Protein AF-A0A8H3CF10-F1 (afdb_monomer)

Secondary structure (DSSP, 8-state):
-----------------PPPPPPP--------PPPP--SS-TTTTHHHHSS-HHHHHHHGGGS-HHHHHHHHHH-HHHHHHHTSGGGHHHHHHHHHTSTTPPPPPTT--HHHHHHHHH-SS---SS---TTS-SSS----GGG-TT-TT--HHHHHHHHHHHHHHHHHHHHHHT-HHHHHHHHHHHHHHHHHHHHHHHHHHHHHHHHHHHHHHHHHHHHHHHHHHHHHHHHHTT--GGGG--SSS-HHHHHHHHHHHS-SS---HHHHHHHHHHHHHHHHHHHHHHHHHHHHHHHHHHHHHHHHHHHHHHHHT-TTHHHHHHHHS------S-----PPP--PPP-B-HHHHHH-GGGHHHHHS---HHHHHHHHHHTHHHHHHHHHHHHHHHHHHHHHHHHTTPPTT---------BTTBSGGGTTS-HHHHHHTSTT--EEESS----SSHHHHHH----S-SSS---TTB-SS----TTS-S------------EEE-HHHHHHHHHHHHHHHHHHT-------

Solvent-accessible surface area (backbone atoms only — not comparable to full-atom values): 32650 Å² total; per-residue (Å²): 136,85,92,82,82,93,81,80,96,76,88,83,81,90,84,86,83,78,85,81,81,88,82,76,87,76,86,73,84,76,79,80,71,86,76,78,80,71,92,65,73,87,66,72,64,54,60,71,75,69,48,60,66,70,61,51,59,67,51,48,27,79,39,58,43,40,55,55,48,50,40,40,73,74,31,73,66,47,30,59,54,64,71,34,80,88,29,51,66,32,44,51,44,15,50,72,71,40,83,87,59,70,76,77,50,93,96,57,53,59,74,58,48,30,35,63,75,59,40,98,62,85,82,88,68,97,74,77,81,86,65,46,64,96,80,75,75,86,73,73,73,85,77,66,84,85,58,97,87,72,50,74,71,54,56,53,49,51,52,50,51,51,50,52,51,57,55,47,54,27,61,76,69,68,38,62,66,63,42,54,52,50,51,52,52,52,50,54,52,49,55,51,39,46,57,51,14,51,51,49,50,53,46,53,48,52,55,52,48,52,53,51,49,56,42,46,50,34,16,51,56,28,34,52,56,50,52,54,54,42,40,76,72,70,48,64,73,76,50,77,61,59,90,83,59,60,73,63,59,38,52,54,50,45,62,69,41,60,33,75,49,78,77,43,74,72,56,47,68,69,45,46,67,58,52,54,52,53,39,63,70,38,40,66,57,44,55,52,47,52,52,50,50,52,38,47,53,36,47,52,51,50,49,52,50,51,54,51,46,51,67,76,68,42,87,47,50,49,43,46,52,64,68,69,50,82,71,96,69,94,71,97,72,89,65,84,77,71,80,82,80,73,81,71,88,36,74,21,73,40,53,51,50,58,38,70,89,47,49,60,59,41,72,47,95,64,53,74,65,54,38,49,52,55,48,61,77,38,43,66,61,53,51,50,54,52,50,56,50,43,52,52,51,38,52,49,52,52,50,41,36,56,68,70,62,64,94,88,72,87,70,86,64,46,83,45,64,61,98,87,37,46,78,52,45,66,91,50,52,61,54,54,30,35,57,69,32,90,55,53,40,79,40,77,60,86,73,94,82,66,98,44,74,66,36,73,79,67,49,76,88,70,94,56,95,78,59,80,93,36,61,61,44,45,91,72,96,72,84,62,97,81,58,74,82,69,80,57,60,67,62,79,72,66,68,64,59,45,32,56,35,66,68,63,23,52,54,43,51,52,52,51,52,53,53,56,61,59,72,70,59,77,84,80,84,76,133

Foldseek 3Di:
DDDDDDDDDDDDDDDDDDDDDDDDDDPDPDDDDDPDPDPDPPPPCVVVVPDDLVVVLVCLLCDALLVLLVCLVPDPVSVVSCPDPVNLVSLVSNQVPDPLRFDDADPDGSNRVSCVQRHLDDPPDDDDDLQQDPDDHDPPCPPVPDDPCGDSVNVVVVVVVVVVVVLVVCVVVVPPVVSVVVVVVVVVSSVSRHVSSVSNVVVSVVVVVVVVVLLVVQLVVQLVVLLVVVVVVVDDPLLLDDPDDDPVLVVLSCCLRSPSDHDDPVSCVVCVVVVVVSSVVSVVVSVVVVLQVLLVLLVVLVLVVVVVLQVVLPLLVLLLVLQPPDDPDDDDDPPPDDRDDDGAFDFALLVVLVVPLCCCLRVPNDDSVVSVVSCVVCVVVVSVVRVVVSVVVLVVLVCLACVPDDPPPDDLPLDDDRPRHCPSVVSDDSSRSSQQDPLFDKAFPDDPDDPDPCCVLQNDDDPDDRDGPWPGTDPDRDDDPPDRPPPSPNPPDDTGRIYGDPVVSVVSVVVVVVVVVVVPDDPPDDD

Mean predicted aligned error: 17.73 Å

Radius of gyration: 45.04 Å; Cα contacts (8 Å, |Δi|>4): 362; chains: 1; bounding box: 134×93×120 Å

Structure (mmCIF, N/CA/C/O backbone):
data_AF-A0A8H3CF10-F1
#
_entry.id   AF-A0A8H3CF10-F1
#
loop_
_atom_site.group_PDB
_atom_site.id
_atom_site.type_symbol
_atom_site.label_atom_id
_atom_site.label_alt_id
_atom_site.label_comp_id
_atom_site.label_asym_id
_atom_site.label_entity_id
_atom_site.label_seq_id
_atom_site.pdbx_PDB_ins_code
_atom_site.Cartn_x
_atom_site.Cartn_y
_atom_site.Cartn_z
_atom_site.occupancy
_atom_site.B_iso_or_equiv
_atom_site.auth_seq_id
_atom_site.auth_comp_id
_atom_site.auth_asym_id
_atom_site.auth_atom_id
_atom_site.pdbx_PDB_model_num
ATOM 1 N N . MET A 1 1 ? 102.605 -23.536 14.929 1.00 34.84 1 MET A N 1
ATOM 2 C CA . MET A 1 1 ? 101.777 -22.391 15.361 1.00 34.84 1 MET A CA 1
ATOM 3 C C . MET A 1 1 ? 101.026 -21.897 14.144 1.00 34.84 1 MET A C 1
ATOM 5 O O . MET A 1 1 ? 101.673 -21.493 13.191 1.00 34.84 1 MET A O 1
ATOM 9 N N . SER A 1 2 ? 99.699 -21.992 14.211 1.00 36.50 2 SER A N 1
ATOM 10 C CA . SER A 1 2 ? 98.716 -21.379 13.309 1.00 36.50 2 SER A CA 1
ATOM 11 C C . SER A 1 2 ? 98.751 -21.823 11.843 1.00 36.50 2 SER A C 1
ATOM 13 O O . SER A 1 2 ? 99.379 -21.204 10.991 1.00 36.50 2 SER A O 1
ATOM 15 N N . ASP A 1 3 ? 97.993 -22.888 11.585 1.00 27.20 3 ASP A N 1
ATOM 16 C CA . ASP A 1 3 ? 97.588 -23.368 10.268 1.00 27.20 3 ASP A CA 1
ATOM 17 C C . ASP A 1 3 ? 96.621 -22.396 9.571 1.00 27.20 3 ASP A C 1
ATOM 19 O O . ASP A 1 3 ? 95.513 -22.155 10.047 1.00 27.20 3 ASP A O 1
ATOM 23 N N . GLN A 1 4 ? 97.009 -21.921 8.389 1.00 28.64 4 GLN A N 1
ATOM 24 C CA . GLN A 1 4 ? 96.117 -21.817 7.232 1.00 28.64 4 GLN A CA 1
ATOM 25 C C . GLN A 1 4 ? 96.933 -22.062 5.957 1.00 28.64 4 GLN A C 1
ATOM 27 O O . GLN A 1 4 ? 97.753 -21.218 5.589 1.00 28.64 4 GLN A O 1
ATOM 32 N N . PRO A 1 5 ? 96.679 -23.167 5.235 1.00 32.41 5 PRO A N 1
ATOM 33 C CA . PRO A 1 5 ? 97.027 -23.270 3.834 1.00 32.41 5 PRO A CA 1
ATOM 34 C C . PRO A 1 5 ? 95.774 -23.309 2.953 1.00 32.41 5 PRO A C 1
ATOM 36 O O . PRO A 1 5 ? 94.887 -24.151 3.063 1.00 32.41 5 PRO A O 1
ATOM 39 N N . ASN A 1 6 ? 95.777 -22.343 2.049 1.00 27.75 6 ASN A N 1
ATOM 40 C CA . ASN A 1 6 ? 94.999 -22.184 0.834 1.00 27.75 6 ASN A CA 1
ATOM 41 C C . ASN A 1 6 ? 94.977 -23.447 -0.053 1.00 27.75 6 ASN A C 1
ATOM 43 O O . ASN A 1 6 ? 96.035 -23.832 -0.537 1.00 27.75 6 ASN A O 1
ATOM 47 N N . VAL A 1 7 ? 93.800 -24.023 -0.338 1.00 26.61 7 VAL A N 1
ATOM 48 C CA . VAL A 1 7 ? 93.515 -24.849 -1.537 1.00 26.61 7 VAL A CA 1
ATOM 49 C C . VAL A 1 7 ? 91.976 -24.870 -1.788 1.00 26.61 7 VAL A C 1
ATOM 51 O O . VAL A 1 7 ? 91.222 -24.447 -0.915 1.00 26.61 7 VAL A O 1
ATOM 54 N N . PRO A 1 8 ? 91.453 -25.341 -2.937 1.00 30.47 8 PRO A N 1
ATOM 55 C CA . PRO A 1 8 ? 91.087 -24.575 -4.127 1.00 30.47 8 PRO A CA 1
ATOM 56 C C . PRO A 1 8 ? 89.569 -24.610 -4.441 1.00 30.47 8 PRO A C 1
ATOM 58 O O . PRO A 1 8 ? 88.795 -25.362 -3.856 1.00 30.47 8 PRO A O 1
ATOM 61 N N . LYS A 1 9 ? 89.149 -23.819 -5.438 1.00 30.56 9 LYS A N 1
ATOM 62 C CA . LYS A 1 9 ? 87.819 -23.887 -6.072 1.00 30.56 9 LYS A CA 1
ATOM 63 C C . LYS A 1 9 ? 87.557 -25.291 -6.636 1.00 30.56 9 LYS A C 1
ATOM 65 O O . LYS A 1 9 ? 88.273 -25.715 -7.538 1.00 30.56 9 LYS A O 1
ATOM 70 N N . VAL A 1 10 ? 86.503 -25.947 -6.148 1.00 28.58 10 VAL A N 1
ATOM 71 C CA . VAL A 1 10 ? 85.944 -27.183 -6.710 1.00 28.58 10 VAL A CA 1
ATOM 72 C C . VAL A 1 10 ? 84.514 -26.918 -7.178 1.00 28.58 10 VAL A C 1
ATOM 74 O O . VAL A 1 10 ? 83.741 -26.210 -6.534 1.00 28.58 10 VAL A O 1
ATOM 77 N N . GLU A 1 11 ? 84.247 -27.456 -8.360 1.00 23.20 11 GLU A N 1
ATOM 78 C CA . GLU A 1 11 ? 83.028 -27.451 -9.156 1.00 23.20 11 GLU A CA 1
ATOM 79 C C . GLU A 1 11 ? 81.803 -27.969 -8.386 1.00 23.20 11 GLU A C 1
ATOM 81 O O . GLU A 1 11 ? 81.899 -28.927 -7.620 1.00 23.20 11 GLU A O 1
ATOM 86 N N . HIS A 1 12 ? 80.629 -27.387 -8.653 1.00 26.41 12 HIS A N 1
ATOM 87 C CA . HIS A 1 12 ? 79.352 -28.007 -8.308 1.00 26.41 12 HIS A CA 1
ATOM 88 C C . HIS A 1 12 ? 78.643 -28.488 -9.574 1.00 26.41 12 HIS A C 1
ATOM 90 O O . HIS A 1 12 ? 78.426 -27.728 -10.517 1.00 26.41 12 HIS A O 1
ATOM 96 N N . GLN A 1 13 ? 78.343 -29.785 -9.541 1.00 25.78 13 GLN A N 1
ATOM 97 C CA . GLN A 1 13 ? 77.754 -30.633 -10.566 1.00 25.78 13 GLN A CA 1
ATOM 98 C C . GLN A 1 13 ? 76.412 -30.133 -11.107 1.00 25.78 13 GLN A C 1
ATOM 100 O O . GLN A 1 13 ? 75.529 -29.699 -10.368 1.00 25.78 13 GLN A O 1
ATOM 105 N N . GLU A 1 14 ? 76.278 -30.291 -12.423 1.00 23.62 14 GLU A N 1
ATOM 106 C CA . GLU A 1 14 ? 75.032 -30.315 -13.178 1.00 23.62 14 GLU A CA 1
ATOM 107 C C . GLU A 1 14 ? 74.121 -31.441 -12.671 1.00 23.62 14 GLU A C 1
ATOM 109 O O . GLU A 1 14 ? 74.521 -32.605 -12.679 1.00 23.62 14 GLU A O 1
ATOM 114 N N . ASP A 1 15 ? 72.880 -31.108 -12.307 1.00 26.48 15 ASP A N 1
ATOM 115 C CA . ASP A 1 15 ? 71.829 -32.102 -12.100 1.00 26.48 15 ASP A CA 1
ATOM 116 C C . ASP A 1 15 ? 70.786 -31.997 -13.216 1.00 26.48 15 ASP A C 1
ATOM 118 O O . ASP A 1 15 ? 70.107 -30.985 -13.422 1.00 26.48 15 ASP A O 1
ATOM 122 N N . SER A 1 16 ? 70.728 -33.070 -13.998 1.00 25.55 16 SER A N 1
ATOM 123 C CA . SER A 1 16 ? 69.955 -33.210 -15.221 1.00 25.55 16 SER A CA 1
ATOM 124 C C . SER A 1 16 ? 68.650 -33.949 -14.924 1.00 25.55 16 SER A C 1
ATOM 126 O O . SER A 1 16 ? 68.609 -35.174 -14.834 1.00 25.55 16 SER A O 1
ATOM 128 N N . HIS A 1 17 ? 67.534 -33.220 -14.823 1.00 30.28 17 HIS A N 1
ATOM 129 C CA . HIS A 1 17 ? 66.212 -33.849 -14.773 1.00 30.28 17 HIS A CA 1
ATOM 130 C C . HIS A 1 17 ? 65.486 -33.782 -16.119 1.00 30.28 17 HIS A C 1
ATOM 132 O O . HIS A 1 17 ? 65.107 -32.736 -16.649 1.00 30.28 17 HIS A O 1
ATOM 138 N N . GLN A 1 18 ? 65.356 -34.985 -16.674 1.00 30.38 18 GLN A N 1
ATOM 139 C CA . GLN A 1 18 ? 64.853 -35.353 -17.983 1.00 30.38 18 GLN A CA 1
ATOM 140 C C . GLN A 1 18 ? 63.369 -35.012 -18.183 1.00 30.38 18 GLN A C 1
ATOM 142 O O . GLN A 1 18 ? 62.534 -35.103 -17.284 1.00 30.38 18 GLN A O 1
ATOM 147 N N . ARG A 1 19 ? 63.048 -34.664 -19.434 1.00 26.70 19 ARG A N 1
ATOM 148 C CA . ARG A 1 19 ? 61.701 -34.410 -19.957 1.00 26.70 19 ARG A CA 1
ATOM 149 C C . ARG A 1 19 ? 60.826 -35.666 -19.892 1.00 26.70 19 ARG A C 1
ATOM 151 O O . ARG A 1 19 ? 61.142 -36.675 -20.516 1.00 26.70 19 ARG A O 1
ATOM 158 N N . ALA A 1 20 ? 59.669 -35.550 -19.242 1.00 30.38 20 ALA A N 1
ATOM 159 C CA . ALA A 1 20 ? 58.593 -36.538 -19.304 1.00 30.38 20 ALA A CA 1
ATOM 160 C C . ALA A 1 20 ? 57.872 -36.523 -20.680 1.00 30.38 20 ALA A C 1
ATOM 162 O O . ALA A 1 20 ? 57.806 -35.475 -21.334 1.00 30.38 20 ALA A O 1
ATOM 163 N N . PRO A 1 21 ? 57.339 -37.668 -21.153 1.00 35.91 21 PRO A N 1
ATOM 164 C CA . PRO A 1 21 ? 57.035 -37.893 -22.565 1.00 35.91 21 PRO A CA 1
ATOM 165 C C . PRO A 1 21 ? 55.678 -37.335 -23.026 1.00 35.91 21 PRO A C 1
ATOM 167 O O . PRO A 1 21 ? 54.716 -37.205 -22.268 1.00 35.91 21 PRO A O 1
ATOM 170 N N . LYS A 1 22 ? 55.601 -37.058 -24.336 1.00 32.59 22 LYS A N 1
ATOM 171 C CA . LYS A 1 22 ? 54.394 -36.667 -25.080 1.00 32.59 22 LYS A CA 1
ATOM 172 C C . LYS A 1 22 ? 53.293 -37.726 -24.923 1.00 32.59 22 LYS A C 1
ATOM 174 O O . LYS A 1 22 ? 53.446 -38.849 -25.396 1.00 32.59 22 LYS A O 1
ATOM 179 N N . ARG A 1 23 ? 52.154 -37.354 -24.328 1.00 32.53 23 ARG A N 1
ATOM 180 C CA . ARG A 1 23 ? 50.939 -38.186 -24.337 1.00 32.53 23 ARG A CA 1
ATOM 181 C C . ARG A 1 23 ? 50.355 -38.259 -25.752 1.00 32.53 23 ARG A C 1
ATOM 183 O O . ARG A 1 23 ? 50.094 -37.236 -26.384 1.00 32.53 23 ARG A O 1
ATOM 190 N N . ALA A 1 24 ? 50.170 -39.490 -26.220 1.00 30.23 24 ALA A N 1
ATOM 191 C CA . ALA A 1 24 ? 49.584 -39.851 -27.501 1.00 30.23 24 ALA A CA 1
ATOM 192 C C . ALA A 1 24 ? 48.129 -39.366 -27.643 1.00 30.23 24 ALA A C 1
ATOM 194 O O . ALA A 1 24 ? 47.356 -39.371 -26.685 1.00 30.23 24 ALA A O 1
ATOM 195 N N . ARG A 1 25 ? 47.753 -38.984 -28.871 1.00 30.14 25 ARG A N 1
ATOM 196 C CA . ARG A 1 25 ? 46.361 -38.766 -29.282 1.00 30.14 25 ARG A CA 1
ATOM 197 C C . ARG A 1 25 ? 45.633 -40.108 -29.286 1.00 30.14 25 ARG A C 1
ATOM 199 O O . ARG A 1 25 ? 45.883 -40.939 -30.152 1.00 30.14 25 ARG A O 1
ATOM 206 N N . THR A 1 26 ? 44.713 -40.300 -28.351 1.00 29.66 26 THR A N 1
ATOM 207 C CA . THR A 1 26 ? 43.699 -41.348 -28.440 1.00 29.66 26 THR A CA 1
ATOM 208 C C . THR A 1 26 ? 42.546 -40.846 -29.310 1.00 29.66 26 THR A C 1
ATOM 210 O O . THR A 1 26 ? 41.931 -39.816 -29.031 1.00 29.66 26 THR A O 1
ATOM 213 N N . ASN A 1 27 ? 42.267 -41.565 -30.399 1.00 35.84 27 ASN A N 1
ATOM 214 C CA . ASN A 1 27 ? 41.047 -41.402 -31.184 1.00 35.84 27 ASN A CA 1
ATOM 215 C C . ASN A 1 27 ? 39.868 -41.915 -30.351 1.00 35.84 27 ASN A C 1
ATOM 217 O O . ASN A 1 27 ? 39.570 -43.106 -30.353 1.00 35.84 27 ASN A O 1
ATOM 221 N N . ALA A 1 28 ? 39.208 -41.017 -29.624 1.00 30.45 28 ALA A N 1
ATOM 222 C CA . ALA A 1 28 ? 37.897 -41.288 -29.058 1.00 30.45 28 ALA A CA 1
ATOM 223 C C . ALA A 1 28 ? 36.837 -40.954 -30.114 1.00 30.45 28 ALA A C 1
ATOM 225 O O . ALA A 1 28 ? 36.613 -39.790 -30.449 1.00 30.45 28 ALA A O 1
ATOM 226 N N . SER A 1 29 ? 36.203 -41.993 -30.654 1.00 34.78 29 SER A N 1
ATOM 227 C CA . SER A 1 29 ? 34.988 -41.900 -31.457 1.00 34.78 29 SER A CA 1
ATOM 228 C C . SER A 1 29 ? 33.892 -41.198 -30.650 1.00 34.78 29 SER A C 1
ATOM 230 O O . SER A 1 29 ? 33.291 -41.791 -29.752 1.00 34.78 29 SER A O 1
ATOM 232 N N . SER A 1 30 ? 33.627 -39.929 -30.950 1.00 31.98 30 SER A N 1
ATOM 233 C CA . SER A 1 30 ? 32.498 -39.206 -30.379 1.00 31.98 30 SER A CA 1
ATOM 234 C C . SER A 1 30 ? 31.218 -39.615 -31.105 1.00 31.98 30 SER A C 1
ATOM 236 O O . SER A 1 30 ? 30.913 -39.159 -32.206 1.00 31.98 30 SER A O 1
ATOM 238 N N . GLN A 1 31 ? 30.453 -40.501 -30.467 1.00 37.62 31 GLN A N 1
ATOM 239 C CA . GLN A 1 31 ? 29.051 -40.714 -30.802 1.00 37.62 31 GLN A CA 1
ATOM 240 C C . GLN A 1 31 ? 28.318 -39.370 -30.697 1.00 37.62 31 GLN A C 1
ATOM 242 O O . GLN A 1 31 ? 28.319 -38.705 -29.659 1.00 37.62 31 GLN A O 1
ATOM 247 N N . SER A 1 32 ? 27.732 -38.938 -31.809 1.00 36.56 32 SER A N 1
ATOM 248 C CA . SER A 1 32 ? 26.948 -37.714 -31.897 1.00 36.56 32 SER A CA 1
ATOM 249 C C . SER A 1 32 ? 25.677 -37.834 -31.054 1.00 36.56 32 SER A C 1
ATOM 251 O O . SER A 1 32 ? 24.754 -38.556 -31.428 1.00 36.56 32 SER A O 1
ATOM 253 N N . GLY A 1 33 ? 25.602 -37.088 -29.951 1.00 45.53 33 GLY A N 1
ATOM 254 C CA . GLY A 1 33 ? 24.335 -36.830 -29.267 1.00 45.53 33 GLY A CA 1
ATOM 255 C C . GLY A 1 33 ? 23.340 -36.095 -30.184 1.00 45.53 33 GLY A C 1
ATOM 256 O O . GLY A 1 33 ? 23.752 -35.453 -31.160 1.00 45.53 33 GLY A O 1
ATOM 257 N N . PRO A 1 34 ? 22.025 -36.163 -29.905 1.00 36.97 34 PRO A N 1
ATOM 258 C CA . PRO A 1 34 ? 21.009 -35.597 -30.781 1.00 36.97 34 PRO A CA 1
ATOM 259 C C . PRO A 1 34 ? 21.177 -34.075 -30.859 1.00 36.97 34 PRO A C 1
ATOM 261 O O . PRO A 1 34 ? 21.058 -33.356 -29.865 1.00 36.97 34 PRO A O 1
ATOM 264 N N . LYS A 1 35 ? 21.470 -33.569 -32.064 1.00 47.06 35 LYS A N 1
ATOM 265 C CA . LYS A 1 35 ? 21.542 -32.130 -32.340 1.00 47.06 35 LYS A CA 1
ATOM 266 C C . LYS A 1 35 ? 20.196 -31.501 -31.972 1.00 47.06 35 LYS A C 1
ATOM 268 O O . LYS A 1 35 ? 19.178 -31.825 -32.584 1.00 47.06 35 LYS A O 1
ATOM 273 N N . LYS A 1 36 ? 20.185 -30.575 -31.005 1.00 41.75 36 LYS A N 1
ATOM 274 C CA . LYS A 1 36 ? 19.021 -29.712 -30.753 1.00 41.75 36 LYS A CA 1
ATOM 275 C C . LYS A 1 36 ? 18.628 -29.054 -32.078 1.00 41.75 36 LYS A C 1
ATOM 277 O O . LYS A 1 36 ? 19.434 -28.346 -32.681 1.00 41.75 36 LYS A O 1
ATOM 282 N N . ARG A 1 37 ? 17.402 -29.311 -32.542 1.00 43.56 37 ARG A N 1
ATOM 283 C CA . ARG A 1 37 ? 16.824 -28.658 -33.722 1.00 43.56 37 ARG A CA 1
ATOM 284 C C . ARG A 1 37 ? 16.759 -27.155 -33.459 1.00 43.56 37 ARG A C 1
ATOM 286 O O . ARG A 1 37 ? 15.905 -26.689 -32.710 1.00 43.56 37 ARG A O 1
ATOM 293 N N . VAL A 1 38 ? 17.669 -26.399 -34.065 1.00 49.31 38 VAL A N 1
ATOM 294 C CA . VAL A 1 38 ? 17.558 -24.941 -34.144 1.00 49.31 38 VAL A CA 1
ATOM 295 C C . VAL A 1 38 ? 16.318 -24.639 -34.984 1.00 49.31 38 VAL A C 1
ATOM 297 O O . VAL A 1 38 ? 16.200 -25.106 -36.115 1.00 49.31 38 VAL A O 1
ATOM 300 N N . LYS A 1 39 ? 15.359 -23.909 -34.412 1.00 43.41 39 LYS A N 1
ATOM 301 C CA . LYS A 1 39 ? 14.138 -23.496 -35.109 1.00 43.41 39 LYS A CA 1
ATOM 302 C C . LYS A 1 39 ? 14.511 -22.375 -36.089 1.00 43.41 39 LYS A C 1
ATOM 304 O O . LYS A 1 39 ? 14.683 -21.233 -35.685 1.00 43.41 39 LYS A O 1
ATOM 309 N N . GLY A 1 40 ? 14.699 -22.727 -37.359 1.00 54.59 40 GLY A N 1
ATOM 310 C CA . GLY A 1 40 ? 15.004 -21.801 -38.453 1.00 54.59 40 GLY A CA 1
ATOM 311 C C . GLY A 1 40 ? 15.452 -22.552 -39.708 1.00 54.59 40 GLY A C 1
ATOM 312 O O . GLY A 1 40 ? 16.106 -23.589 -39.604 1.00 54.59 40 GLY A O 1
ATOM 313 N N . ARG A 1 41 ? 15.096 -22.060 -40.903 1.00 52.22 41 ARG A N 1
ATOM 314 C CA . ARG A 1 41 ? 15.617 -22.605 -42.169 1.00 52.22 41 ARG A CA 1
ATOM 315 C C . ARG A 1 41 ? 17.136 -22.395 -42.206 1.00 52.22 41 ARG A C 1
ATOM 317 O O . ARG A 1 41 ? 17.598 -21.268 -42.385 1.00 52.22 41 ARG A O 1
ATOM 324 N N . GLN A 1 42 ? 17.921 -23.460 -42.042 1.00 47.25 42 GLN A N 1
ATOM 325 C CA . GLN A 1 42 ? 19.352 -23.406 -42.347 1.00 47.25 42 GLN A CA 1
ATOM 326 C C . GLN A 1 42 ? 19.512 -23.033 -43.828 1.00 47.25 42 GLN A C 1
ATOM 328 O O . GLN A 1 42 ? 18.916 -23.670 -44.689 1.00 47.25 42 GLN A O 1
ATOM 333 N N . GLY A 1 43 ? 20.266 -21.967 -44.111 1.00 58.12 43 GLY A N 1
ATOM 334 C CA . GLY A 1 43 ? 20.502 -21.474 -45.474 1.00 58.12 43 GLY A CA 1
ATOM 335 C C . GLY A 1 43 ? 19.766 -20.185 -45.865 1.00 58.12 43 GLY A C 1
ATOM 336 O O . GLY A 1 43 ? 20.073 -19.640 -46.919 1.00 58.12 43 GLY A O 1
ATOM 337 N N . GLY A 1 44 ? 18.878 -19.635 -45.023 1.00 60.66 44 GLY A N 1
ATOM 338 C CA . GLY A 1 44 ? 18.151 -18.387 -45.329 1.00 60.66 44 GLY A CA 1
ATOM 339 C C . GLY A 1 44 ? 19.043 -17.157 -45.582 1.00 60.66 44 GLY A C 1
ATOM 340 O O . GLY A 1 44 ? 18.680 -16.292 -46.370 1.00 60.66 44 GLY A O 1
ATOM 341 N N . LEU A 1 45 ? 20.243 -17.107 -44.986 1.00 57.25 45 LEU A N 1
ATOM 342 C CA . LEU A 1 45 ? 21.232 -16.038 -45.203 1.00 57.25 45 LEU A CA 1
ATOM 343 C C . LEU A 1 45 ? 22.148 -16.251 -46.424 1.00 57.25 45 LEU A C 1
ATOM 345 O O . LEU A 1 45 ? 23.022 -15.424 -46.671 1.00 57.25 45 LEU A O 1
ATOM 349 N N . GLN A 1 46 ? 21.994 -17.322 -47.213 1.00 63.41 46 GLN A N 1
ATOM 350 C CA . GLN A 1 46 ? 22.838 -17.478 -48.407 1.00 63.41 46 GLN A CA 1
ATOM 351 C C . GLN A 1 46 ? 22.604 -16.363 -49.435 1.00 63.41 46 GLN A C 1
ATOM 353 O O . GLN A 1 46 ? 23.541 -15.994 -50.135 1.00 63.41 46 GLN A O 1
ATOM 358 N N . GLY A 1 47 ? 21.385 -15.815 -49.508 1.00 67.88 47 GLY A N 1
ATOM 359 C CA . GLY A 1 47 ? 21.050 -14.729 -50.432 1.00 67.88 47 GLY A CA 1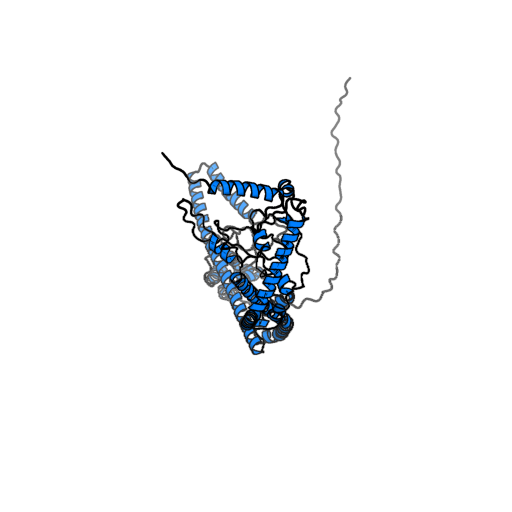
ATOM 360 C C . GLY A 1 47 ? 21.811 -13.439 -50.130 1.00 67.88 47 GLY A C 1
ATOM 361 O O . GLY A 1 47 ? 22.419 -12.872 -51.029 1.00 67.88 47 GLY A O 1
ATOM 362 N N . ILE A 1 48 ? 21.866 -13.023 -48.858 1.00 73.88 48 ILE A N 1
ATOM 363 C CA . ILE A 1 48 ? 22.564 -11.786 -48.465 1.00 73.88 48 ILE A CA 1
ATOM 364 C C . ILE A 1 48 ? 24.090 -11.907 -48.599 1.00 73.88 48 ILE A C 1
ATOM 366 O O . ILE A 1 48 ? 24.761 -10.924 -48.874 1.00 73.88 48 ILE A O 1
ATOM 370 N N . MET A 1 49 ? 24.649 -13.117 -48.459 1.00 72.75 49 MET A N 1
ATOM 371 C CA . MET A 1 49 ? 26.085 -13.363 -48.665 1.00 72.75 49 MET A CA 1
ATOM 372 C C . MET A 1 49 ? 26.490 -13.439 -50.146 1.00 72.75 49 MET A C 1
ATOM 374 O O . MET A 1 49 ? 27.676 -13.351 -50.446 1.00 72.75 49 MET A O 1
ATOM 378 N N . LYS A 1 50 ? 25.531 -13.637 -51.059 1.00 77.00 50 LYS A N 1
ATOM 379 C CA . LYS A 1 50 ? 25.742 -13.679 -52.518 1.00 77.00 50 LYS A CA 1
ATOM 380 C C . LYS A 1 50 ? 25.311 -12.382 -53.218 1.00 77.00 50 LYS A C 1
ATOM 382 O O . LYS A 1 50 ? 25.429 -12.290 -54.436 1.00 77.00 50 LYS A O 1
ATOM 387 N N . MET A 1 51 ? 24.777 -11.418 -52.468 1.00 83.56 51 MET A N 1
ATOM 388 C CA . MET A 1 51 ? 24.347 -10.119 -52.979 1.00 83.56 51 MET A CA 1
ATOM 389 C C . MET A 1 51 ? 25.572 -9.277 -53.378 1.00 83.56 51 MET A C 1
ATOM 391 O O . MET A 1 51 ? 26.554 -9.281 -52.630 1.00 83.56 51 MET A O 1
ATOM 395 N N . PRO A 1 52 ? 25.528 -8.547 -54.511 1.00 87.81 52 PRO A N 1
ATOM 396 C CA . PRO A 1 52 ? 26.559 -7.568 -54.839 1.00 87.81 52 PRO A CA 1
ATOM 397 C C . PRO A 1 52 ? 26.721 -6.551 -53.708 1.00 87.81 52 PRO A C 1
ATOM 399 O O . PRO A 1 52 ? 25.736 -6.111 -53.108 1.00 87.81 52 PRO A O 1
ATOM 402 N N . ILE A 1 53 ? 27.967 -6.189 -53.413 1.00 84.75 53 ILE A N 1
ATOM 403 C CA . ILE A 1 53 ? 28.316 -5.308 -52.292 1.00 84.75 53 ILE A CA 1
ATOM 404 C C . ILE A 1 53 ? 27.602 -3.961 -52.426 1.00 84.75 53 ILE A C 1
ATOM 406 O O . ILE A 1 53 ? 27.088 -3.436 -51.449 1.00 84.75 53 ILE A O 1
ATOM 410 N N . GLU A 1 54 ? 27.496 -3.451 -53.645 1.00 87.19 54 GLU A N 1
ATOM 411 C CA . GLU A 1 54 ? 26.891 -2.173 -54.008 1.00 87.19 54 GLU A CA 1
ATOM 412 C C . GLU A 1 54 ? 25.420 -2.108 -53.582 1.00 87.19 54 GLU A C 1
ATOM 414 O O . GLU A 1 54 ? 24.982 -1.120 -53.000 1.00 87.19 54 GLU A O 1
ATOM 419 N N . ILE A 1 55 ? 24.672 -3.195 -53.792 1.00 88.81 55 ILE A N 1
ATOM 420 C CA . ILE A 1 55 ? 23.260 -3.280 -53.400 1.00 88.81 55 ILE A CA 1
ATOM 421 C C . ILE A 1 55 ? 23.129 -3.306 -51.878 1.00 88.81 55 ILE A C 1
ATOM 423 O O . ILE A 1 55 ? 22.264 -2.641 -51.312 1.00 88.81 55 ILE A O 1
ATOM 427 N N . PHE A 1 56 ? 24.008 -4.040 -51.192 1.00 89.25 56 PHE A N 1
ATOM 428 C CA . PHE A 1 56 ? 24.021 -4.029 -49.734 1.00 89.25 56 PHE A CA 1
ATOM 429 C C . PHE A 1 56 ? 24.382 -2.642 -49.181 1.00 89.25 56 PHE A C 1
ATOM 431 O O . PHE A 1 56 ? 23.771 -2.206 -48.210 1.00 89.25 56 PHE A O 1
ATOM 438 N N . MET A 1 57 ? 25.332 -1.939 -49.800 1.00 89.19 57 MET A N 1
ATOM 439 C CA . MET A 1 57 ? 25.756 -0.595 -49.395 1.00 89.19 57 MET A CA 1
ATOM 440 C C . MET A 1 57 ? 24.680 0.471 -49.632 1.00 89.19 57 MET A C 1
ATOM 442 O O . MET A 1 57 ? 24.698 1.484 -48.941 1.00 89.19 57 MET A O 1
ATOM 446 N N . GLU A 1 58 ? 23.723 0.234 -50.532 1.00 91.88 58 GLU A N 1
ATOM 447 C CA . GLU A 1 58 ? 22.534 1.083 -50.692 1.00 91.88 58 GLU A CA 1
ATOM 448 C C . GLU A 1 58 ? 21.472 0.806 -49.613 1.00 91.88 58 GLU A C 1
ATOM 450 O O . GLU A 1 58 ? 20.786 1.714 -49.153 1.00 91.88 58 GLU A O 1
ATOM 455 N N . ILE A 1 59 ? 21.359 -0.444 -49.155 1.00 91.88 59 ILE A N 1
ATOM 456 C CA . ILE A 1 59 ? 20.405 -0.841 -48.106 1.00 91.88 59 ILE A CA 1
ATOM 457 C C . ILE A 1 59 ? 20.920 -0.461 -46.711 1.00 91.88 59 ILE A C 1
ATOM 459 O O . ILE A 1 59 ? 20.152 -0.009 -45.863 1.00 91.88 59 ILE A O 1
ATOM 463 N N . ALA A 1 60 ? 22.217 -0.645 -46.457 1.00 92.06 60 ALA A N 1
ATOM 464 C CA . ALA A 1 60 ? 22.833 -0.496 -45.142 1.00 92.06 60 ALA A CA 1
ATOM 465 C C . ALA A 1 60 ? 22.602 0.873 -44.454 1.00 92.06 60 ALA A C 1
ATOM 467 O O . ALA A 1 60 ? 22.389 0.861 -43.243 1.00 92.06 60 ALA A O 1
ATOM 468 N N . PRO A 1 61 ? 22.569 2.027 -45.156 1.00 94.69 61 PRO A N 1
ATOM 469 C CA . PRO A 1 61 ? 22.229 3.328 -44.573 1.00 94.69 61 PRO A CA 1
ATOM 470 C C . PRO A 1 61 ? 20.860 3.386 -43.882 1.00 94.69 61 PRO A C 1
ATOM 472 O O . PRO A 1 61 ? 20.667 4.195 -42.982 1.00 94.69 61 PRO A O 1
ATOM 475 N N . TYR A 1 62 ? 19.911 2.542 -44.291 1.00 94.38 62 TYR A N 1
ATOM 476 C CA . TYR A 1 62 ? 18.553 2.494 -43.737 1.00 94.38 62 TYR A CA 1
ATOM 477 C C . TYR A 1 62 ? 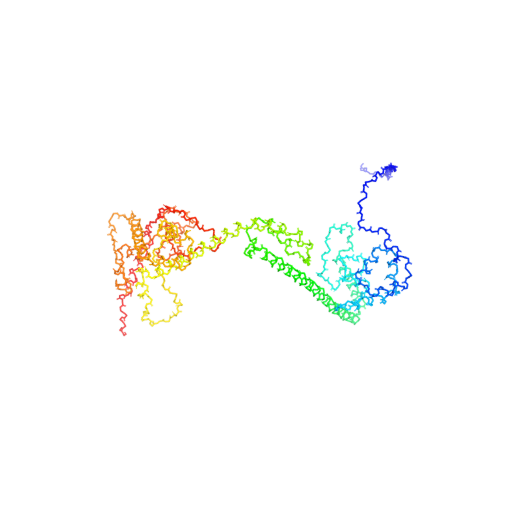18.395 1.449 -42.621 1.00 94.38 62 TYR A C 1
ATOM 479 O O . TYR A 1 62 ? 17.313 1.288 -42.059 1.00 94.38 62 TYR A O 1
ATOM 487 N N . VAL A 1 63 ? 19.456 0.703 -42.307 1.00 93.12 63 VAL A N 1
ATOM 488 C CA . VAL A 1 63 ? 19.451 -0.325 -41.262 1.00 93.12 63 VAL A CA 1
ATOM 489 C C . VAL A 1 63 ? 19.778 0.315 -39.913 1.00 93.12 63 VAL A C 1
ATOM 491 O O . VAL A 1 63 ? 20.613 1.214 -39.831 1.00 93.12 63 VAL A O 1
ATOM 494 N N . ASN A 1 64 ? 19.164 -0.178 -38.831 1.00 93.00 64 ASN A N 1
ATOM 495 C CA . ASN A 1 64 ? 19.481 0.295 -37.485 1.00 93.00 64 ASN A CA 1
ATOM 496 C C . ASN A 1 64 ? 20.988 0.105 -37.184 1.00 93.00 64 ASN A C 1
ATOM 498 O O . ASN A 1 64 ? 21.518 -0.995 -37.396 1.00 93.00 64 ASN A O 1
ATOM 502 N N . PRO A 1 65 ? 21.689 1.114 -36.632 1.00 93.81 65 PRO A N 1
ATOM 503 C CA . PRO A 1 65 ? 23.126 1.012 -36.369 1.00 93.81 65 PRO A CA 1
ATOM 504 C C . PRO A 1 65 ? 23.509 -0.180 -35.474 1.00 93.81 65 PRO A C 1
ATOM 506 O O . PRO A 1 65 ? 24.565 -0.789 -35.657 1.00 93.81 65 PRO A O 1
ATOM 509 N N . GLY A 1 66 ? 22.646 -0.577 -34.530 1.00 91.19 66 GLY A N 1
ATOM 510 C CA . GLY A 1 66 ? 22.858 -1.756 -33.684 1.00 91.19 66 GLY A CA 1
ATOM 511 C C . GLY A 1 66 ? 22.857 -3.080 -34.452 1.00 91.19 66 GLY A C 1
ATOM 512 O O . GLY A 1 66 ? 23.624 -3.997 -34.125 1.00 91.19 66 GLY A O 1
ATOM 513 N N . ASP A 1 67 ? 22.055 -3.177 -35.510 1.00 92.19 67 ASP A N 1
ATOM 514 C CA . ASP A 1 67 ? 22.007 -4.353 -36.379 1.00 92.19 67 ASP A CA 1
ATOM 515 C C . ASP A 1 67 ? 23.250 -4.426 -37.269 1.00 92.19 67 ASP A C 1
ATOM 517 O O . ASP A 1 67 ? 23.848 -5.498 -37.400 1.00 92.19 67 ASP A O 1
ATOM 521 N N . LEU A 1 68 ? 23.732 -3.289 -37.786 1.00 93.25 68 LEU A N 1
ATOM 522 C CA . LEU A 1 68 ? 25.012 -3.217 -38.503 1.00 93.25 68 LEU A CA 1
ATOM 523 C C . LEU A 1 68 ? 26.183 -3.678 -37.620 1.00 93.25 68 LEU A C 1
ATOM 525 O O . LEU A 1 68 ? 27.028 -4.473 -38.050 1.00 93.25 68 LEU A O 1
ATOM 529 N N . VAL A 1 69 ? 26.211 -3.263 -36.347 1.00 90.69 69 VAL A N 1
ATOM 530 C CA . VAL A 1 69 ? 27.207 -3.754 -35.377 1.00 90.69 69 VAL A CA 1
ATOM 531 C C . VAL A 1 69 ? 27.058 -5.263 -35.159 1.00 90.69 69 VAL A C 1
ATOM 533 O O . VAL A 1 69 ? 28.057 -5.986 -35.071 1.00 90.69 69 VAL A O 1
ATOM 536 N N . SER A 1 70 ? 25.831 -5.776 -35.109 1.00 89.38 70 SER A N 1
ATOM 537 C CA . SER A 1 70 ? 25.571 -7.213 -34.983 1.00 89.38 70 SER A CA 1
ATOM 538 C C . SER A 1 70 ? 26.070 -8.000 -36.203 1.00 89.38 70 SER A C 1
ATOM 540 O O . SER A 1 70 ? 26.672 -9.066 -36.038 1.00 89.38 70 SER A O 1
ATOM 542 N N . LEU A 1 71 ? 25.934 -7.458 -37.418 1.00 89.19 71 LEU A N 1
ATOM 543 C CA . LEU A 1 71 ? 26.488 -8.041 -38.647 1.00 89.19 71 LEU A CA 1
ATOM 544 C C . LEU A 1 71 ? 28.021 -8.087 -38.625 1.00 89.19 71 LEU A C 1
ATOM 546 O O . LEU A 1 71 ? 28.605 -9.138 -38.904 1.00 89.19 71 LEU A O 1
ATOM 550 N N . ILE A 1 72 ? 28.681 -7.002 -38.199 1.00 90.94 72 ILE A N 1
ATOM 551 C CA . ILE A 1 72 ? 30.145 -6.972 -38.019 1.00 90.94 72 ILE A CA 1
ATOM 552 C C . ILE A 1 72 ? 30.617 -8.075 -37.060 1.00 90.94 72 ILE A C 1
ATOM 554 O O . ILE A 1 72 ? 31.697 -8.648 -37.228 1.00 90.94 72 ILE A O 1
ATOM 558 N N . ARG A 1 73 ? 29.844 -8.355 -36.007 1.00 84.75 73 ARG A N 1
ATOM 559 C CA . ARG A 1 73 ? 30.221 -9.331 -34.974 1.00 84.75 73 ARG A CA 1
ATOM 560 C C . ARG A 1 73 ? 29.950 -10.775 -35.383 1.00 84.75 73 ARG A C 1
ATOM 562 O O . ARG A 1 73 ? 30.605 -11.673 -34.859 1.00 84.75 73 ARG A O 1
ATOM 569 N N . THR A 1 74 ? 28.999 -11.001 -36.284 1.00 86.12 74 THR A N 1
ATOM 570 C CA . THR A 1 74 ? 28.543 -12.345 -36.670 1.00 86.12 74 THR A CA 1
ATOM 571 C C . THR A 1 74 ? 29.137 -12.838 -37.991 1.00 86.12 74 THR A C 1
ATOM 573 O O . THR A 1 74 ? 29.121 -14.043 -38.237 1.00 86.12 74 THR A O 1
ATOM 576 N N . SER A 1 75 ? 29.720 -11.961 -38.821 1.00 87.38 75 SER A N 1
ATOM 577 C CA . SER A 1 75 ? 30.257 -12.321 -40.140 1.00 87.38 75 SER A CA 1
ATOM 578 C C . SER A 1 75 ? 31.584 -11.633 -40.462 1.00 87.38 75 SER A C 1
ATOM 580 O O . SER A 1 75 ? 31.707 -10.412 -40.391 1.00 87.38 75 SER A O 1
ATOM 582 N N . ARG A 1 76 ? 32.579 -12.418 -40.904 1.00 86.56 76 ARG A N 1
ATOM 583 C CA . ARG A 1 76 ? 33.873 -11.887 -41.375 1.00 86.56 76 ARG A CA 1
ATOM 584 C C . ARG A 1 76 ? 33.736 -11.044 -42.644 1.00 86.56 76 ARG A C 1
ATOM 586 O O . ARG A 1 76 ? 34.463 -10.068 -42.782 1.00 86.56 76 ARG A O 1
ATOM 593 N N . PHE A 1 77 ? 32.806 -11.409 -43.528 1.00 88.62 77 PHE A N 1
ATOM 594 C CA . PHE A 1 77 ? 32.522 -10.668 -44.757 1.00 88.62 77 PHE A CA 1
ATOM 595 C C . PHE A 1 77 ? 31.991 -9.264 -44.437 1.00 88.62 77 PHE A C 1
ATOM 597 O O . PHE A 1 77 ? 32.621 -8.273 -44.797 1.00 88.62 77 PHE A O 1
ATOM 604 N N . PHE A 1 78 ? 30.910 -9.177 -43.649 1.00 89.69 78 PHE A N 1
ATOM 605 C CA . PHE A 1 78 ? 30.343 -7.888 -43.235 1.00 89.69 78 PHE A CA 1
ATOM 606 C C . PHE A 1 78 ? 31.321 -7.074 -42.390 1.00 89.69 78 PHE A C 1
ATOM 608 O O . PHE A 1 78 ? 31.370 -5.860 -42.528 1.00 89.69 78 PHE A O 1
ATOM 615 N N . ARG A 1 79 ? 32.152 -7.721 -41.566 1.00 90.38 79 ARG A N 1
ATOM 616 C CA . ARG A 1 79 ? 33.214 -7.037 -40.821 1.00 90.38 79 ARG A CA 1
ATOM 617 C C . ARG A 1 79 ? 34.223 -6.336 -41.730 1.00 90.38 79 ARG A C 1
ATOM 619 O O . ARG A 1 79 ? 34.589 -5.211 -41.422 1.00 90.38 79 ARG A O 1
ATOM 626 N N . GLY A 1 80 ? 34.701 -7.005 -42.779 1.00 89.75 80 GLY A N 1
ATOM 627 C CA . GLY A 1 80 ? 35.667 -6.419 -43.712 1.00 89.75 80 GLY A CA 1
ATOM 628 C C . GLY A 1 80 ? 35.073 -5.250 -44.496 1.00 89.75 80 GLY A C 1
ATOM 629 O O . GLY A 1 80 ? 35.733 -4.237 -44.662 1.00 89.75 80 GLY A O 1
ATOM 630 N N . MET A 1 81 ? 33.809 -5.376 -44.899 1.00 89.69 81 MET A N 1
ATOM 631 C CA . MET A 1 81 ? 33.094 -4.366 -45.679 1.00 89.69 81 MET A CA 1
ATOM 632 C C . MET A 1 81 ? 32.664 -3.148 -44.844 1.00 89.69 81 MET A C 1
ATOM 634 O O . MET A 1 81 ? 32.946 -2.019 -45.216 1.00 89.69 81 MET A O 1
ATOM 638 N N . LEU A 1 82 ? 32.015 -3.358 -43.694 1.00 92.12 82 LEU A N 1
ATOM 639 C CA . LEU A 1 82 ? 31.439 -2.276 -42.879 1.00 92.12 82 LEU A CA 1
ATOM 640 C C . LEU A 1 82 ? 32.462 -1.530 -42.013 1.00 92.12 82 LEU A C 1
ATOM 642 O O . LEU A 1 82 ? 32.142 -0.466 -41.491 1.00 92.12 82 LEU A O 1
ATOM 646 N N . LEU A 1 83 ? 33.661 -2.084 -41.807 1.00 90.81 83 LEU A N 1
ATOM 647 C CA . LEU A 1 83 ? 34.755 -1.383 -41.122 1.00 90.81 83 LEU A CA 1
ATOM 648 C C . LEU A 1 83 ? 35.762 -0.758 -42.094 1.00 90.81 83 LEU A C 1
ATOM 650 O O . LEU A 1 83 ? 36.724 -0.139 -41.639 1.00 90.81 83 LEU A O 1
ATOM 654 N N . ASP A 1 84 ? 35.570 -0.926 -43.404 1.00 91.25 84 ASP A N 1
ATOM 655 C CA . ASP A 1 84 ? 36.370 -0.223 -44.398 1.00 91.25 84 ASP A CA 1
ATOM 656 C C . ASP A 1 84 ? 35.962 1.255 -44.472 1.00 91.25 84 ASP A C 1
ATOM 658 O O . ASP A 1 84 ? 34.808 1.622 -44.242 1.00 91.25 84 ASP A O 1
ATOM 662 N N . ARG A 1 85 ? 36.914 2.120 -44.836 1.00 87.50 85 ARG A N 1
ATOM 663 C CA . ARG A 1 85 ? 36.684 3.565 -44.999 1.00 87.50 85 ARG A CA 1
ATOM 664 C C . ARG A 1 85 ? 35.566 3.890 -45.997 1.00 87.50 85 ARG A C 1
ATOM 666 O O . ARG A 1 85 ? 34.914 4.919 -45.857 1.00 87.50 85 ARG A O 1
ATOM 673 N N . SER A 1 86 ? 35.333 3.020 -46.983 1.00 87.44 86 SER A N 1
ATOM 674 C CA . SER A 1 86 ? 34.253 3.165 -47.968 1.00 87.44 86 SER A CA 1
ATOM 675 C C . SER A 1 86 ? 32.853 3.127 -47.343 1.00 87.44 86 SER A C 1
ATOM 677 O O . SER A 1 86 ? 31.917 3.667 -47.927 1.00 87.44 86 SER A O 1
ATOM 679 N N . ALA A 1 87 ? 32.706 2.569 -46.137 1.00 92.06 87 ALA A N 1
ATOM 680 C CA . ALA A 1 87 ? 31.444 2.517 -45.407 1.00 92.06 87 ALA A CA 1
ATOM 681 C C . ALA A 1 87 ? 31.185 3.732 -44.499 1.00 92.06 87 ALA A C 1
ATOM 683 O O . ALA A 1 87 ? 30.171 3.749 -43.807 1.00 92.06 87 ALA A O 1
ATOM 684 N N . ALA A 1 88 ? 32.040 4.762 -44.488 1.00 90.88 88 ALA A N 1
ATOM 685 C CA . ALA A 1 88 ? 31.864 5.924 -43.605 1.00 90.88 88 ALA A CA 1
ATOM 686 C C . ALA A 1 88 ? 30.484 6.596 -43.768 1.00 90.88 88 ALA A C 1
ATOM 688 O O . ALA A 1 88 ? 29.774 6.807 -42.787 1.00 90.88 88 ALA A O 1
ATOM 689 N N . LEU A 1 89 ? 30.056 6.831 -45.015 1.00 91.38 89 LEU A N 1
ATOM 690 C CA . LEU A 1 89 ? 28.748 7.428 -45.314 1.00 91.38 89 LEU A CA 1
ATOM 691 C C . LEU A 1 89 ? 27.570 6.529 -44.918 1.00 91.38 89 LEU A C 1
ATOM 693 O O . LEU A 1 89 ? 26.503 7.037 -44.585 1.00 91.38 89 LEU A O 1
ATOM 697 N N . VAL A 1 90 ? 27.759 5.204 -44.931 1.00 94.94 90 VAL A N 1
ATOM 698 C CA . VAL A 1 90 ? 26.741 4.250 -44.469 1.00 94.94 90 VAL A CA 1
ATOM 699 C C . VAL A 1 90 ? 26.474 4.460 -42.984 1.00 94.94 90 VAL A C 1
ATOM 701 O O . VAL A 1 90 ? 25.319 4.557 -42.579 1.00 94.94 90 VAL A O 1
ATOM 704 N N . TRP A 1 91 ? 27.534 4.585 -42.182 1.00 95.38 91 TRP A N 1
ATOM 705 C CA . TRP A 1 91 ? 27.405 4.802 -40.745 1.00 95.38 91 TRP A CA 1
ATOM 706 C C . TRP A 1 91 ? 26.783 6.149 -40.409 1.00 95.38 91 TRP A C 1
ATOM 708 O O . TRP A 1 91 ? 25.854 6.178 -39.605 1.00 95.38 91 TRP A O 1
ATOM 718 N N . GLN A 1 92 ? 27.244 7.225 -41.048 1.00 92.44 92 GLN A N 1
ATOM 719 C CA . GLN A 1 92 ? 26.693 8.567 -40.843 1.00 92.44 92 GLN A CA 1
ATOM 720 C C . GLN A 1 92 ? 25.190 8.587 -41.118 1.00 92.44 92 GLN A C 1
ATOM 722 O O . GLN A 1 92 ? 24.408 8.856 -40.214 1.00 92.44 92 GLN A O 1
ATOM 727 N N . ARG A 1 93 ? 24.773 8.133 -42.307 1.00 94.75 93 ARG A N 1
ATOM 728 C CA . ARG A 1 93 ? 23.349 8.064 -42.664 1.00 94.75 93 ARG A CA 1
ATOM 729 C C . ARG A 1 93 ? 22.544 7.151 -41.737 1.00 94.75 93 ARG A C 1
ATOM 731 O O . ARG A 1 93 ? 21.423 7.491 -41.380 1.00 94.75 93 ARG A O 1
ATOM 738 N N . SER A 1 94 ? 23.104 6.012 -41.317 1.00 95.62 94 SER A N 1
ATOM 739 C CA . SER A 1 94 ? 22.412 5.108 -40.386 1.00 95.62 94 SER A CA 1
ATOM 740 C C . SER A 1 94 ? 22.167 5.737 -39.013 1.00 95.62 94 SER A C 1
ATOM 742 O O . SER A 1 94 ? 21.148 5.452 -38.388 1.00 95.62 94 SER A O 1
ATOM 744 N N . LEU A 1 95 ? 23.089 6.583 -38.543 1.00 94.56 95 LEU A N 1
ATOM 745 C CA . LEU A 1 95 ? 22.979 7.287 -37.267 1.00 94.56 95 LEU A CA 1
ATOM 746 C C . LEU A 1 95 ? 22.039 8.490 -37.377 1.00 94.56 95 LEU A C 1
ATOM 748 O O . LEU A 1 95 ? 21.214 8.666 -36.489 1.00 94.56 95 LEU A O 1
ATOM 752 N N . ASP A 1 96 ? 22.107 9.245 -38.477 1.00 93.25 96 ASP A N 1
ATOM 753 C CA . ASP A 1 96 ? 21.220 10.388 -38.749 1.00 93.25 96 ASP A CA 1
ATOM 754 C C . ASP A 1 96 ? 19.743 9.968 -38.852 1.00 93.25 96 ASP A C 1
ATOM 756 O O . ASP A 1 96 ? 18.840 10.744 -38.549 1.00 93.25 96 ASP A O 1
ATOM 760 N N . ASN A 1 97 ? 19.486 8.714 -39.237 1.00 93.12 97 ASN A N 1
ATOM 761 C CA . ASN A 1 97 ? 18.146 8.128 -39.268 1.00 93.12 97 ASN A CA 1
ATOM 762 C C . ASN A 1 97 ? 17.577 7.802 -37.873 1.00 93.12 97 ASN A C 1
ATOM 764 O O . ASN A 1 97 ? 16.416 7.399 -37.777 1.00 93.12 97 ASN A O 1
ATOM 768 N N . VAL A 1 98 ? 18.360 7.928 -36.794 1.00 92.56 98 VAL A N 1
ATOM 769 C CA . VAL A 1 98 ? 17.883 7.715 -35.421 1.00 92.56 98 VAL A CA 1
ATOM 770 C C . VAL A 1 98 ? 17.412 9.051 -34.835 1.00 92.56 98 VAL A C 1
ATOM 772 O O . VAL A 1 98 ? 18.240 9.938 -34.626 1.00 92.56 98 VAL A O 1
ATOM 775 N N . PRO A 1 99 ? 16.113 9.200 -34.513 1.00 89.56 99 PRO A N 1
ATOM 776 C CA . PRO A 1 99 ? 15.585 10.436 -33.945 1.00 89.56 99 PRO A CA 1
ATOM 777 C C . PRO A 1 99 ? 16.293 10.831 -32.648 1.00 89.56 99 PRO A C 1
ATOM 779 O O . PRO A 1 99 ? 16.590 9.975 -31.807 1.00 89.56 99 PRO A O 1
ATOM 782 N N . ASP A 1 100 ? 16.548 12.133 -32.510 1.00 90.50 100 ASP A N 1
ATOM 783 C CA . ASP A 1 100 ? 17.119 12.792 -31.328 1.00 90.50 100 ASP A CA 1
ATOM 784 C C . ASP A 1 100 ? 18.477 12.246 -30.854 1.00 90.50 100 ASP A C 1
ATOM 786 O O . ASP A 1 100 ? 18.939 12.580 -29.762 1.00 90.50 100 ASP A O 1
ATOM 790 N N . LEU A 1 101 ? 19.145 11.420 -31.669 1.00 92.88 101 LEU A N 1
ATOM 791 C CA . LEU A 1 101 ? 20.447 10.865 -31.334 1.00 92.88 101 LEU A CA 1
ATOM 792 C C . LEU A 1 101 ? 21.497 11.989 -31.299 1.00 92.88 101 LEU A C 1
ATOM 794 O O . LEU A 1 101 ? 21.671 12.694 -32.297 1.00 92.88 101 LEU A O 1
ATOM 798 N N . PRO A 1 102 ? 22.253 12.151 -30.195 1.00 92.12 102 PRO A N 1
ATOM 799 C CA . PRO A 1 102 ? 23.322 13.136 -30.149 1.00 92.12 102 PRO A CA 1
ATOM 800 C C . PRO A 1 102 ? 24.393 12.851 -31.213 1.00 92.12 102 PRO A C 1
ATOM 802 O O . PRO A 1 102 ? 24.618 11.686 -31.564 1.00 92.12 102 PRO A O 1
ATOM 805 N N . PRO A 1 103 ? 25.091 13.885 -31.711 1.00 90.31 103 PRO A N 1
ATOM 806 C CA . PRO A 1 103 ? 26.158 13.700 -32.686 1.00 90.31 103 PRO A CA 1
ATOM 807 C C . PRO A 1 103 ? 27.287 12.827 -32.125 1.00 90.31 103 PRO A C 1
ATOM 809 O O . PRO A 1 103 ? 27.491 12.750 -30.911 1.00 90.31 103 PRO A O 1
ATOM 812 N N . CYS A 1 104 ? 28.042 12.187 -33.024 1.00 89.25 104 CYS A N 1
ATOM 813 C CA . CYS A 1 104 ? 29.191 11.372 -32.639 1.00 89.25 104 CYS A CA 1
ATOM 814 C C . CYS A 1 104 ? 30.202 12.228 -31.846 1.00 89.25 104 CYS A C 1
ATOM 816 O O . CYS A 1 104 ? 30.656 13.250 -32.365 1.00 89.25 104 CYS A O 1
ATOM 818 N N . PRO A 1 105 ? 30.565 11.828 -30.615 1.00 87.69 105 PRO A N 1
ATOM 819 C CA . PRO A 1 105 ? 31.456 12.612 -29.769 1.00 87.69 105 PRO A CA 1
ATOM 820 C C . PRO A 1 105 ? 32.856 12.785 -30.350 1.00 87.69 105 PRO A C 1
ATOM 822 O O . PRO A 1 105 ? 33.358 11.937 -31.101 1.00 87.69 105 PRO A O 1
ATOM 825 N N . THR A 1 106 ? 33.535 13.843 -29.919 1.00 82.50 106 THR A N 1
ATOM 826 C CA . THR A 1 106 ? 34.885 14.158 -30.375 1.00 82.50 106 THR A CA 1
ATOM 827 C C . THR A 1 106 ? 35.860 13.035 -29.998 1.00 82.50 106 THR A C 1
ATOM 829 O O . THR A 1 106 ? 35.979 12.625 -28.841 1.00 82.50 106 THR A O 1
ATOM 832 N N . GLY A 1 107 ? 36.588 12.514 -30.992 1.00 80.06 107 GLY A N 1
ATOM 833 C CA . GLY A 1 107 ? 37.551 11.421 -30.809 1.00 80.06 107 GLY A CA 1
ATOM 834 C C . GLY A 1 107 ? 36.955 10.010 -30.879 1.00 80.06 107 GLY A C 1
ATOM 835 O O . GLY A 1 107 ? 37.680 9.042 -30.633 1.00 80.06 107 GLY A O 1
ATOM 836 N N . MET A 1 108 ? 35.675 9.873 -31.236 1.00 82.81 108 MET A N 1
ATOM 837 C CA . MET A 1 108 ? 35.030 8.593 -31.532 1.00 82.81 108 MET A CA 1
ATOM 838 C C . MET A 1 108 ? 34.679 8.499 -33.021 1.00 82.81 108 MET A C 1
ATOM 840 O O . MET A 1 108 ? 34.329 9.493 -33.645 1.00 82.81 108 MET A O 1
ATOM 844 N N . VAL A 1 109 ? 34.783 7.295 -33.589 1.00 87.00 109 VAL A N 1
ATOM 845 C CA . VAL A 1 109 ? 34.303 7.009 -34.953 1.00 87.00 109 VAL A CA 1
ATOM 846 C C . VAL A 1 109 ? 32.915 6.379 -34.907 1.00 87.00 109 VAL A C 1
ATOM 848 O O . VAL A 1 109 ? 32.580 5.652 -33.969 1.00 87.00 109 VAL A O 1
ATOM 851 N N . GLU A 1 110 ? 32.130 6.584 -35.954 1.00 90.75 110 GLU A N 1
ATOM 852 C CA . GLU A 1 110 ? 30.714 6.230 -36.042 1.00 90.75 110 GLU A CA 1
ATOM 853 C C . GLU A 1 110 ? 30.412 4.745 -35.733 1.00 90.75 110 GLU A C 1
ATOM 855 O O . GLU A 1 110 ? 29.491 4.482 -34.956 1.00 90.75 110 GLU A O 1
ATOM 860 N N . PRO A 1 111 ? 31.201 3.746 -36.192 1.00 89.50 111 PRO A N 1
ATOM 861 C CA . PRO A 1 111 ? 30.978 2.346 -35.810 1.00 89.50 111 PRO A CA 1
ATOM 862 C C . PRO A 1 111 ? 31.182 2.078 -34.310 1.00 89.50 111 PRO A C 1
ATOM 864 O O . PRO A 1 111 ? 30.550 1.188 -33.734 1.00 89.50 111 PRO A O 1
ATOM 867 N N . GLN A 1 112 ? 32.093 2.816 -33.663 1.00 84.69 112 GLN A N 1
ATOM 868 C CA . GLN A 1 112 ? 32.319 2.713 -32.217 1.00 84.69 112 GLN A CA 1
ATOM 869 C C . GLN A 1 112 ? 31.178 3.378 -31.448 1.00 84.69 112 GLN A C 1
ATOM 871 O O . GLN A 1 112 ? 30.712 2.816 -30.456 1.00 84.69 112 GLN A O 1
ATOM 876 N N . TYR A 1 113 ? 30.696 4.517 -31.945 1.00 89.00 113 TYR A N 1
ATOM 877 C CA . TYR A 1 113 ? 29.555 5.222 -31.378 1.00 89.00 113 TYR A CA 1
ATOM 878 C C . TYR A 1 113 ? 28.271 4.390 -31.462 1.00 89.00 113 TYR A C 1
ATOM 880 O O . TYR A 1 113 ? 27.608 4.164 -30.449 1.00 89.00 113 TYR A O 1
ATOM 888 N N . ALA A 1 114 ? 27.990 3.790 -32.620 1.00 90.00 114 ALA A N 1
ATOM 889 C CA . ALA A 1 114 ? 26.880 2.856 -32.786 1.00 90.00 114 ALA A CA 1
ATOM 890 C C . ALA A 1 114 ? 26.971 1.663 -31.814 1.00 90.00 114 ALA A C 1
ATOM 892 O O . ALA A 1 114 ? 25.976 1.254 -31.209 1.00 90.00 114 ALA A O 1
ATOM 893 N N . ALA A 1 115 ? 28.173 1.111 -31.611 1.00 86.06 115 ALA A N 1
ATOM 894 C CA . ALA A 1 115 ? 28.370 0.024 -30.656 1.00 86.06 115 ALA A CA 1
ATOM 895 C C . ALA A 1 115 ? 28.080 0.459 -29.209 1.00 86.06 115 ALA A C 1
ATOM 897 O O . ALA A 1 115 ? 27.458 -0.310 -28.468 1.00 86.06 115 ALA A O 1
ATOM 898 N N . LEU A 1 116 ? 28.490 1.673 -28.821 1.00 83.81 116 LEU A N 1
ATOM 899 C CA . LEU A 1 116 ? 28.224 2.250 -27.501 1.00 83.81 116 LEU A CA 1
ATOM 900 C C . LEU A 1 116 ? 26.716 2.403 -27.256 1.00 83.81 116 LEU A C 1
ATOM 902 O O . LEU A 1 116 ? 26.200 1.908 -26.250 1.00 83.81 116 LEU A O 1
ATOM 906 N N . MET A 1 117 ? 26.004 3.025 -28.194 1.00 85.06 117 MET A N 1
ATOM 907 C CA . MET A 1 117 ? 24.591 3.363 -28.018 1.00 85.06 117 MET A CA 1
ATOM 908 C C . MET A 1 117 ? 23.694 2.120 -28.080 1.00 85.06 117 MET A C 1
ATOM 910 O O . MET A 1 117 ? 22.938 1.837 -27.143 1.00 85.06 117 MET A O 1
ATOM 914 N N . PHE A 1 118 ? 23.850 1.296 -29.118 1.00 86.75 118 PHE A N 1
ATOM 915 C CA . PHE A 1 118 ? 22.858 0.274 -29.466 1.00 86.75 118 PHE A CA 1
ATOM 916 C C . PHE A 1 118 ? 23.197 -1.145 -28.993 1.00 86.75 118 PHE A C 1
ATOM 918 O O . PHE A 1 118 ? 22.345 -2.031 -29.075 1.00 86.75 118 PHE A O 1
ATOM 925 N N . THR A 1 119 ? 24.402 -1.405 -28.463 1.00 78.00 119 THR A N 1
ATOM 926 C CA . THR A 1 119 ? 24.788 -2.769 -28.053 1.00 78.00 119 THR A CA 1
ATOM 927 C C . THR A 1 119 ? 25.155 -2.896 -26.584 1.00 78.00 119 THR A C 1
ATOM 929 O O . THR A 1 119 ? 25.907 -2.109 -26.027 1.00 78.00 119 THR A O 1
ATOM 932 N N . LYS A 1 120 ? 24.708 -3.978 -25.942 1.00 67.31 120 LYS A N 1
ATOM 933 C CA . LYS A 1 120 ? 25.044 -4.287 -24.539 1.00 67.31 120 LYS A CA 1
ATOM 934 C C . LYS A 1 120 ? 26.464 -4.845 -24.358 1.00 67.31 120 LYS A C 1
ATOM 936 O O . LYS A 1 120 ? 26.824 -5.259 -23.259 1.00 67.31 120 LYS A O 1
ATOM 941 N N . ASN A 1 121 ? 27.261 -4.902 -25.423 1.00 58.69 121 ASN A N 1
ATOM 942 C CA . ASN A 1 121 ? 28.516 -5.636 -25.446 1.00 58.69 121 ASN A CA 1
ATOM 943 C C . ASN A 1 121 ? 29.694 -4.664 -25.407 1.00 58.69 121 ASN A C 1
ATOM 945 O O . ASN A 1 121 ? 29.808 -3.788 -26.254 1.00 58.69 121 ASN A O 1
ATOM 949 N N . CYS A 1 122 ? 30.636 -4.889 -24.493 1.00 52.78 122 CYS A N 1
ATOM 950 C CA . CYS A 1 122 ? 31.863 -4.102 -24.437 1.00 52.78 122 CYS A CA 1
ATOM 951 C C . CYS A 1 122 ? 32.757 -4.383 -25.663 1.00 52.78 122 CYS A C 1
ATOM 953 O O . CYS A 1 122 ? 33.102 -5.535 -25.949 1.00 52.78 122 CYS A O 1
ATOM 955 N N . THR A 1 123 ? 33.162 -3.342 -26.389 1.00 51.59 123 THR A N 1
ATOM 956 C CA . THR A 1 123 ? 34.171 -3.391 -27.460 1.00 51.59 123 THR A CA 1
ATOM 957 C C . THR A 1 123 ? 35.569 -3.158 -26.879 1.00 51.59 123 THR A C 1
ATOM 959 O O . THR A 1 123 ? 36.274 -2.227 -27.240 1.00 51.59 123 THR A O 1
ATOM 962 N N . ALA A 1 124 ? 36.011 -4.014 -25.954 1.00 41.59 124 ALA A N 1
ATOM 963 C CA . ALA A 1 124 ? 37.304 -3.852 -25.286 1.00 41.59 124 ALA A CA 1
ATOM 964 C C . ALA A 1 124 ? 38.506 -4.199 -26.194 1.00 41.59 124 ALA A C 1
ATOM 966 O O . ALA A 1 124 ? 39.167 -5.223 -26.001 1.00 41.59 124 ALA A O 1
ATOM 967 N N . ASN A 1 125 ? 38.829 -3.315 -27.139 1.00 34.78 125 ASN A N 1
ATOM 968 C CA . ASN A 1 125 ? 40.120 -3.248 -27.819 1.00 34.78 125 ASN A CA 1
ATOM 969 C C . ASN A 1 125 ? 40.751 -1.869 -27.582 1.00 34.78 125 ASN A C 1
ATOM 971 O O . ASN A 1 125 ? 40.683 -0.988 -28.426 1.00 34.78 125 ASN A O 1
ATOM 975 N N . GLY A 1 126 ? 41.360 -1.700 -26.406 1.00 38.97 126 GLY A N 1
ATOM 976 C CA . GLY A 1 126 ? 42.538 -0.851 -26.172 1.00 38.97 126 GLY A CA 1
ATOM 977 C C . GLY A 1 126 ? 42.440 0.670 -26.326 1.00 38.97 126 GLY A C 1
ATOM 978 O O . GLY A 1 126 ? 43.370 1.337 -25.894 1.00 38.97 126 GLY A O 1
ATOM 979 N N . LYS A 1 127 ? 41.374 1.235 -26.897 1.00 34.25 127 LYS A N 1
ATOM 980 C CA . LYS A 1 127 ? 41.169 2.688 -27.021 1.00 34.25 127 LYS A CA 1
ATOM 981 C C . LYS A 1 127 ? 39.681 3.034 -26.971 1.00 34.25 127 LYS A C 1
ATOM 983 O O . LYS A 1 127 ? 39.120 3.499 -27.953 1.00 34.25 127 LYS A O 1
ATOM 988 N N . ILE A 1 128 ? 39.030 2.762 -25.843 1.00 38.69 128 ILE A N 1
ATOM 989 C CA . ILE A 1 128 ? 37.754 3.415 -25.540 1.00 38.69 128 ILE A CA 1
ATOM 990 C C . ILE A 1 128 ? 38.074 4.502 -24.528 1.00 38.69 128 ILE A C 1
ATOM 992 O O . ILE A 1 128 ? 38.472 4.220 -23.402 1.00 38.69 128 ILE A O 1
ATOM 996 N N . THR A 1 129 ? 37.969 5.736 -24.997 1.00 39.19 129 THR A N 1
ATOM 997 C CA . THR A 1 129 ? 38.031 6.975 -24.234 1.00 39.19 129 THR A CA 1
ATOM 998 C C . THR A 1 129 ? 36.977 6.942 -23.126 1.00 39.19 129 THR A C 1
ATOM 1000 O O . THR A 1 129 ? 35.777 7.040 -23.367 1.00 39.19 129 THR A O 1
ATOM 1003 N N . THR A 1 130 ? 37.444 6.779 -21.890 1.00 39.03 130 THR A N 1
ATOM 1004 C CA . THR A 1 130 ? 36.665 6.672 -20.643 1.00 39.03 130 THR A CA 1
ATOM 1005 C C . THR A 1 130 ? 36.049 7.996 -20.184 1.00 39.03 130 THR A C 1
ATOM 1007 O O . THR A 1 130 ? 35.944 8.247 -18.989 1.00 39.03 130 THR A O 1
ATOM 1010 N N . PHE A 1 131 ? 35.673 8.881 -21.096 1.00 44.44 131 PHE A N 1
ATOM 1011 C CA . PHE A 1 131 ? 35.325 10.245 -20.707 1.00 44.44 131 PHE A CA 1
ATOM 1012 C C . PHE A 1 131 ? 33.862 10.615 -20.912 1.00 44.44 131 PHE A C 1
ATOM 1014 O O . PHE A 1 131 ? 33.446 11.650 -20.409 1.00 44.44 131 PHE A O 1
ATOM 1021 N N . LEU A 1 132 ? 33.070 9.782 -21.590 1.00 40.00 132 LEU A N 1
ATOM 1022 C CA . LEU A 1 132 ? 31.708 10.181 -21.948 1.00 40.00 132 LEU A CA 1
ATOM 1023 C C . LEU A 1 132 ? 30.604 9.556 -21.105 1.00 40.00 132 LEU A C 1
ATOM 1025 O O . LEU A 1 132 ? 29.520 10.112 -21.085 1.00 40.00 132 LEU A O 1
ATOM 1029 N N . LEU A 1 133 ? 30.836 8.466 -20.367 1.00 40.56 133 LEU A N 1
ATOM 1030 C CA . LEU A 1 133 ? 29.798 7.887 -19.502 1.00 40.56 133 LEU A CA 1
ATOM 1031 C C . LEU A 1 133 ? 30.405 7.121 -18.311 1.00 40.56 133 LEU A C 1
ATOM 1033 O O . LEU A 1 133 ? 30.596 5.907 -18.401 1.00 40.56 133 LEU A O 1
ATOM 1037 N N . PRO A 1 134 ? 30.652 7.761 -17.151 1.00 37.28 134 PRO A N 1
ATOM 1038 C CA . PRO A 1 134 ? 31.036 7.043 -15.934 1.00 37.28 134 PRO A CA 1
ATOM 1039 C C . PRO A 1 134 ? 29.912 6.195 -15.315 1.00 37.28 134 PRO A C 1
ATOM 1041 O O . PRO A 1 134 ? 30.139 5.569 -14.281 1.00 37.28 134 PRO A O 1
ATOM 1044 N N . ARG A 1 135 ? 28.694 6.159 -15.886 1.00 37.59 135 ARG A N 1
ATOM 1045 C CA . ARG A 1 135 ? 27.537 5.588 -15.173 1.00 37.59 135 ARG A CA 1
ATOM 1046 C C . ARG A 1 135 ? 26.593 4.645 -15.906 1.00 37.59 135 ARG A C 1
ATOM 1048 O O . ARG A 1 135 ? 25.612 4.237 -15.295 1.00 37.59 135 ARG A O 1
ATOM 1055 N N . ILE A 1 136 ? 26.869 4.204 -17.133 1.00 38.66 136 ILE A N 1
ATOM 1056 C CA . ILE A 1 136 ? 25.927 3.314 -17.831 1.00 38.66 136 ILE A CA 1
ATOM 1057 C C . ILE A 1 136 ? 26.590 2.015 -18.297 1.00 38.66 136 ILE A C 1
ATOM 1059 O O . ILE A 1 136 ? 27.560 2.009 -19.045 1.00 38.66 136 ILE A O 1
ATOM 1063 N N . ARG A 1 137 ? 25.973 0.910 -17.850 1.00 40.44 137 ARG A N 1
ATOM 1064 C CA . ARG A 1 137 ? 26.282 -0.516 -18.064 1.00 40.44 137 ARG A CA 1
ATOM 1065 C C . ARG A 1 137 ? 27.401 -1.072 -17.179 1.00 40.44 137 ARG A C 1
ATOM 1067 O O . ARG A 1 137 ? 28.541 -1.246 -17.599 1.00 40.44 137 ARG A O 1
ATOM 1074 N N . GLN A 1 138 ? 27.005 -1.492 -15.971 1.00 36.53 138 GLN A N 1
ATOM 1075 C CA . GLN A 1 138 ? 27.672 -2.576 -15.244 1.00 36.53 138 GLN A CA 1
ATOM 1076 C C . GLN A 1 138 ? 27.899 -3.756 -16.203 1.00 36.53 138 GLN A C 1
ATOM 1078 O O . GLN A 1 138 ? 26.997 -4.547 -16.483 1.00 36.53 138 GLN A O 1
ATOM 1083 N N . CYS A 1 139 ? 29.116 -3.885 -16.723 1.00 35.25 139 CYS A N 1
ATOM 1084 C CA . CYS A 1 139 ? 29.582 -5.159 -17.236 1.00 35.25 139 CYS A CA 1
ATOM 1085 C C . CYS A 1 139 ? 29.689 -6.085 -16.021 1.00 35.25 139 CYS A C 1
ATOM 1087 O O . CYS A 1 139 ? 30.565 -5.898 -15.179 1.00 35.25 139 CYS A O 1
ATOM 1089 N N . HIS A 1 140 ? 28.764 -7.040 -15.891 1.00 31.03 140 HIS A N 1
ATOM 1090 C CA . HIS A 1 140 ? 28.793 -8.012 -14.801 1.00 31.03 140 HIS A CA 1
ATOM 1091 C C . HIS A 1 140 ? 30.167 -8.726 -14.794 1.00 31.03 140 HIS A C 1
ATOM 1093 O O . HIS A 1 140 ? 30.586 -9.217 -15.848 1.00 31.03 140 HIS A O 1
ATOM 1099 N N . PRO A 1 141 ? 30.873 -8.839 -13.652 1.00 37.44 141 PRO A N 1
ATOM 1100 C CA . PRO A 1 141 ? 32.260 -9.327 -13.589 1.00 37.44 141 PRO A CA 1
ATOM 1101 C C . PRO A 1 141 ? 32.470 -10.816 -13.915 1.00 37.44 141 PRO A C 1
ATOM 1103 O O . PRO A 1 141 ? 33.559 -11.342 -13.708 1.00 37.44 141 PRO A O 1
ATOM 1106 N N . VAL A 1 142 ? 31.452 -11.543 -14.379 1.00 36.75 142 VAL A N 1
ATOM 1107 C CA . VAL A 1 142 ? 31.425 -13.012 -14.246 1.00 36.75 142 VAL A CA 1
ATOM 1108 C C . VAL A 1 142 ? 32.217 -13.741 -15.345 1.00 36.75 142 VAL A C 1
ATOM 1110 O O . VAL A 1 142 ? 32.535 -14.914 -15.198 1.00 36.75 142 VAL A O 1
ATOM 1113 N N . HIS A 1 143 ? 32.653 -13.049 -16.404 1.00 36.12 143 HIS A N 1
ATOM 1114 C CA . HIS A 1 143 ? 33.559 -13.628 -17.412 1.00 36.12 143 HIS A CA 1
ATOM 1115 C C . HIS A 1 143 ? 34.826 -12.806 -17.687 1.00 36.12 143 HIS A C 1
ATOM 1117 O O . HIS A 1 143 ? 35.600 -13.149 -18.577 1.00 36.12 143 HIS A O 1
ATOM 1123 N N . PHE A 1 144 ? 35.101 -11.769 -16.890 1.00 40.53 144 PHE A N 1
ATOM 1124 C CA . PHE A 1 144 ? 36.332 -10.973 -17.001 1.00 40.53 144 PHE A CA 1
ATOM 1125 C C . PHE A 1 144 ? 37.517 -11.569 -16.217 1.00 40.53 144 PHE A C 1
ATOM 1127 O O . PHE A 1 144 ? 38.514 -10.900 -15.952 1.00 40.53 144 PHE A O 1
ATOM 1134 N N . ALA A 1 145 ? 37.448 -12.852 -15.865 1.00 36.25 145 ALA A N 1
ATOM 1135 C CA . ALA A 1 145 ? 38.565 -13.582 -15.288 1.00 36.25 145 ALA A CA 1
ATOM 1136 C C . ALA A 1 145 ? 39.559 -13.974 -16.398 1.00 36.25 145 ALA A C 1
ATOM 1138 O O . ALA A 1 145 ? 39.409 -15.042 -16.987 1.00 36.25 145 ALA A O 1
ATOM 1139 N N . ARG A 1 146 ? 40.536 -13.089 -16.688 1.00 36.94 146 ARG A N 1
ATOM 1140 C CA . ARG A 1 146 ? 41.931 -13.376 -17.149 1.00 36.94 146 ARG A CA 1
ATOM 1141 C C . ARG A 1 146 ? 42.622 -12.272 -17.972 1.00 36.94 146 ARG A C 1
ATOM 1143 O O . ARG A 1 146 ? 43.629 -12.542 -18.619 1.00 36.94 146 ARG A O 1
ATOM 1150 N N . SER A 1 147 ? 42.182 -11.015 -17.934 1.00 41.47 147 SER A N 1
ATOM 1151 C CA . SER A 1 147 ? 43.002 -9.928 -18.497 1.00 41.47 147 SER A CA 1
ATOM 1152 C C . SER A 1 147 ? 43.035 -8.723 -17.566 1.00 41.47 147 SER A C 1
ATOM 1154 O O . SER A 1 147 ? 42.180 -7.844 -17.624 1.00 41.47 147 SER A O 1
ATOM 1156 N N . TYR A 1 148 ? 44.060 -8.685 -16.714 1.00 38.97 148 TYR A N 1
ATOM 1157 C CA . TYR A 1 148 ? 44.356 -7.611 -15.757 1.00 38.97 148 TYR A CA 1
ATOM 1158 C C . TYR A 1 148 ? 44.665 -6.242 -16.408 1.00 38.97 148 TYR A C 1
ATOM 1160 O O . TYR A 1 148 ? 44.976 -5.287 -15.708 1.00 38.97 148 TYR A O 1
ATOM 1168 N N . HIS A 1 149 ? 44.545 -6.108 -17.734 1.00 42.75 149 HIS A N 1
ATOM 1169 C CA . HIS A 1 149 ? 44.866 -4.888 -18.487 1.00 42.75 149 HIS A CA 1
ATOM 1170 C C . HIS A 1 149 ? 43.643 -4.111 -19.002 1.00 42.75 149 HIS A C 1
ATOM 1172 O O . HIS A 1 149 ? 43.800 -3.188 -19.795 1.00 42.75 149 HIS A O 1
ATOM 1178 N N . LYS A 1 150 ? 42.416 -4.486 -18.616 1.00 45.00 150 LYS A N 1
ATOM 1179 C CA . LYS A 1 150 ? 41.182 -3.934 -19.215 1.00 45.00 150 LYS A CA 1
ATOM 1180 C C . LYS A 1 150 ? 40.099 -3.555 -18.195 1.00 45.00 150 LYS A C 1
ATOM 1182 O O . LYS A 1 150 ? 38.917 -3.570 -18.521 1.00 45.00 150 LYS A O 1
ATOM 1187 N N . ASN A 1 151 ? 40.480 -3.247 -16.957 1.00 43.25 151 ASN A N 1
ATOM 1188 C CA . ASN A 1 151 ? 39.563 -2.654 -15.979 1.00 43.25 151 ASN A CA 1
ATOM 1189 C C . ASN A 1 151 ? 39.472 -1.127 -16.242 1.00 43.25 151 ASN A C 1
ATOM 1191 O O . ASN A 1 151 ? 40.522 -0.523 -16.476 1.00 43.25 151 ASN A O 1
ATOM 1195 N N . PRO A 1 152 ? 38.276 -0.497 -16.224 1.00 46.88 152 PRO A N 1
ATOM 1196 C CA . PRO A 1 152 ? 38.099 0.951 -16.424 1.00 46.88 152 PRO A CA 1
ATOM 1197 C C . PRO A 1 152 ? 39.052 1.822 -15.591 1.00 46.88 152 PRO A C 1
ATOM 1199 O O . PRO A 1 152 ? 39.555 2.832 -16.078 1.00 46.88 152 PRO A O 1
ATOM 1202 N N . ALA A 1 153 ? 39.387 1.378 -14.375 1.00 43.09 153 ALA A N 1
ATOM 1203 C CA . ALA A 1 153 ? 40.342 2.051 -13.498 1.00 43.09 153 ALA A CA 1
ATOM 1204 C C . ALA A 1 153 ? 41.773 2.115 -14.076 1.00 43.09 153 ALA A C 1
ATOM 1206 O O . ALA A 1 153 ? 42.515 3.049 -13.789 1.00 43.09 153 ALA A O 1
ATOM 1207 N N . TYR A 1 154 ? 42.175 1.157 -14.920 1.00 42.97 154 TYR A N 1
ATOM 1208 C CA . TYR A 1 154 ? 43.498 1.149 -15.555 1.00 42.97 154 TYR A CA 1
ATOM 1209 C C . TYR A 1 154 ? 43.578 2.068 -16.778 1.00 42.97 154 TYR A C 1
ATOM 1211 O O . TYR A 1 154 ? 44.645 2.614 -17.033 1.00 42.97 154 TYR A O 1
ATOM 1219 N N . LEU A 1 155 ? 42.480 2.273 -17.517 1.00 51.50 155 LEU A N 1
ATOM 1220 C CA . LEU A 1 155 ? 42.461 3.219 -18.642 1.00 51.50 155 LEU A CA 1
ATOM 1221 C C . LEU A 1 155 ? 42.580 4.664 -18.146 1.00 51.50 155 LEU A C 1
ATOM 1223 O O . LEU A 1 155 ? 43.379 5.420 -18.690 1.00 51.50 155 LEU A O 1
ATOM 1227 N N . LEU A 1 156 ? 41.877 5.003 -17.059 1.00 56.62 156 LEU A N 1
ATOM 1228 C CA . LEU A 1 156 ? 42.025 6.296 -16.384 1.00 56.62 156 LEU A CA 1
ATOM 1229 C C . LEU A 1 156 ? 43.453 6.494 -15.859 1.00 56.62 156 LEU A C 1
ATOM 1231 O O . LEU A 1 156 ? 44.038 7.552 -16.063 1.00 56.62 156 LEU A O 1
ATOM 1235 N N . ARG A 1 157 ? 44.062 5.447 -15.288 1.00 60.16 157 ARG A N 1
ATOM 1236 C CA . ARG A 1 157 ? 45.451 5.491 -14.810 1.00 60.16 157 ARG A CA 1
ATOM 1237 C C . ARG A 1 157 ? 46.472 5.698 -15.934 1.00 60.16 157 ARG A C 1
ATOM 1239 O O . ARG A 1 157 ? 47.445 6.414 -15.738 1.00 60.16 157 ARG A O 1
ATOM 1246 N N . VAL A 1 158 ? 46.288 5.077 -17.103 1.00 67.31 158 VAL A N 1
ATOM 1247 C CA . VAL A 1 158 ? 47.189 5.274 -18.258 1.00 67.31 158 VAL A CA 1
ATOM 1248 C C . VAL A 1 158 ? 47.069 6.698 -18.802 1.00 67.31 158 VAL A C 1
ATOM 1250 O O . VAL A 1 158 ? 48.087 7.325 -19.075 1.00 67.31 158 VAL A O 1
ATOM 1253 N N . GLN A 1 159 ? 45.851 7.233 -18.903 1.00 67.38 159 GLN A N 1
ATOM 1254 C CA . GLN A 1 159 ? 45.615 8.608 -19.353 1.00 67.38 159 GLN A CA 1
ATOM 1255 C C . GLN A 1 159 ? 46.178 9.639 -18.367 1.00 67.38 159 GLN A C 1
ATOM 1257 O O . GLN A 1 159 ? 46.834 10.592 -18.779 1.00 67.38 159 GLN A O 1
ATOM 1262 N N . GLU A 1 160 ? 45.999 9.413 -17.065 1.00 71.25 160 GLU A N 1
ATOM 1263 C CA . GLU A 1 160 ? 46.605 10.220 -16.003 1.00 71.25 160 GLU A CA 1
ATOM 1264 C C . GLU A 1 160 ? 48.140 10.187 -16.081 1.00 71.25 160 GLU A C 1
ATOM 1266 O O . GLU A 1 160 ? 48.794 11.227 -16.021 1.00 71.25 160 GLU A O 1
ATOM 1271 N N . GLN A 1 161 ? 48.730 9.008 -16.303 1.00 77.94 161 GLN A N 1
ATOM 1272 C CA . GLN A 1 161 ? 50.176 8.863 -16.488 1.00 77.94 161 GLN A CA 1
ATOM 1273 C C . GLN A 1 161 ? 50.690 9.580 -17.741 1.00 77.94 161 GLN A C 1
ATOM 1275 O O . GLN A 1 161 ? 51.778 10.153 -17.708 1.00 77.94 161 GLN A O 1
ATOM 1280 N N . GLU A 1 162 ? 49.954 9.545 -18.852 1.00 82.69 162 GLU A N 1
ATOM 1281 C CA . GLU A 1 162 ? 50.304 10.276 -20.074 1.00 82.69 162 GLU A CA 1
ATOM 1282 C C . GLU A 1 162 ? 50.216 11.790 -19.873 1.00 82.69 162 GLU A C 1
ATOM 1284 O O . GLU A 1 162 ? 51.127 12.517 -20.282 1.00 82.69 162 GLU A O 1
ATOM 1289 N N . TYR A 1 163 ? 49.170 12.252 -19.188 1.00 83.88 163 TYR A N 1
ATOM 1290 C CA . TYR A 1 163 ? 48.992 13.651 -18.818 1.00 83.88 163 TYR A CA 1
ATOM 1291 C C . TYR A 1 163 ? 50.143 14.144 -17.930 1.00 83.88 163 TYR A C 1
ATOM 1293 O O . TYR A 1 163 ? 50.793 15.143 -18.251 1.00 83.88 163 TYR A O 1
ATOM 1301 N N . GLU A 1 164 ? 50.465 13.415 -16.857 1.00 83.69 164 GLU A N 1
ATOM 1302 C CA . GLU A 1 164 ? 51.572 13.767 -15.963 1.00 83.69 164 GLU A CA 1
ATOM 1303 C C . GLU A 1 164 ? 52.928 13.690 -16.672 1.00 83.69 164 GLU A C 1
ATOM 1305 O O . GLU A 1 164 ? 53.757 14.584 -16.505 1.00 83.69 164 GLU A O 1
ATOM 1310 N N . ARG A 1 165 ? 53.151 12.697 -17.545 1.00 88.88 165 ARG A N 1
ATOM 1311 C CA . ARG A 1 165 ? 54.371 12.623 -18.367 1.00 88.88 165 ARG A CA 1
ATOM 1312 C C . ARG A 1 165 ? 54.536 13.882 -19.216 1.00 88.88 165 ARG A C 1
ATOM 1314 O O . ARG A 1 165 ? 55.608 14.485 -19.216 1.00 88.88 165 ARG A O 1
ATOM 1321 N N . ARG A 1 166 ? 53.479 14.303 -19.916 1.00 87.94 166 ARG A N 1
ATOM 1322 C CA . ARG A 1 166 ? 53.531 15.471 -20.803 1.00 87.94 166 ARG A CA 1
ATOM 1323 C C . ARG A 1 166 ? 53.724 16.772 -20.027 1.00 87.94 166 ARG A C 1
ATOM 1325 O O . ARG A 1 166 ? 54.517 17.619 -20.431 1.00 87.94 166 ARG A O 1
ATOM 1332 N N . LYS A 1 167 ? 53.072 16.900 -18.873 1.00 88.88 167 LYS A N 1
ATOM 1333 C CA . LYS A 1 167 ? 53.260 18.012 -17.933 1.00 88.88 167 LYS A CA 1
ATOM 1334 C C . LYS A 1 167 ? 54.704 18.094 -17.423 1.00 88.88 167 LYS A C 1
ATOM 1336 O O . LYS A 1 167 ? 55.278 19.183 -17.406 1.00 88.88 167 LYS A O 1
ATOM 1341 N N . MET A 1 168 ? 55.313 16.961 -17.069 1.00 89.19 168 MET A N 1
ATOM 1342 C CA . MET A 1 168 ? 56.711 16.895 -16.623 1.00 89.19 168 MET A CA 1
ATOM 1343 C C . MET A 1 168 ? 57.709 17.249 -17.733 1.00 89.19 168 MET A C 1
ATOM 1345 O O . MET A 1 168 ? 58.747 17.846 -17.452 1.00 89.19 168 MET A O 1
ATOM 1349 N N . GLU A 1 169 ? 57.405 16.951 -19.000 1.00 92.25 169 GLU A N 1
ATOM 1350 C CA . GLU A 1 169 ? 58.251 17.364 -20.128 1.00 92.25 169 GLU A CA 1
ATOM 1351 C C . GLU A 1 169 ? 58.355 18.886 -20.267 1.00 92.25 169 GLU A C 1
ATOM 1353 O O . GLU A 1 169 ? 59.451 19.385 -20.525 1.00 92.25 169 GLU A O 1
ATOM 1358 N N . PHE A 1 170 ? 57.256 19.620 -20.064 1.00 91.62 170 PHE A N 1
ATOM 1359 C CA . PHE A 1 170 ? 57.286 21.085 -20.050 1.00 91.62 170 PHE A CA 1
ATOM 1360 C C . PHE A 1 170 ? 58.094 21.625 -18.867 1.00 91.62 170 PHE A C 1
ATOM 1362 O O . PHE A 1 170 ? 58.929 22.509 -19.051 1.00 91.62 170 PHE A O 1
ATOM 1369 N N . ILE A 1 171 ? 57.906 21.042 -17.674 1.00 88.19 171 ILE A N 1
ATOM 1370 C CA . ILE A 1 171 ? 58.655 21.413 -16.461 1.00 88.19 171 ILE A CA 1
ATOM 1371 C C . ILE A 1 171 ? 60.161 21.226 -16.683 1.00 88.19 171 ILE A C 1
ATOM 1373 O O . ILE A 1 171 ? 60.940 22.133 -16.407 1.00 88.19 171 ILE A O 1
ATOM 1377 N N . ARG A 1 172 ? 60.578 20.085 -17.250 1.00 91.44 172 ARG A N 1
ATOM 1378 C CA . ARG A 1 172 ? 61.990 19.788 -17.538 1.00 91.44 172 ARG A CA 1
ATOM 1379 C C . ARG A 1 172 ? 62.613 20.760 -18.544 1.00 91.44 172 ARG A C 1
ATOM 1381 O O . ARG A 1 172 ? 63.809 21.017 -18.469 1.00 91.44 172 ARG A O 1
ATOM 1388 N N . LYS A 1 173 ? 61.827 21.265 -19.499 1.00 92.88 173 LYS A N 1
ATOM 1389 C CA . LYS A 1 173 ? 62.281 22.232 -20.513 1.00 92.88 173 LYS A CA 1
ATOM 1390 C C . LYS A 1 173 ? 62.225 23.691 -20.042 1.00 92.88 173 LYS A C 1
ATOM 1392 O O . LYS A 1 173 ? 62.677 24.555 -20.782 1.00 92.88 173 LYS A O 1
ATOM 1397 N N . GLY A 1 174 ? 61.668 23.974 -18.860 1.00 91.12 174 GLY A N 1
ATOM 1398 C CA . GLY A 1 174 ? 61.444 25.344 -18.378 1.00 91.12 174 GLY A CA 1
ATOM 1399 C C . GLY A 1 174 ? 60.396 26.131 -19.181 1.00 91.12 174 GLY A C 1
ATOM 1400 O O . GLY A 1 174 ? 60.314 27.349 -19.050 1.00 91.12 174 GLY A O 1
ATOM 1401 N N . ASP A 1 175 ? 59.594 25.455 -20.011 1.00 93.75 175 ASP A N 1
ATOM 1402 C CA . ASP A 1 175 ? 58.618 26.073 -20.916 1.00 93.75 175 ASP A CA 1
ATOM 1403 C C . ASP A 1 175 ? 57.278 26.307 -20.201 1.00 93.75 175 ASP A C 1
ATOM 1405 O O . ASP A 1 175 ? 56.319 25.536 -20.319 1.00 93.75 175 ASP A O 1
ATOM 1409 N N . ASN A 1 176 ? 57.231 27.370 -19.397 1.00 89.75 176 ASN A N 1
ATOM 1410 C CA . ASN A 1 176 ? 56.041 27.735 -18.627 1.00 89.75 176 ASN A CA 1
ATOM 1411 C C . ASN A 1 176 ? 54.891 28.242 -19.515 1.00 89.75 176 ASN A C 1
ATOM 1413 O O . ASN A 1 176 ? 53.724 28.004 -19.202 1.00 89.75 176 ASN A O 1
ATOM 1417 N N . GLU A 1 177 ? 55.198 28.916 -20.625 1.00 91.75 177 GLU A N 1
ATOM 1418 C CA . GLU A 1 177 ? 54.188 29.464 -21.534 1.00 91.75 177 GLU A CA 1
ATOM 1419 C C . GLU A 1 177 ? 53.503 28.353 -22.343 1.00 91.75 177 GLU A C 1
ATOM 1421 O O . GLU A 1 177 ? 52.270 28.268 -22.358 1.00 91.75 177 GLU A O 1
ATOM 1426 N N . GLY A 1 178 ? 54.283 27.428 -22.916 1.00 91.19 178 GLY A N 1
ATOM 1427 C CA . GLY A 1 178 ? 53.769 26.246 -23.604 1.00 91.19 178 GLY A CA 1
ATOM 1428 C C . GLY A 1 178 ? 52.972 25.330 -22.676 1.00 91.19 178 GLY A C 1
ATOM 1429 O O . GLY A 1 178 ? 51.910 24.836 -23.064 1.00 91.19 178 GLY A O 1
ATOM 1430 N N . ARG A 1 179 ? 53.404 25.181 -21.414 1.00 89.00 179 ARG A N 1
ATOM 1431 C CA . ARG A 1 179 ? 52.641 24.457 -20.384 1.00 89.00 179 ARG A CA 1
ATOM 1432 C C . ARG A 1 179 ? 51.272 25.083 -20.137 1.00 89.00 179 ARG A C 1
ATOM 1434 O O . ARG A 1 179 ? 50.278 24.361 -20.134 1.00 89.00 179 ARG A O 1
ATOM 1441 N N . ASN A 1 180 ? 51.216 26.397 -19.922 1.00 89.06 180 ASN A N 1
ATOM 1442 C CA . ASN A 1 180 ? 49.963 27.103 -19.651 1.00 89.06 180 ASN A CA 1
ATOM 1443 C C . ASN A 1 180 ? 49.005 27.023 -20.845 1.00 89.06 180 ASN A C 1
ATOM 1445 O O . ASN A 1 180 ? 47.806 26.813 -20.659 1.00 89.06 180 ASN A O 1
ATOM 1449 N N . LYS A 1 181 ? 49.526 27.143 -22.073 1.00 94.00 181 LYS A N 1
ATOM 1450 C CA . LYS A 1 181 ? 48.737 26.964 -23.296 1.00 94.00 181 LYS A CA 1
ATOM 1451 C C . LYS A 1 181 ? 48.172 25.544 -23.397 1.00 94.00 181 LYS A C 1
ATOM 1453 O O . LYS A 1 181 ? 46.965 25.388 -23.549 1.00 94.00 181 LYS A O 1
ATOM 1458 N N . TRP A 1 182 ? 49.012 24.523 -23.224 1.00 92.12 182 TRP A N 1
ATOM 1459 C CA . TRP A 1 182 ? 48.584 23.122 -23.248 1.00 92.12 182 TRP A CA 1
ATOM 1460 C C . TRP A 1 182 ? 47.542 22.817 -22.163 1.00 92.12 182 TRP A C 1
ATOM 1462 O O . TRP A 1 182 ? 46.543 22.166 -22.443 1.00 92.12 182 TRP A O 1
ATOM 1472 N N . GLN A 1 183 ? 47.715 23.328 -20.940 1.00 87.50 183 GLN A N 1
ATOM 1473 C CA . GLN A 1 183 ? 46.729 23.150 -19.868 1.00 87.50 183 GLN A CA 1
ATOM 1474 C C . GLN A 1 183 ? 45.372 23.777 -20.211 1.00 87.50 183 GLN A C 1
ATOM 1476 O O . GLN A 1 183 ? 44.343 23.154 -19.960 1.00 87.50 183 GLN A O 1
ATOM 1481 N N . LYS A 1 184 ? 45.357 24.970 -20.822 1.00 90.56 184 LYS A N 1
ATOM 1482 C CA . LYS A 1 184 ? 44.118 25.596 -21.311 1.00 90.56 184 LYS A CA 1
ATOM 1483 C C . LYS A 1 184 ? 43.451 24.763 -22.408 1.00 90.56 184 LYS A C 1
ATOM 1485 O O . LYS A 1 184 ? 42.239 24.587 -22.375 1.00 90.56 184 LYS A O 1
ATOM 1490 N N . GLU A 1 185 ? 44.228 24.215 -23.342 1.00 90.38 185 GLU A N 1
ATOM 1491 C CA . GLU A 1 185 ? 43.719 23.320 -24.392 1.00 90.38 185 GLU A CA 1
ATOM 1492 C C . GLU A 1 185 ? 43.131 22.025 -23.806 1.00 90.38 185 GLU A C 1
ATOM 1494 O O . GLU A 1 185 ? 42.061 21.595 -24.228 1.00 90.38 185 GLU A O 1
ATOM 1499 N N . GLN A 1 186 ? 43.785 21.422 -22.805 1.00 85.44 186 GLN A N 1
ATOM 1500 C CA . GLN A 1 186 ? 43.264 20.238 -22.112 1.00 85.44 186 GLN A CA 1
ATOM 1501 C C . GLN A 1 186 ? 41.969 20.539 -21.353 1.00 85.44 186 GLN A C 1
ATOM 1503 O O . GLN A 1 186 ? 41.041 19.735 -21.403 1.00 85.44 186 GLN A O 1
ATOM 1508 N N . LEU A 1 187 ? 41.886 21.696 -20.689 1.00 83.81 187 LEU A N 1
ATOM 1509 C CA . LEU A 1 187 ? 40.670 22.118 -20.000 1.00 83.81 187 LEU A CA 1
ATOM 1510 C C . LEU A 1 187 ? 39.512 22.312 -20.988 1.00 83.81 187 LEU A C 1
ATOM 1512 O O . LEU A 1 187 ? 38.439 21.757 -20.777 1.00 83.81 187 LEU A O 1
ATOM 1516 N N . ALA A 1 188 ? 39.743 23.009 -22.103 1.00 87.31 188 ALA A N 1
ATOM 1517 C CA . ALA A 1 188 ? 38.729 23.209 -23.139 1.00 87.31 188 ALA A CA 1
ATOM 1518 C C . ALA A 1 188 ? 38.267 21.884 -23.780 1.00 87.31 188 ALA A C 1
ATOM 1520 O O . ALA A 1 188 ? 37.075 21.688 -24.037 1.00 87.31 188 ALA A O 1
ATOM 1521 N N . ALA A 1 189 ? 39.196 20.949 -24.011 1.00 82.19 189 ALA A N 1
ATOM 1522 C CA . ALA A 1 189 ? 38.873 19.612 -24.502 1.00 82.19 189 ALA A CA 1
ATOM 1523 C C . ALA A 1 189 ? 38.023 18.827 -23.489 1.00 82.19 189 ALA A C 1
ATOM 1525 O O . ALA A 1 189 ? 37.029 18.210 -23.870 1.00 82.19 189 ALA A O 1
ATOM 1526 N N . TRP A 1 190 ? 38.371 18.895 -22.200 1.00 78.94 190 TRP A N 1
ATOM 1527 C CA . TRP A 1 190 ? 37.605 18.260 -21.130 1.00 78.94 190 TRP A CA 1
ATOM 1528 C C . TRP A 1 190 ? 36.195 18.847 -21.005 1.00 78.94 190 TRP A C 1
ATOM 1530 O O . TRP A 1 190 ? 35.230 18.090 -20.956 1.00 78.94 190 TRP A O 1
ATOM 1540 N N . GLU A 1 191 ? 36.047 20.173 -21.035 1.00 80.69 191 GLU A N 1
ATOM 1541 C CA . GLU A 1 191 ? 34.737 20.840 -20.996 1.00 80.69 191 GLU A CA 1
ATOM 1542 C C . GLU A 1 191 ? 33.848 20.448 -22.181 1.00 80.69 191 GLU A C 1
ATOM 1544 O O . GLU A 1 191 ? 32.648 20.219 -22.015 1.00 80.69 191 GLU A O 1
ATOM 1549 N N . THR A 1 192 ? 34.429 20.352 -23.380 1.00 84.06 192 THR A N 1
ATOM 1550 C CA . THR A 1 192 ? 33.715 19.895 -24.582 1.00 84.06 192 THR A CA 1
ATOM 1551 C C . THR A 1 192 ? 33.219 18.467 -24.389 1.00 84.06 192 THR A C 1
ATOM 1553 O O . THR A 1 192 ? 32.046 18.175 -24.610 1.00 84.06 192 THR A O 1
ATOM 1556 N N . GLN A 1 193 ? 34.092 17.594 -23.893 1.00 78.19 193 GLN A N 1
ATOM 1557 C CA . GLN A 1 193 ? 33.777 16.193 -23.678 1.00 78.19 193 GLN A CA 1
ATOM 1558 C C . GLN A 1 193 ? 32.742 15.971 -22.571 1.00 78.19 193 GLN A C 1
ATOM 1560 O O . GLN A 1 193 ? 31.883 15.112 -22.718 1.00 78.19 193 GLN A O 1
ATOM 1565 N N . GLN A 1 194 ? 32.771 16.750 -21.487 1.00 77.12 194 GLN A N 1
ATOM 1566 C CA . GLN A 1 194 ? 31.721 16.698 -20.466 1.00 77.12 194 GLN A CA 1
ATOM 1567 C C . GLN A 1 194 ? 30.356 17.050 -21.065 1.00 77.12 194 GLN A C 1
ATOM 1569 O O . GLN A 1 194 ? 29.419 16.272 -20.930 1.00 77.12 194 GLN A O 1
ATOM 1574 N N . LYS A 1 195 ? 30.264 18.149 -21.829 1.00 83.38 195 LYS A N 1
ATOM 1575 C CA . LYS A 1 195 ? 29.013 18.558 -22.492 1.00 83.38 195 LYS A CA 1
ATOM 1576 C C . LYS A 1 195 ? 28.487 17.502 -23.466 1.00 83.38 195 LYS A C 1
ATOM 1578 O O . LYS A 1 195 ? 27.281 17.290 -23.552 1.00 83.38 195 LYS A O 1
ATOM 1583 N N . GLU A 1 196 ? 29.373 16.859 -24.225 1.00 84.38 196 GLU A N 1
ATOM 1584 C CA . GLU A 1 196 ? 29.009 15.738 -25.099 1.00 84.38 196 GLU A CA 1
ATOM 1585 C C . GLU A 1 196 ? 28.504 14.533 -24.286 1.00 84.38 196 GLU A C 1
ATOM 1587 O O . GLU A 1 196 ? 27.507 13.918 -24.658 1.00 84.38 196 GLU A O 1
ATOM 1592 N N . GLY A 1 197 ? 29.154 14.219 -23.162 1.00 76.88 197 GLY A N 1
ATOM 1593 C CA . GLY A 1 197 ? 28.792 13.107 -22.280 1.00 76.88 197 GLY A CA 1
ATOM 1594 C C . GLY A 1 197 ? 27.443 13.302 -21.599 1.00 76.88 197 GLY A C 1
ATOM 1595 O O . GLY A 1 197 ? 26.628 12.380 -21.589 1.00 76.88 197 GLY A O 1
ATOM 1596 N N . ASP A 1 198 ? 27.177 14.511 -21.110 1.00 77.25 198 ASP A N 1
ATOM 1597 C CA . ASP A 1 198 ? 25.899 14.878 -20.500 1.00 77.25 198 ASP A CA 1
ATOM 1598 C C . ASP A 1 198 ? 24.750 14.718 -21.504 1.00 77.25 198 ASP A C 1
ATOM 1600 O O . ASP A 1 198 ? 23.765 14.045 -21.212 1.00 77.25 198 ASP A O 1
ATOM 1604 N N . ARG A 1 199 ? 24.920 15.196 -22.747 1.00 87.81 199 ARG A N 1
ATOM 1605 C CA . ARG A 1 199 ? 23.920 15.013 -23.818 1.00 87.81 199 ARG A CA 1
ATOM 1606 C C . ARG A 1 199 ? 23.631 13.543 -24.120 1.00 87.81 199 ARG A C 1
ATOM 1608 O O . ARG A 1 199 ? 22.484 13.174 -24.363 1.00 87.81 199 ARG A O 1
ATOM 1615 N N . LEU A 1 200 ? 24.663 12.696 -24.131 1.00 85.44 200 LEU A N 1
ATOM 1616 C CA . LEU A 1 200 ? 24.487 11.254 -24.322 1.00 85.44 200 LEU A CA 1
ATOM 1617 C C . LEU A 1 200 ? 23.738 10.617 -23.162 1.00 85.44 200 LEU A C 1
ATOM 1619 O O . LEU A 1 200 ? 22.892 9.751 -23.378 1.00 85.44 200 LEU A O 1
ATOM 1623 N N . LEU A 1 201 ? 24.073 11.014 -21.937 1.00 80.19 201 LEU A N 1
ATOM 1624 C CA . LEU A 1 201 ? 23.426 10.514 -20.738 1.00 80.19 201 LEU A CA 1
ATOM 1625 C C . LEU A 1 201 ? 21.942 10.891 -20.728 1.00 80.19 201 LEU A C 1
ATOM 1627 O O . LEU A 1 201 ? 21.106 10.013 -20.510 1.00 80.19 201 LEU A O 1
ATOM 1631 N N . ASP A 1 202 ? 21.626 12.146 -21.038 1.00 84.81 202 ASP A N 1
ATOM 1632 C CA . ASP A 1 202 ? 20.258 12.650 -21.149 1.00 84.81 202 ASP A CA 1
ATOM 1633 C C . ASP A 1 202 ? 19.459 11.862 -22.189 1.00 84.81 202 ASP A C 1
ATOM 1635 O O . ASP A 1 202 ? 18.372 11.371 -21.884 1.00 84.81 202 ASP A O 1
ATOM 1639 N N . TYR A 1 203 ? 20.026 11.640 -23.378 1.00 89.12 203 TYR A N 1
ATOM 1640 C CA . TYR A 1 203 ? 19.392 10.820 -24.411 1.00 89.12 203 TYR A CA 1
ATOM 1641 C C . TYR A 1 203 ? 19.171 9.366 -23.966 1.00 89.12 203 TYR A C 1
ATOM 1643 O O . TYR A 1 203 ? 18.104 8.792 -24.175 1.00 89.12 203 TYR A O 1
ATOM 1651 N N . ILE A 1 204 ? 20.162 8.724 -23.338 1.00 84.88 204 ILE A N 1
ATOM 1652 C CA . ILE A 1 204 ? 20.004 7.332 -22.890 1.00 84.88 204 ILE A CA 1
ATOM 1653 C C . ILE A 1 204 ? 18.915 7.232 -21.819 1.00 84.88 204 ILE A C 1
ATOM 1655 O O . ILE A 1 204 ? 18.141 6.269 -21.822 1.00 84.88 204 ILE A O 1
ATOM 1659 N N . ASN A 1 205 ? 18.855 8.208 -20.913 1.00 83.31 205 ASN A N 1
ATOM 1660 C CA . ASN A 1 205 ? 17.833 8.268 -19.880 1.00 83.31 205 ASN A CA 1
ATOM 1661 C C . ASN A 1 205 ? 16.447 8.494 -20.491 1.00 83.31 205 ASN A C 1
ATOM 1663 O O . ASN A 1 205 ? 15.531 7.751 -20.147 1.00 83.31 205 ASN A O 1
ATOM 1667 N N . SER A 1 206 ? 16.304 9.423 -21.441 1.00 89.06 206 SER A N 1
ATOM 1668 C CA . SER A 1 206 ? 15.019 9.702 -22.092 1.00 89.06 206 SER A CA 1
ATOM 1669 C C . SER A 1 206 ? 14.502 8.504 -22.895 1.00 89.06 206 SER A C 1
ATOM 1671 O O . SER A 1 206 ? 13.329 8.151 -22.798 1.00 89.06 206 SER A O 1
ATOM 1673 N N . VAL A 1 207 ? 15.373 7.793 -23.620 1.00 87.69 207 VAL A N 1
ATOM 1674 C CA . VAL A 1 207 ? 15.003 6.558 -24.335 1.00 87.69 207 VAL A CA 1
ATOM 1675 C C . VAL A 1 207 ? 14.606 5.446 -23.359 1.00 87.69 207 VAL A C 1
ATOM 1677 O O . VAL A 1 207 ? 13.674 4.682 -23.624 1.00 87.69 207 VAL A O 1
ATOM 1680 N N . ALA A 1 208 ? 15.304 5.323 -22.226 1.00 86.88 208 ALA A N 1
ATOM 1681 C CA . ALA A 1 208 ? 14.966 4.341 -21.200 1.00 86.88 208 ALA A CA 1
ATOM 1682 C C . ALA A 1 208 ? 13.621 4.653 -20.526 1.00 86.88 208 ALA A C 1
ATOM 1684 O O . ALA A 1 208 ? 12.837 3.730 -20.299 1.00 86.88 208 ALA A O 1
ATOM 1685 N N . GLU A 1 209 ? 13.355 5.927 -20.243 1.00 90.00 209 GLU A N 1
ATOM 1686 C CA . GLU A 1 209 ? 12.094 6.419 -19.693 1.00 90.00 209 GLU A CA 1
ATOM 1687 C C . GLU A 1 209 ? 10.942 6.200 -20.673 1.00 90.00 209 GLU A C 1
ATOM 1689 O O . GLU A 1 209 ? 9.964 5.552 -20.311 1.00 90.00 209 GLU A O 1
ATOM 1694 N N . SER A 1 210 ? 11.100 6.615 -21.934 1.00 90.81 210 SER A N 1
ATOM 1695 C CA . SER A 1 210 ? 10.107 6.400 -22.992 1.00 90.81 210 SER A CA 1
ATOM 1696 C C . SER A 1 210 ? 9.734 4.921 -23.112 1.00 90.81 210 SER A C 1
ATOM 1698 O O . SER A 1 210 ? 8.569 4.551 -22.994 1.00 90.81 210 SER A O 1
ATOM 1700 N N . ARG A 1 211 ? 10.732 4.030 -23.185 1.00 89.81 211 ARG A N 1
ATOM 1701 C CA . ARG A 1 211 ? 10.493 2.581 -23.200 1.00 89.81 211 ARG A CA 1
ATOM 1702 C C . ARG A 1 211 ? 9.802 2.080 -21.929 1.00 89.81 211 ARG A C 1
ATOM 1704 O O . ARG A 1 211 ? 9.005 1.147 -21.992 1.00 89.81 211 ARG A O 1
ATOM 1711 N N . SER A 1 212 ? 10.159 2.610 -20.762 1.00 91.25 212 SER A N 1
ATOM 1712 C CA . SER A 1 212 ? 9.512 2.239 -19.501 1.00 91.25 212 SER A CA 1
ATOM 1713 C C . SER A 1 212 ? 8.036 2.636 -19.504 1.00 91.25 212 SER A C 1
ATOM 1715 O O . SER A 1 212 ? 7.205 1.832 -19.080 1.00 91.25 212 SER A O 1
ATOM 1717 N N . ASN A 1 213 ? 7.721 3.820 -20.033 1.00 93.81 213 ASN A N 1
ATOM 1718 C CA . ASN A 1 213 ? 6.363 4.334 -20.182 1.00 93.81 213 ASN A CA 1
ATOM 1719 C C . ASN A 1 213 ? 5.569 3.494 -21.189 1.00 93.81 213 ASN A C 1
ATOM 1721 O O . ASN A 1 213 ? 4.536 2.957 -20.820 1.00 93.81 213 ASN A O 1
ATOM 1725 N N . GLU A 1 214 ? 6.109 3.212 -22.379 1.00 94.25 214 GLU A N 1
ATOM 1726 C CA . GLU A 1 214 ? 5.466 2.320 -23.362 1.00 94.25 214 GLU A CA 1
ATOM 1727 C C . GLU A 1 214 ? 5.131 0.937 -22.770 1.00 94.25 214 GLU A C 1
ATOM 1729 O O . GLU A 1 214 ? 4.057 0.369 -22.996 1.00 94.25 214 GLU A O 1
ATOM 1734 N N . LEU A 1 215 ? 6.058 0.366 -21.990 1.00 92.88 215 LEU A N 1
ATOM 1735 C CA . LEU A 1 215 ? 5.839 -0.911 -21.310 1.00 92.88 215 LEU A CA 1
ATOM 1736 C C . LEU A 1 215 ? 4.808 -0.795 -20.185 1.00 92.88 215 LEU A C 1
ATOM 1738 O O . LEU A 1 215 ? 4.115 -1.777 -19.919 1.00 92.88 215 LEU A O 1
ATOM 1742 N N . HIS A 1 216 ? 4.743 0.344 -19.496 1.00 93.50 216 HIS A N 1
ATOM 1743 C CA . HIS A 1 216 ? 3.730 0.622 -18.486 1.00 93.50 216 HIS A CA 1
ATOM 1744 C C . HIS A 1 216 ? 2.349 0.729 -19.132 1.00 93.50 216 HIS A C 1
ATOM 1746 O O . HIS A 1 216 ? 1.459 -0.022 -18.742 1.00 93.50 216 HIS A O 1
ATOM 1752 N N . ASP A 1 217 ? 2.209 1.537 -20.179 1.00 95.44 217 ASP A N 1
ATOM 1753 C CA . ASP A 1 217 ? 0.964 1.737 -20.922 1.00 95.44 217 ASP A CA 1
ATOM 1754 C C . ASP A 1 217 ? 0.439 0.407 -21.470 1.00 95.44 217 ASP A C 1
ATOM 1756 O O . ASP A 1 217 ? -0.712 0.042 -21.239 1.00 95.44 217 ASP A O 1
ATOM 1760 N N . THR A 1 218 ? 1.321 -0.405 -22.067 1.00 95.56 218 THR A N 1
ATOM 1761 C CA . THR A 1 218 ? 0.964 -1.751 -22.551 1.00 95.56 218 THR A CA 1
ATOM 1762 C C . THR A 1 218 ? 0.425 -2.648 -21.429 1.00 95.56 218 THR A C 1
ATOM 1764 O O . THR A 1 218 ? -0.461 -3.473 -21.658 1.00 95.56 218 THR A O 1
ATOM 1767 N N . LYS A 1 219 ? 0.977 -2.548 -20.213 1.00 95.81 219 LYS A N 1
ATOM 1768 C CA . LYS A 1 219 ? 0.508 -3.336 -19.063 1.00 95.81 219 LYS A CA 1
ATOM 1769 C C . LYS A 1 219 ? -0.820 -2.821 -18.526 1.00 95.81 219 LYS A C 1
ATOM 1771 O O . LYS A 1 219 ? -1.672 -3.639 -18.195 1.00 95.81 219 LYS A O 1
ATOM 1776 N N . VAL A 1 220 ? -0.987 -1.501 -18.445 1.00 95.50 220 VAL A N 1
ATOM 1777 C CA . VAL A 1 220 ? -2.233 -0.853 -18.017 1.00 95.50 220 VAL A CA 1
ATOM 1778 C C . VAL A 1 220 ? -3.364 -1.256 -18.957 1.00 95.50 220 VAL A C 1
ATOM 1780 O O . VAL A 1 220 ? -4.335 -1.854 -18.501 1.00 95.50 220 VAL A O 1
ATOM 1783 N N . GLU A 1 221 ? -3.180 -1.062 -20.265 1.00 96.62 221 GLU A N 1
ATOM 1784 C CA . GLU A 1 221 ? -4.168 -1.417 -21.286 1.00 96.62 221 GLU A CA 1
ATOM 1785 C C . GLU A 1 221 ? -4.512 -2.913 -21.228 1.00 96.62 221 GLU A C 1
ATOM 1787 O O . GLU A 1 221 ? -5.677 -3.312 -21.233 1.00 96.62 221 GLU A O 1
ATOM 1792 N N . ARG A 1 222 ? -3.493 -3.774 -21.107 1.00 96.62 222 ARG A N 1
ATOM 1793 C CA . ARG A 1 222 ? -3.698 -5.216 -20.946 1.00 96.62 222 ARG A CA 1
ATOM 1794 C C . ARG A 1 222 ? -4.523 -5.541 -19.700 1.00 96.62 222 ARG A C 1
ATOM 1796 O O . ARG A 1 222 ? -5.417 -6.386 -19.785 1.00 96.62 222 ARG A O 1
ATOM 1803 N N . ARG A 1 223 ? -4.195 -4.945 -18.551 1.00 96.69 223 ARG A N 1
ATOM 1804 C CA . ARG A 1 223 ? -4.893 -5.175 -17.280 1.00 96.69 223 ARG A CA 1
ATOM 1805 C C . ARG A 1 223 ? -6.354 -4.769 -17.394 1.00 96.69 223 ARG A C 1
ATOM 1807 O O . ARG A 1 223 ? -7.215 -5.571 -17.051 1.00 96.69 223 ARG A O 1
ATOM 1814 N N . GLU A 1 224 ? -6.621 -3.586 -17.931 1.00 96.38 224 GLU A N 1
ATOM 1815 C CA . GLU A 1 224 ? -7.976 -3.079 -18.151 1.00 96.38 224 GLU A CA 1
ATOM 1816 C C . GLU A 1 224 ? -8.776 -4.008 -19.065 1.00 96.38 224 GLU A C 1
ATOM 1818 O O . GLU A 1 224 ? -9.861 -4.446 -18.692 1.00 96.38 224 GLU A O 1
ATOM 1823 N N . GLN A 1 225 ? -8.213 -4.425 -20.203 1.00 97.44 225 GLN A N 1
ATOM 1824 C CA . GLN A 1 225 ? -8.881 -5.373 -21.102 1.00 97.44 225 GLN A CA 1
ATOM 1825 C C . GLN A 1 225 ? -9.182 -6.718 -20.426 1.00 97.44 225 GLN A C 1
ATOM 1827 O O . GLN A 1 225 ? -10.237 -7.306 -20.667 1.00 97.44 225 GLN A O 1
ATOM 1832 N N . ILE A 1 226 ? -8.270 -7.230 -19.592 1.00 97.50 226 ILE A N 1
ATOM 1833 C CA . ILE A 1 226 ? -8.506 -8.457 -18.822 1.00 97.50 226 ILE A CA 1
ATOM 1834 C C . ILE A 1 226 ? -9.631 -8.236 -17.806 1.00 97.50 226 ILE A C 1
ATOM 1836 O O . ILE A 1 226 ? -10.546 -9.055 -17.750 1.00 97.50 226 ILE A O 1
ATOM 1840 N N . HIS A 1 227 ? -9.587 -7.149 -17.035 1.00 97.00 227 HIS A N 1
ATOM 1841 C CA . HIS A 1 227 ? -10.594 -6.829 -16.022 1.00 97.00 227 HIS A CA 1
ATOM 1842 C C . HIS A 1 227 ? -11.982 -6.653 -16.652 1.00 97.00 227 HIS A C 1
ATOM 1844 O O . HIS A 1 227 ? -12.933 -7.273 -16.187 1.00 97.00 227 HIS A O 1
ATOM 1850 N N . GLU A 1 228 ? -12.107 -5.900 -17.749 1.00 97.56 228 GLU A N 1
ATOM 1851 C CA . GLU A 1 228 ? -13.371 -5.728 -18.479 1.00 97.56 228 GLU A CA 1
ATOM 1852 C C . GLU A 1 228 ? -13.928 -7.056 -18.996 1.00 97.56 228 GLU A C 1
ATOM 1854 O O . GLU A 1 228 ? -15.111 -7.356 -18.826 1.00 97.56 228 GLU A O 1
ATOM 1859 N N . ARG A 1 229 ? -13.075 -7.910 -19.576 1.00 97.56 229 ARG A N 1
ATOM 1860 C CA . ARG A 1 229 ? -13.509 -9.233 -20.042 1.00 97.56 229 ARG A CA 1
ATOM 1861 C C . ARG A 1 229 ? -13.926 -10.146 -18.888 1.00 97.56 229 ARG A C 1
ATOM 1863 O O . ARG A 1 229 ? -14.878 -10.901 -19.042 1.00 97.56 229 ARG A O 1
ATOM 1870 N N . LEU A 1 230 ? -13.250 -10.093 -17.739 1.00 97.81 230 LEU A N 1
ATOM 1871 C CA . LEU A 1 230 ? -13.647 -10.849 -16.546 1.00 97.81 230 LEU A CA 1
ATOM 1872 C C . LEU A 1 230 ? -14.980 -10.342 -15.977 1.00 97.81 230 LEU A C 1
ATOM 1874 O O . LEU A 1 230 ? -15.842 -11.163 -15.663 1.00 97.81 230 LEU A O 1
ATOM 1878 N N . LYS A 1 231 ? -15.192 -9.020 -15.933 1.00 97.50 231 LYS A N 1
ATOM 1879 C CA . LYS A 1 231 ? -16.480 -8.413 -15.561 1.00 97.50 231 LYS A CA 1
ATOM 1880 C C . LYS A 1 231 ? -17.605 -8.849 -16.498 1.00 97.50 231 LYS A C 1
ATOM 1882 O O . LYS A 1 231 ? -18.670 -9.240 -16.032 1.00 97.50 231 LYS A O 1
ATOM 1887 N N . ALA A 1 232 ? -17.353 -8.894 -17.808 1.00 96.81 232 ALA A N 1
ATOM 1888 C CA . ALA A 1 232 ? -18.312 -9.405 -18.790 1.00 96.81 232 ALA A CA 1
ATOM 1889 C C . ALA A 1 232 ? -18.650 -10.900 -18.601 1.00 96.81 232 ALA A C 1
ATOM 1891 O O . ALA A 1 232 ? -19.720 -11.344 -19.010 1.00 96.81 232 ALA A O 1
ATOM 1892 N N . LEU A 1 233 ? -17.764 -11.675 -17.964 1.00 96.31 233 LEU A N 1
ATOM 1893 C CA . LEU A 1 233 ? -18.013 -13.065 -17.561 1.00 96.31 233 LEU A CA 1
ATOM 1894 C C . LEU A 1 233 ? -18.717 -13.189 -16.195 1.00 96.31 233 LEU A C 1
ATOM 1896 O O . LEU A 1 233 ? -18.925 -14.307 -15.727 1.00 96.31 233 LEU A O 1
ATOM 1900 N N . GLY A 1 234 ? -19.082 -12.071 -15.560 1.00 96.38 234 GLY A N 1
ATOM 1901 C CA . GLY A 1 234 ? -19.801 -12.032 -14.285 1.00 96.38 234 GLY A CA 1
ATOM 1902 C C . GLY A 1 234 ? -18.913 -11.976 -13.041 1.00 96.38 234 GLY A C 1
ATOM 1903 O O . GLY A 1 234 ? -19.420 -12.154 -11.936 1.00 96.38 234 GLY A O 1
ATOM 1904 N N . TRP A 1 235 ? -17.605 -11.745 -13.188 1.00 96.44 235 TRP A N 1
ATOM 1905 C CA . TRP A 1 235 ? -16.726 -11.548 -12.035 1.00 96.44 235 TRP A CA 1
ATOM 1906 C C . TRP A 1 235 ? -16.832 -10.129 -11.482 1.00 96.44 235 TRP A C 1
ATOM 1908 O O . TRP A 1 235 ? -16.698 -9.158 -12.223 1.00 96.44 235 TRP A O 1
ATOM 1918 N N . ASP A 1 236 ? -17.015 -10.021 -10.169 1.00 94.44 236 ASP A N 1
ATOM 1919 C CA . ASP A 1 236 ? -16.928 -8.752 -9.447 1.00 94.44 236 ASP A CA 1
ATOM 1920 C C . ASP A 1 236 ? -15.460 -8.298 -9.333 1.00 94.44 236 ASP A C 1
ATOM 1922 O O . ASP A 1 236 ? -14.557 -9.111 -9.104 1.00 94.44 236 ASP A O 1
ATOM 1926 N N . GLU A 1 237 ? -15.230 -6.995 -9.484 1.00 94.44 237 GLU A N 1
ATOM 1927 C CA . GLU A 1 237 ? -13.913 -6.359 -9.445 1.00 94.44 237 GLU A CA 1
ATOM 1928 C C . GLU A 1 237 ? -13.203 -6.553 -8.103 1.00 94.44 237 GLU A C 1
ATOM 1930 O O . GLU A 1 237 ? -11.978 -6.698 -8.076 1.00 94.44 237 GLU A O 1
ATOM 1935 N N . LYS A 1 238 ? -13.955 -6.677 -7.002 1.00 91.75 238 LYS A N 1
ATOM 1936 C CA . LYS A 1 238 ? -13.377 -6.938 -5.675 1.00 91.75 238 LYS A CA 1
ATOM 1937 C C . LYS A 1 238 ? -12.519 -8.208 -5.621 1.00 91.75 238 LYS A C 1
ATOM 1939 O O . LYS A 1 238 ? -11.606 -8.314 -4.808 1.00 91.75 238 LYS A O 1
ATOM 1944 N N . TYR A 1 239 ? -12.769 -9.176 -6.506 1.00 92.56 239 TYR A N 1
ATOM 1945 C CA . TYR A 1 239 ? -12.018 -10.433 -6.546 1.00 92.56 239 TYR A CA 1
ATOM 1946 C C . TYR A 1 239 ? -10.684 -10.344 -7.293 1.00 92.56 239 TYR A C 1
ATOM 1948 O O . TYR A 1 239 ? -9.903 -11.298 -7.254 1.00 92.56 239 TYR A O 1
ATOM 1956 N N . PHE A 1 240 ? -10.391 -9.219 -7.950 1.00 92.31 240 PHE A N 1
ATOM 1957 C CA . PHE A 1 240 ? -9.128 -9.007 -8.668 1.00 92.31 240 PHE A CA 1
ATOM 1958 C C . PHE A 1 240 ? -7.970 -8.649 -7.724 1.00 92.31 240 PHE A C 1
ATOM 1960 O O . PHE A 1 240 ? -6.816 -8.543 -8.148 1.00 92.31 240 PHE A O 1
ATOM 1967 N N . GLU A 1 241 ? -8.265 -8.502 -6.433 1.00 85.50 241 GLU A N 1
ATOM 1968 C CA . GLU A 1 241 ? -7.325 -8.128 -5.392 1.00 85.50 241 GLU A CA 1
ATOM 1969 C C . GLU A 1 241 ? -6.683 -9.346 -4.703 1.00 85.50 241 GLU A C 1
ATOM 1971 O O . GLU A 1 241 ? -7.347 -10.137 -4.038 1.00 85.50 241 GLU A O 1
ATOM 1976 N N . PHE A 1 242 ? -5.355 -9.479 -4.808 1.00 85.81 242 PHE A N 1
ATOM 1977 C CA . PHE A 1 242 ? -4.578 -10.607 -4.259 1.00 85.81 242 PHE A CA 1
ATOM 1978 C C . PHE A 1 242 ? -3.676 -10.193 -3.072 1.00 85.81 242 PHE A C 1
ATOM 1980 O O . PHE A 1 242 ? -2.527 -10.633 -2.968 1.00 85.81 242 PHE A O 1
ATOM 1987 N N . TRP A 1 243 ? -4.159 -9.325 -2.170 1.00 65.38 243 TRP A N 1
ATOM 1988 C CA . TRP A 1 243 ? -3.351 -8.723 -1.089 1.00 65.38 243 TRP A CA 1
ATOM 1989 C C . TRP A 1 243 ? -2.841 -9.712 -0.029 1.00 65.38 243 TRP A C 1
ATOM 1991 O O . TRP A 1 243 ? -1.781 -9.482 0.553 1.00 65.38 243 TRP A O 1
ATOM 2001 N N . ARG A 1 244 ? -3.582 -10.799 0.239 1.00 59.12 244 ARG A N 1
ATOM 2002 C CA . ARG A 1 244 ? -3.349 -11.689 1.398 1.00 59.12 244 ARG A CA 1
ATOM 2003 C C . ARG A 1 244 ? -3.344 -13.190 1.060 1.00 59.12 244 ARG A C 1
ATOM 2005 O O . ARG A 1 244 ? -3.395 -14.022 1.964 1.00 59.12 244 ARG A O 1
ATOM 2012 N N . GLY A 1 245 ? -3.275 -13.536 -0.227 1.00 59.84 245 GLY A N 1
ATOM 2013 C CA . GLY A 1 245 ? -3.179 -14.925 -0.680 1.00 59.84 245 GLY A CA 1
ATOM 2014 C C . GLY A 1 245 ? -1.775 -15.509 -0.569 1.00 59.84 245 GLY A C 1
ATOM 2015 O O . GLY A 1 245 ? -0.821 -14.823 -0.195 1.00 59.84 245 GLY A O 1
ATOM 2016 N N . SER A 1 246 ? -1.626 -16.795 -0.915 1.00 66.25 246 SER A N 1
ATOM 2017 C CA . SER A 1 246 ? -0.289 -17.387 -1.033 1.00 66.25 246 SER A CA 1
ATOM 2018 C C . SER A 1 246 ? 0.545 -16.522 -1.983 1.00 66.25 246 SER A C 1
ATOM 2020 O O . SER A 1 246 ? 0.080 -16.162 -3.067 1.00 66.25 246 SER A O 1
ATOM 2022 N N . ASP A 1 247 ? 1.781 -16.191 -1.602 1.00 78.25 247 ASP A N 1
ATOM 2023 C CA . ASP A 1 247 ? 2.673 -15.354 -2.422 1.00 78.25 247 ASP A CA 1
ATOM 2024 C C . ASP A 1 247 ? 2.810 -15.903 -3.862 1.00 78.25 247 ASP A C 1
ATOM 2026 O O . ASP A 1 247 ? 3.028 -15.165 -4.821 1.00 78.25 247 ASP A O 1
ATOM 2030 N N . ASN A 1 248 ? 2.577 -17.208 -4.026 1.00 87.38 248 ASN A N 1
ATOM 2031 C CA . ASN A 1 248 ? 2.474 -17.899 -5.302 1.00 87.38 248 ASN A CA 1
ATOM 2032 C C . ASN A 1 248 ? 1.269 -17.466 -6.168 1.00 87.38 248 ASN A C 1
ATOM 2034 O O . ASN A 1 248 ? 1.465 -17.164 -7.343 1.00 87.38 248 ASN A O 1
ATOM 2038 N N . ALA A 1 249 ? 0.046 -17.414 -5.627 1.00 87.69 249 ALA A N 1
ATOM 2039 C CA . ALA A 1 249 ? -1.151 -17.025 -6.387 1.00 87.69 249 ALA A CA 1
ATOM 2040 C C . ALA A 1 249 ? -1.043 -15.581 -6.899 1.00 87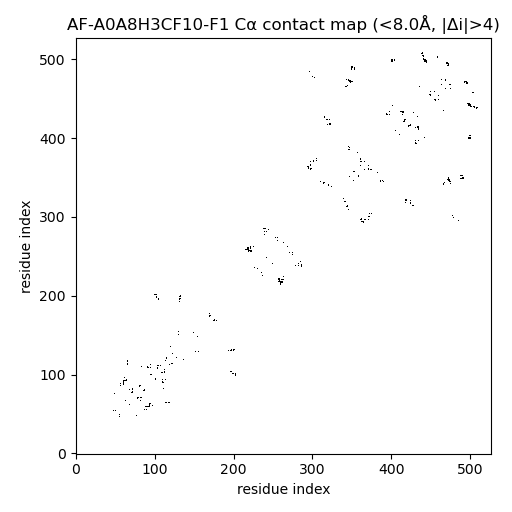.69 249 ALA A C 1
ATOM 2042 O O . ALA A 1 249 ? -1.251 -15.321 -8.084 1.00 87.69 249 ALA A O 1
ATOM 2043 N N . ARG A 1 250 ? -0.580 -14.666 -6.038 1.00 89.31 250 ARG A N 1
ATOM 2044 C CA . ARG A 1 250 ? -0.307 -13.268 -6.398 1.00 89.31 250 ARG A CA 1
ATOM 2045 C C . ARG A 1 250 ? 0.723 -13.155 -7.526 1.00 89.31 250 ARG A C 1
ATOM 2047 O O . ARG A 1 250 ? 0.510 -12.435 -8.499 1.00 89.31 250 ARG A O 1
ATOM 2054 N N . LYS A 1 251 ? 1.837 -13.892 -7.432 1.00 91.44 251 LYS A N 1
ATOM 2055 C CA . LYS A 1 251 ? 2.862 -13.936 -8.491 1.00 91.44 251 LYS A CA 1
ATOM 2056 C C . LYS A 1 251 ? 2.303 -14.472 -9.810 1.00 91.44 251 LYS A C 1
ATOM 2058 O O . LYS A 1 251 ? 2.615 -13.918 -10.864 1.00 91.44 251 LYS A O 1
ATOM 2063 N N . GLN A 1 252 ? 1.474 -15.516 -9.765 1.00 93.25 252 GLN A N 1
ATOM 2064 C CA . GLN A 1 252 ? 0.835 -16.068 -10.961 1.00 93.25 252 GLN A CA 1
ATOM 2065 C C . GLN A 1 252 ? -0.124 -15.060 -11.598 1.00 93.25 252 GLN A C 1
ATOM 2067 O O . GLN A 1 252 ? -0.006 -14.814 -12.797 1.00 93.25 252 GLN A O 1
ATOM 2072 N N . TRP A 1 253 ? -0.990 -14.422 -10.807 1.00 94.69 253 TRP A N 1
ATOM 2073 C CA . TRP A 1 253 ? -1.887 -13.364 -11.271 1.00 94.69 253 TRP A CA 1
ATOM 2074 C C . TRP A 1 253 ? -1.119 -12.239 -11.975 1.00 94.69 253 TRP A C 1
ATOM 2076 O O . TRP A 1 253 ? -1.340 -11.986 -13.161 1.00 94.69 253 TRP A O 1
ATOM 2086 N N . HIS A 1 254 ? -0.115 -11.653 -11.308 1.00 93.00 254 HIS A N 1
ATOM 2087 C CA . HIS A 1 254 ? 0.722 -10.611 -11.913 1.00 93.00 254 HIS A CA 1
ATOM 2088 C C . HIS A 1 254 ? 1.418 -11.081 -13.193 1.00 93.00 254 HIS A C 1
ATOM 2090 O O . HIS A 1 254 ? 1.511 -10.319 -14.148 1.00 93.00 254 HIS A O 1
ATOM 2096 N N . SER A 1 255 ? 1.879 -12.332 -13.270 1.00 94.31 255 SER A N 1
ATOM 2097 C CA . SER A 1 255 ? 2.543 -12.835 -14.481 1.00 94.31 255 SER A CA 1
ATOM 2098 C C . SER A 1 255 ? 1.625 -12.893 -15.713 1.00 94.31 255 SER A C 1
ATOM 2100 O O . SER A 1 255 ? 2.112 -12.805 -16.841 1.00 94.31 255 SER A O 1
ATOM 2102 N N . LEU A 1 256 ? 0.310 -13.029 -15.508 1.00 95.12 256 LEU A N 1
ATOM 2103 C CA . LEU A 1 256 ? -0.694 -13.105 -16.572 1.00 95.12 256 LEU A CA 1
ATOM 2104 C C . LEU A 1 256 ? -1.243 -11.720 -16.936 1.00 95.12 256 LEU A C 1
ATOM 2106 O O . LEU A 1 256 ? -1.415 -11.417 -18.126 1.00 95.12 256 LEU A O 1
ATOM 2110 N N . VAL A 1 257 ? -1.498 -10.899 -15.913 1.00 95.31 257 VAL A N 1
ATOM 2111 C CA . VAL A 1 257 ? -2.139 -9.584 -16.026 1.00 95.31 257 VAL A CA 1
ATOM 2112 C C . VAL A 1 257 ? -1.130 -8.481 -16.354 1.00 95.31 257 VAL A C 1
ATOM 2114 O O . VAL A 1 257 ? -1.347 -7.734 -17.298 1.00 95.31 257 VAL A O 1
ATOM 2117 N N . GLU A 1 258 ? 0.031 -8.450 -15.693 1.00 94.19 258 GLU A N 1
ATOM 2118 C CA . GLU A 1 258 ? 1.074 -7.415 -15.854 1.00 94.19 258 GLU A CA 1
ATOM 2119 C C . GLU A 1 258 ? 2.146 -7.785 -16.898 1.00 94.19 258 GLU A C 1
ATOM 2121 O O . GLU A 1 258 ? 3.291 -7.312 -16.861 1.00 94.19 258 GLU A O 1
ATOM 2126 N N . ALA A 1 259 ? 1.812 -8.673 -17.839 1.00 93.88 259 ALA A N 1
ATOM 2127 C CA . ALA A 1 259 ? 2.726 -9.040 -18.912 1.00 93.88 259 ALA A CA 1
ATOM 2128 C C . ALA A 1 259 ? 2.888 -7.863 -19.899 1.00 93.88 259 ALA A C 1
ATOM 2130 O O . ALA A 1 259 ? 1.885 -7.347 -20.388 1.00 93.88 259 ALA A O 1
ATOM 2131 N N . PRO A 1 260 ? 4.121 -7.469 -20.275 1.00 93.94 260 PRO A N 1
ATOM 2132 C CA . PRO A 1 260 ? 4.367 -6.335 -21.171 1.00 93.94 260 PRO A CA 1
ATOM 2133 C C . PRO A 1 260 ? 4.137 -6.712 -22.645 1.00 93.94 260 PRO A C 1
ATOM 2135 O O . PRO A 1 260 ? 5.060 -6.686 -23.462 1.00 93.94 260 PRO A O 1
ATOM 2138 N N . LYS A 1 261 ? 2.935 -7.195 -22.970 1.00 92.94 261 LYS A N 1
ATOM 2139 C CA . LYS A 1 261 ? 2.528 -7.600 -24.319 1.00 92.94 261 LYS A CA 1
ATOM 2140 C C . LYS A 1 261 ? 1.032 -7.349 -24.518 1.00 92.94 261 LYS A C 1
ATOM 2142 O O . LYS A 1 261 ? 0.261 -7.726 -23.630 1.00 92.94 261 LYS A O 1
ATOM 2147 N N . PRO A 1 262 ? 0.613 -6.874 -25.703 1.00 93.25 262 PRO A N 1
ATOM 2148 C CA . PRO A 1 262 ? -0.799 -6.736 -26.031 1.00 93.25 262 PRO A CA 1
ATOM 2149 C C . PRO A 1 262 ? -1.581 -8.035 -25.810 1.00 93.25 262 PRO A C 1
ATOM 2151 O O . PRO A 1 262 ? -1.073 -9.149 -26.019 1.00 93.25 262 PRO A O 1
ATOM 2154 N N . LEU A 1 263 ? -2.829 -7.904 -25.368 1.00 96.06 263 LEU A N 1
ATOM 2155 C CA . LEU A 1 263 ? -3.732 -9.037 -25.235 1.00 96.06 263 LEU A CA 1
ATOM 2156 C C . LEU A 1 263 ? -4.308 -9.383 -26.613 1.00 96.06 263 LEU A C 1
ATOM 2158 O O . LEU A 1 263 ? -5.031 -8.604 -27.216 1.00 96.06 263 LEU A O 1
ATOM 2162 N N . THR A 1 264 ? -3.975 -10.568 -27.124 1.00 95.38 264 THR A N 1
ATOM 2163 C CA . THR A 1 264 ? -4.592 -11.102 -28.349 1.00 95.38 264 THR A CA 1
ATOM 2164 C C . THR A 1 264 ? -5.665 -12.114 -27.989 1.00 95.38 264 THR A C 1
ATOM 2166 O O . THR A 1 264 ? -5.579 -12.743 -26.932 1.00 95.38 264 THR A O 1
ATOM 2169 N N . GLU A 1 265 ? -6.612 -12.355 -28.895 1.00 95.88 265 GLU A N 1
ATOM 2170 C CA . GLU A 1 265 ? -7.696 -13.315 -28.658 1.00 95.88 265 GLU A CA 1
ATOM 2171 C C . GLU A 1 265 ? -7.171 -14.725 -28.356 1.00 95.88 265 GLU A C 1
ATOM 2173 O O . GLU A 1 265 ? -7.602 -15.393 -27.421 1.00 95.88 265 GLU A O 1
ATOM 2178 N N . ARG A 1 266 ? -6.119 -15.147 -29.067 1.00 93.81 266 ARG A N 1
ATOM 2179 C CA . ARG A 1 266 ? -5.442 -16.417 -28.789 1.00 93.81 266 ARG A CA 1
ATOM 2180 C C . ARG A 1 266 ? -4.827 -16.448 -27.390 1.00 93.81 266 ARG A C 1
ATOM 2182 O O . ARG A 1 266 ? -4.901 -17.470 -26.714 1.00 93.81 266 ARG A O 1
ATOM 2189 N N . THR A 1 267 ? -4.167 -15.368 -26.970 1.00 94.50 267 THR A N 1
ATOM 2190 C CA . THR A 1 267 ? -3.568 -15.292 -25.630 1.00 94.50 267 THR A CA 1
ATOM 2191 C C . THR A 1 267 ? -4.648 -15.303 -24.556 1.00 94.50 267 THR A C 1
ATOM 2193 O O . THR A 1 267 ? -4.484 -16.022 -23.576 1.00 94.50 267 THR A O 1
ATOM 2196 N N . TRP A 1 268 ? -5.738 -14.558 -24.753 1.00 96.56 268 TRP A N 1
ATOM 2197 C CA . TRP A 1 268 ? -6.892 -14.531 -23.859 1.00 96.56 268 TRP A CA 1
ATOM 2198 C C . TRP A 1 268 ? -7.446 -15.938 -23.613 1.00 96.56 268 TRP A C 1
ATOM 2200 O O . TRP A 1 268 ? -7.490 -16.382 -22.467 1.00 96.56 268 TRP A O 1
ATOM 2210 N N . MET A 1 269 ? -7.727 -16.690 -24.682 1.00 94.50 269 MET A N 1
ATOM 2211 C CA . MET A 1 269 ? -8.219 -18.070 -24.580 1.00 94.50 269 MET A CA 1
ATOM 2212 C C . MET A 1 269 ? -7.271 -18.992 -23.800 1.00 94.50 269 MET A C 1
ATOM 2214 O O . MET A 1 269 ? -7.724 -19.877 -23.079 1.00 94.50 269 MET A O 1
ATOM 2218 N N . ASN A 1 270 ? -5.956 -18.773 -23.901 1.00 94.50 270 ASN A N 1
ATOM 2219 C CA . ASN A 1 270 ? -4.967 -19.582 -23.183 1.00 94.50 270 ASN A CA 1
ATOM 2220 C C . ASN A 1 270 ? -4.871 -19.243 -21.689 1.00 94.50 270 ASN A C 1
ATOM 2222 O O . ASN A 1 270 ? -4.529 -20.118 -20.896 1.00 94.50 270 ASN A O 1
ATOM 2226 N N . ILE A 1 271 ? -5.097 -17.983 -21.304 1.00 96.25 271 ILE A N 1
ATOM 2227 C CA . ILE A 1 271 ? -4.956 -17.544 -19.907 1.00 96.25 271 ILE A CA 1
ATOM 2228 C C . ILE A 1 271 ? -6.271 -17.620 -19.132 1.00 96.25 271 ILE A C 1
ATOM 2230 O O . ILE A 1 271 ? -6.222 -17.731 -17.911 1.00 96.25 271 ILE A O 1
ATOM 2234 N N . LEU A 1 272 ? -7.421 -17.605 -19.818 1.00 96.12 272 LEU A N 1
ATOM 2235 C CA . LEU A 1 272 ? -8.748 -17.548 -19.202 1.00 96.12 272 LEU A CA 1
ATOM 2236 C C . LEU A 1 272 ? -8.953 -18.647 -18.155 1.00 96.12 272 LEU A C 1
ATOM 2238 O O . LEU A 1 272 ? -9.239 -18.335 -17.006 1.00 96.12 272 LEU A O 1
ATOM 2242 N N . ALA A 1 273 ? -8.706 -19.912 -18.511 1.00 95.50 273 ALA A N 1
ATOM 2243 C CA . ALA A 1 273 ? -8.868 -21.033 -17.581 1.00 95.50 273 ALA A CA 1
ATOM 2244 C C . ALA A 1 273 ? -8.029 -20.861 -16.303 1.00 95.50 273 ALA A C 1
ATOM 2246 O O . ALA A 1 273 ? -8.475 -21.191 -15.205 1.00 95.50 273 ALA A O 1
ATOM 2247 N N . LYS A 1 274 ? -6.819 -20.302 -16.435 1.00 96.12 274 LYS A N 1
ATOM 2248 C CA . LYS A 1 274 ? -5.934 -20.072 -15.295 1.00 96.12 274 LYS A CA 1
ATOM 2249 C C . LYS A 1 274 ? -6.372 -18.876 -14.450 1.00 96.12 274 LYS A C 1
ATOM 2251 O O . LYS A 1 274 ? -6.277 -18.952 -13.230 1.00 96.12 274 LYS A O 1
ATOM 2256 N N . LEU A 1 275 ? -6.857 -17.803 -15.076 1.00 96.19 275 LEU A N 1
ATOM 2257 C CA . LEU A 1 275 ? -7.419 -16.648 -14.372 1.00 96.19 275 LEU A CA 1
ATOM 2258 C C . LEU A 1 275 ? -8.654 -17.057 -13.564 1.00 96.19 275 LEU A C 1
ATOM 2260 O O . LEU A 1 275 ? -8.709 -16.771 -12.376 1.00 96.19 275 LEU A O 1
ATOM 2264 N N . THR A 1 276 ? -9.589 -17.796 -14.166 1.00 95.50 276 THR A N 1
ATOM 2265 C CA . THR A 1 276 ? -10.794 -18.288 -13.482 1.00 95.50 276 THR A CA 1
ATOM 2266 C C . THR A 1 276 ? -10.445 -19.171 -12.284 1.00 95.50 276 THR A C 1
ATOM 2268 O O . THR A 1 276 ? -11.009 -18.981 -11.213 1.00 95.50 276 THR A O 1
ATOM 2271 N N . GLN A 1 277 ? -9.470 -20.078 -12.424 1.00 95.06 277 GLN A N 1
ATOM 2272 C CA . GLN A 1 277 ? -8.980 -20.879 -11.298 1.00 95.06 277 GLN A CA 1
ATOM 2273 C C . GLN A 1 277 ? -8.455 -19.993 -10.155 1.00 95.06 277 GLN A C 1
ATOM 2275 O O . GLN A 1 277 ? -8.826 -20.198 -9.004 1.00 95.06 277 GLN A O 1
ATOM 2280 N N . LEU A 1 278 ? -7.595 -19.015 -10.466 1.00 94.75 278 LEU A N 1
ATOM 2281 C CA . LEU A 1 278 ? -7.018 -18.122 -9.456 1.00 94.75 278 LEU A CA 1
ATOM 2282 C C . LEU A 1 278 ? -8.089 -17.283 -8.751 1.00 94.75 278 LEU A C 1
ATOM 2284 O O . LEU A 1 278 ? -7.975 -17.053 -7.553 1.00 94.75 278 LEU A O 1
ATOM 2288 N N . LEU A 1 279 ? -9.118 -16.841 -9.475 1.00 94.44 279 LEU A N 1
ATOM 2289 C CA . LEU A 1 279 ? -10.221 -16.071 -8.903 1.00 94.44 279 LEU A CA 1
ATOM 2290 C C . LEU A 1 279 ? -11.103 -16.921 -7.982 1.00 94.44 279 LEU A C 1
ATOM 2292 O O . LEU A 1 279 ? -11.464 -16.454 -6.907 1.00 94.44 279 LEU A O 1
ATOM 2296 N N . GLU A 1 280 ? -11.401 -18.171 -8.349 1.00 93.88 280 GLU A N 1
ATOM 2297 C CA . GLU A 1 280 ? -12.124 -19.103 -7.469 1.00 93.88 280 GLU A CA 1
ATOM 2298 C C . GLU A 1 280 ? -11.326 -19.421 -6.192 1.00 93.88 280 GLU A C 1
ATOM 2300 O O . GLU A 1 280 ? -11.885 -19.447 -5.099 1.00 93.88 280 GLU A O 1
ATOM 2305 N N . GLU A 1 281 ? -10.003 -19.590 -6.301 1.00 91.06 281 GLU A N 1
ATOM 2306 C CA . GLU A 1 281 ? -9.120 -19.773 -5.139 1.00 91.06 281 GLU A CA 1
ATOM 2307 C C . GLU A 1 281 ? -9.045 -18.513 -4.251 1.00 91.06 281 GLU A C 1
ATOM 2309 O O . GLU A 1 281 ? -8.886 -18.622 -3.032 1.00 91.06 281 GLU A O 1
ATOM 2314 N N . ASN A 1 282 ? -9.164 -17.321 -4.847 1.00 91.75 282 ASN A N 1
ATOM 2315 C CA . ASN A 1 282 ? -9.091 -16.037 -4.145 1.00 91.75 282 ASN A CA 1
ATOM 2316 C C . ASN A 1 282 ? -10.423 -15.629 -3.496 1.00 91.75 282 ASN A C 1
ATOM 2318 O O . ASN A 1 282 ? -10.415 -14.997 -2.440 1.00 91.75 282 ASN A O 1
ATOM 2322 N N . ARG A 1 283 ? -11.564 -16.020 -4.082 1.00 91.19 283 ARG A N 1
ATOM 2323 C CA . ARG A 1 283 ? -12.918 -15.665 -3.623 1.00 91.19 283 ARG A CA 1
ATOM 2324 C C . ARG A 1 283 ? -13.117 -15.801 -2.102 1.00 91.19 283 ARG A C 1
ATOM 2326 O O . ARG A 1 283 ? -13.423 -14.786 -1.479 1.00 91.19 283 ARG A O 1
ATOM 2333 N N . PRO A 1 284 ? -12.862 -16.961 -1.457 1.00 90.44 284 PRO A N 1
ATOM 2334 C CA . PRO A 1 284 ? -13.073 -17.095 -0.013 1.00 90.44 284 PRO A CA 1
ATOM 2335 C C . PRO A 1 284 ? -12.140 -16.207 0.824 1.00 90.44 284 PRO A C 1
ATOM 2337 O O . PRO A 1 284 ? -12.483 -15.848 1.947 1.00 90.44 284 PRO A O 1
ATOM 2340 N N . GLN A 1 285 ? -10.961 -15.849 0.305 1.00 86.81 285 GLN A N 1
ATOM 2341 C CA . GLN A 1 285 ? -10.020 -14.973 1.009 1.00 86.81 285 GLN A CA 1
ATOM 2342 C C . GLN A 1 285 ? -10.497 -13.523 0.995 1.00 86.81 285 GLN A C 1
ATOM 2344 O O . GLN A 1 285 ? -10.416 -12.849 2.020 1.00 86.81 285 GLN A O 1
ATOM 2349 N N . VAL A 1 286 ? -11.009 -13.071 -0.151 1.00 89.31 286 VAL A N 1
ATOM 2350 C CA . VAL A 1 286 ? -11.607 -11.741 -0.308 1.00 89.31 286 VAL A CA 1
ATOM 2351 C C . VAL A 1 286 ? -12.871 -11.631 0.537 1.00 89.31 286 VAL A C 1
ATOM 2353 O O . VAL A 1 286 ? -12.971 -10.709 1.339 1.00 89.31 286 VAL A O 1
ATOM 2356 N N . ASP A 1 287 ? -13.783 -12.604 0.456 1.00 89.88 287 ASP A N 1
ATOM 2357 C CA . ASP A 1 287 ? -15.035 -12.578 1.226 1.00 89.88 287 ASP A CA 1
ATOM 2358 C C . ASP A 1 287 ? -14.771 -12.553 2.746 1.00 89.88 287 ASP A C 1
ATOM 2360 O O . ASP A 1 287 ? -15.405 -11.800 3.489 1.00 89.88 287 ASP A O 1
ATOM 2364 N N . GLU A 1 288 ? -13.792 -13.328 3.226 1.00 87.31 288 GLU A N 1
ATOM 2365 C CA . GLU A 1 288 ? -13.371 -13.322 4.631 1.00 87.31 288 GLU A CA 1
ATOM 2366 C C . GLU A 1 288 ? -12.714 -11.997 5.041 1.00 87.31 288 GLU A C 1
ATOM 2368 O O . GLU A 1 288 ? -12.893 -11.531 6.171 1.00 87.31 288 GLU A O 1
ATOM 2373 N N . GLN A 1 289 ? -11.948 -11.380 4.141 1.00 84.38 289 GLN A N 1
ATOM 2374 C CA . GLN A 1 289 ? -11.336 -10.077 4.378 1.00 84.38 289 GLN A CA 1
ATOM 2375 C C . GLN A 1 289 ? -12.404 -8.983 4.465 1.00 84.38 289 GLN A C 1
ATOM 2377 O O . GLN A 1 289 ? -12.403 -8.232 5.439 1.00 84.38 289 GLN A O 1
ATOM 2382 N N . GLU A 1 290 ? -13.363 -8.945 3.539 1.00 87.88 290 GLU A N 1
ATOM 2383 C CA . GLU A 1 290 ? -14.485 -8.008 3.607 1.00 87.88 290 GLU A CA 1
ATOM 2384 C C . GLU A 1 290 ? -15.322 -8.237 4.870 1.00 87.88 290 GLU A C 1
ATOM 2386 O O . GLU A 1 290 ? -15.723 -7.282 5.534 1.00 87.88 290 GLU A O 1
ATOM 2391 N N . ARG A 1 291 ? -15.562 -9.497 5.261 1.00 87.06 291 ARG A N 1
ATOM 2392 C CA . ARG A 1 291 ? -16.264 -9.823 6.512 1.00 87.06 291 ARG A CA 1
ATOM 2393 C C . ARG A 1 291 ? -15.523 -9.262 7.726 1.00 87.06 291 ARG A C 1
ATOM 2395 O O . ARG A 1 291 ? -16.147 -8.659 8.603 1.00 87.06 291 ARG A O 1
ATOM 2402 N N . LYS A 1 292 ? -14.197 -9.427 7.774 1.00 84.25 292 LYS A N 1
ATOM 2403 C CA . LYS A 1 292 ? -13.339 -8.852 8.821 1.00 84.25 292 LYS A CA 1
ATOM 2404 C C . LYS A 1 292 ? -13.367 -7.332 8.807 1.00 84.25 292 LYS A C 1
ATOM 2406 O O . LYS A 1 292 ? -13.441 -6.734 9.873 1.00 84.25 292 LYS A O 1
ATOM 2411 N N . GLU A 1 293 ? -13.335 -6.707 7.638 1.00 84.94 293 GLU A N 1
ATOM 2412 C CA . GLU A 1 293 ? -13.410 -5.253 7.498 1.00 84.94 293 GLU A CA 1
ATOM 2413 C C . GLU A 1 293 ? -14.765 -4.712 7.948 1.00 84.94 293 GLU A C 1
ATOM 2415 O O . GLU A 1 293 ? -14.798 -3.764 8.728 1.00 84.94 293 GLU A O 1
ATOM 2420 N N . ARG A 1 294 ? -15.877 -5.360 7.580 1.00 88.38 294 ARG A N 1
ATOM 2421 C CA . ARG A 1 294 ? -17.219 -5.012 8.074 1.00 88.38 294 ARG A CA 1
ATOM 2422 C C . ARG A 1 294 ? -17.303 -5.120 9.597 1.00 88.38 294 ARG A C 1
ATOM 2424 O O . ARG A 1 294 ? -17.782 -4.191 10.246 1.00 88.38 294 ARG A O 1
ATOM 2431 N N . LEU A 1 295 ? -16.793 -6.209 10.177 1.00 85.56 295 LEU A N 1
ATOM 2432 C CA . LEU A 1 295 ? -16.694 -6.371 11.632 1.00 85.56 295 LEU A CA 1
ATOM 2433 C C . LEU A 1 295 ? -15.855 -5.253 12.265 1.00 85.56 295 LEU A C 1
ATOM 2435 O O . LEU A 1 295 ? -16.261 -4.663 13.265 1.00 85.56 295 LEU A O 1
ATOM 2439 N N . ARG A 1 296 ? -14.706 -4.927 11.669 1.00 83.31 296 ARG A N 1
ATOM 2440 C CA . ARG A 1 296 ? -13.805 -3.885 12.170 1.00 83.31 296 ARG A CA 1
ATOM 2441 C C . ARG A 1 296 ? -14.460 -2.508 12.125 1.00 83.31 296 ARG A C 1
ATOM 2443 O O . ARG A 1 296 ? -14.380 -1.778 13.105 1.00 83.31 296 ARG A O 1
ATOM 2450 N N . SER A 1 297 ? -15.160 -2.186 11.042 1.00 87.44 297 SER A N 1
ATOM 2451 C CA . SER A 1 297 ? -15.932 -0.950 10.899 1.00 87.44 297 SER A CA 1
ATOM 2452 C C . SER A 1 297 ? -17.021 -0.831 11.967 1.00 87.44 297 SER A C 1
ATOM 2454 O O . SER A 1 297 ? -17.152 0.229 12.580 1.00 87.44 297 SER A O 1
ATOM 2456 N N . ARG A 1 298 ? -17.751 -1.919 12.266 1.00 88.31 298 ARG A N 1
ATOM 2457 C CA . ARG A 1 298 ? -18.723 -1.946 13.376 1.00 88.31 298 ARG A CA 1
ATOM 2458 C C . ARG A 1 298 ? -18.056 -1.734 14.736 1.00 88.31 298 ARG A C 1
ATOM 2460 O O . ARG A 1 298 ? -18.546 -0.932 15.526 1.00 88.31 298 ARG A O 1
ATOM 2467 N N . LEU A 1 299 ? -16.922 -2.390 14.999 1.00 83.44 299 LEU A N 1
ATOM 2468 C CA . LEU A 1 299 ? -16.169 -2.222 16.250 1.00 83.44 299 LEU A CA 1
ATOM 2469 C C . LEU A 1 299 ? -15.651 -0.790 16.427 1.00 83.44 299 LEU A C 1
ATOM 2471 O O . LEU A 1 299 ? -15.809 -0.216 17.501 1.00 83.44 299 LEU A O 1
ATOM 2475 N N . VAL A 1 300 ? -15.091 -0.187 15.375 1.00 83.69 300 VAL A N 1
ATOM 2476 C CA . VAL A 1 300 ? -14.641 1.215 15.392 1.00 83.69 300 VAL A CA 1
ATOM 2477 C C . VAL A 1 300 ? -15.821 2.151 15.652 1.00 83.69 300 VAL A C 1
ATOM 2479 O O . VAL A 1 300 ? -15.723 3.050 16.486 1.00 83.69 300 VAL A O 1
ATOM 2482 N N . ARG A 1 301 ? -16.969 1.910 15.003 1.00 88.50 301 ARG A N 1
ATOM 2483 C CA . ARG A 1 301 ? -18.181 2.701 15.240 1.00 88.50 301 ARG A CA 1
ATOM 2484 C C . ARG A 1 301 ? -18.647 2.597 16.691 1.00 88.50 301 ARG A C 1
ATOM 2486 O O . ARG A 1 301 ? -18.919 3.626 17.307 1.00 88.50 301 ARG A O 1
ATOM 2493 N N . LEU A 1 302 ? -18.691 1.389 17.249 1.00 85.88 302 LEU A N 1
ATOM 2494 C CA . LEU A 1 302 ? -19.043 1.157 18.650 1.00 85.88 302 LEU A CA 1
ATOM 2495 C C . LEU A 1 302 ? -18.068 1.860 19.606 1.00 85.88 302 LEU A C 1
ATOM 2497 O O . LEU A 1 302 ? -18.502 2.501 20.561 1.00 85.88 302 LEU A O 1
ATOM 2501 N N . GLN A 1 303 ? -16.762 1.809 19.338 1.00 81.56 303 GLN A N 1
ATOM 2502 C CA . GLN A 1 303 ? -15.766 2.534 20.132 1.00 81.56 303 GLN A CA 1
ATOM 2503 C C . GLN A 1 303 ? -15.975 4.045 20.094 1.00 81.56 303 GLN A C 1
ATOM 2505 O O . GLN A 1 303 ? -15.850 4.712 21.121 1.00 81.56 303 GLN A O 1
ATOM 2510 N N . ASP A 1 304 ? -16.291 4.604 18.928 1.00 85.56 304 ASP A N 1
ATOM 2511 C CA . ASP A 1 304 ? -16.572 6.030 18.803 1.00 85.56 304 ASP A CA 1
ATOM 2512 C C . ASP A 1 304 ? -17.815 6.427 19.606 1.00 85.56 304 ASP A C 1
ATOM 2514 O O . ASP A 1 304 ? -17.805 7.465 20.275 1.00 85.56 304 ASP A O 1
ATOM 2518 N N . LEU A 1 305 ? -18.859 5.592 19.589 1.00 88.25 305 LEU A N 1
ATOM 2519 C CA . LEU A 1 305 ? -20.058 5.777 20.406 1.00 88.25 305 LEU A CA 1
ATOM 2520 C C . LEU A 1 305 ? -19.734 5.693 21.900 1.00 88.25 305 LEU A C 1
ATOM 2522 O O . LEU A 1 305 ? -20.089 6.606 22.642 1.00 88.25 305 LEU A O 1
ATOM 2526 N N . LEU A 1 306 ? -18.967 4.691 22.336 1.00 84.88 306 LEU A N 1
ATOM 2527 C CA . LEU A 1 306 ? -18.502 4.566 23.721 1.00 84.88 306 LEU A CA 1
ATOM 2528 C C . LEU A 1 306 ? -17.628 5.747 24.153 1.00 84.88 306 LEU A C 1
ATOM 2530 O O . LEU A 1 306 ? -17.749 6.224 25.279 1.00 84.88 306 LEU A O 1
ATOM 2534 N N . ARG A 1 307 ? -16.776 6.275 23.268 1.00 83.50 307 ARG A N 1
ATOM 2535 C CA . ARG A 1 307 ? -15.944 7.454 23.550 1.00 83.50 307 ARG A CA 1
ATOM 2536 C C . ARG A 1 307 ? -16.798 8.709 23.718 1.00 83.50 307 ARG A C 1
ATOM 2538 O O . ARG A 1 307 ? -16.516 9.522 24.599 1.00 83.50 307 ARG A O 1
ATOM 2545 N N . LYS A 1 308 ? -17.830 8.886 22.886 1.00 85.81 308 LYS A N 1
ATOM 2546 C CA . LYS A 1 308 ? -18.812 9.973 23.041 1.00 85.81 308 LYS A CA 1
ATOM 2547 C C . LYS A 1 308 ? -19.605 9.803 24.334 1.00 85.81 308 LYS A C 1
ATOM 2549 O O . LYS A 1 308 ? -19.721 10.759 25.093 1.00 85.81 308 LYS A O 1
ATOM 2554 N N . PHE A 1 309 ? -20.063 8.587 24.615 1.00 86.25 309 PHE A N 1
ATOM 2555 C CA . PHE A 1 309 ? -20.770 8.243 25.840 1.00 86.25 309 PHE A CA 1
ATOM 2556 C C . PHE A 1 309 ? -19.925 8.565 27.078 1.00 86.25 309 PHE A C 1
ATOM 2558 O O . PHE A 1 309 ? -20.372 9.344 27.910 1.00 86.25 309 PHE A O 1
ATOM 2565 N N . LYS A 1 310 ? -18.659 8.116 27.127 1.00 83.38 310 LYS A N 1
ATOM 2566 C CA . LYS A 1 310 ? -17.693 8.436 28.197 1.00 83.38 310 LYS A CA 1
ATOM 2567 C C . LYS A 1 310 ? -17.623 9.935 28.481 1.00 83.38 310 LYS A C 1
ATOM 2569 O O . LYS A 1 310 ? -17.636 10.329 29.639 1.00 83.38 310 LYS A O 1
ATOM 2574 N N . ARG A 1 311 ? -17.530 10.758 27.430 1.00 81.12 311 ARG A N 1
ATOM 2575 C CA . ARG A 1 311 ? -17.451 12.223 27.554 1.00 81.12 311 ARG A CA 1
ATOM 2576 C C . ARG A 1 311 ? -18.746 12.837 28.081 1.00 81.12 311 ARG A C 1
ATOM 2578 O O . ARG A 1 311 ? -18.680 13.812 28.817 1.00 81.12 311 ARG A O 1
ATOM 2585 N N . ASN A 1 312 ? -19.894 12.293 27.690 1.00 83.25 312 ASN A N 1
ATOM 2586 C CA . ASN A 1 312 ? -21.205 12.807 28.085 1.00 83.25 312 ASN A CA 1
ATOM 2587 C C . ASN A 1 312 ? -21.613 12.358 29.497 1.00 83.25 312 ASN A C 1
ATOM 2589 O O . ASN A 1 312 ? -22.383 13.048 30.153 1.00 83.25 312 ASN A O 1
ATOM 2593 N N . THR A 1 313 ? -21.110 11.212 29.960 1.00 82.00 313 THR A N 1
ATOM 2594 C CA . THR A 1 313 ? -21.398 10.638 31.285 1.00 82.00 313 THR A CA 1
ATOM 2595 C C . THR A 1 313 ? -20.206 10.750 32.238 1.00 82.00 313 THR A C 1
ATOM 2597 O O . THR A 1 313 ? -20.010 9.887 33.102 1.00 82.00 313 THR A O 1
ATOM 2600 N N . ASP A 1 314 ? -19.350 11.751 32.036 1.00 83.94 314 ASP A N 1
ATOM 2601 C CA . ASP A 1 314 ? -18.170 11.970 32.865 1.00 83.94 314 ASP A CA 1
ATOM 2602 C C . ASP A 1 314 ? -18.592 12.517 34.245 1.00 83.94 314 ASP A C 1
ATOM 2604 O O . ASP A 1 314 ? -19.025 13.669 34.340 1.00 83.94 314 ASP A O 1
ATOM 2608 N N . PRO A 1 315 ? -18.464 11.733 35.336 1.00 83.56 315 PRO A N 1
ATOM 2609 C CA . PRO A 1 315 ? -18.837 12.186 36.672 1.00 83.56 315 PRO A CA 1
ATOM 2610 C C . 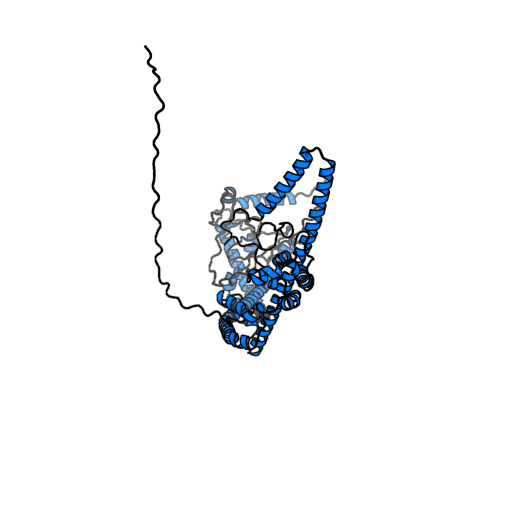PRO A 1 315 ? -17.952 13.343 37.158 1.00 83.56 315 PRO A C 1
ATOM 2612 O O . PRO A 1 315 ? -18.337 14.069 38.069 1.00 83.56 315 PRO A O 1
ATOM 2615 N N . TYR A 1 316 ? -16.765 13.532 36.575 1.00 86.50 316 TYR A N 1
ATOM 2616 C CA . TYR A 1 316 ? -15.796 14.540 36.997 1.00 86.50 316 TYR A CA 1
ATOM 2617 C C . TYR A 1 316 ? -15.905 15.840 36.194 1.00 86.50 316 TYR A C 1
ATOM 2619 O O . TYR A 1 316 ? -15.151 16.785 36.437 1.00 86.50 316 TYR A O 1
ATOM 2627 N N . GLN A 1 317 ? -16.885 15.947 35.293 1.00 84.94 317 GLN A N 1
ATOM 2628 C CA . GLN A 1 317 ? -17.091 17.129 34.457 1.00 84.94 317 GLN A CA 1
ATOM 2629 C C . GLN A 1 317 ? -17.284 18.419 35.276 1.00 84.94 317 GLN A C 1
ATOM 2631 O O . GLN A 1 317 ? -16.776 19.471 34.884 1.00 84.94 317 GLN A O 1
ATOM 2636 N N . ALA A 1 318 ? -17.956 18.352 36.433 1.00 85.62 318 ALA A N 1
ATOM 2637 C CA . ALA A 1 318 ? -18.126 19.498 37.332 1.00 85.62 318 ALA A CA 1
ATOM 2638 C C . ALA A 1 318 ? -16.787 19.984 37.921 1.00 85.62 318 ALA A C 1
ATOM 2640 O O . ALA A 1 318 ? -16.531 21.190 37.963 1.00 85.62 318 ALA A O 1
ATOM 2641 N N . ILE A 1 319 ? -15.901 19.054 38.303 1.00 85.00 319 ILE A N 1
ATOM 2642 C CA . ILE A 1 319 ? -14.541 19.349 38.782 1.00 85.00 319 ILE A CA 1
ATOM 2643 C C . ILE A 1 319 ? -13.730 20.016 37.672 1.00 85.00 319 ILE A C 1
ATOM 2645 O O . ILE A 1 319 ? -13.135 21.074 37.877 1.00 85.00 319 ILE A O 1
ATOM 2649 N N . VAL A 1 320 ? -13.734 19.419 36.477 1.00 83.25 320 VAL A N 1
ATOM 2650 C CA . VAL A 1 320 ? -13.018 19.943 35.308 1.00 83.25 320 VAL A CA 1
ATOM 2651 C C . VAL A 1 320 ? -13.506 21.350 34.963 1.00 83.25 320 VAL A C 1
ATOM 2653 O O . VAL A 1 320 ? -12.688 22.249 34.760 1.00 83.25 320 VAL A O 1
ATOM 2656 N N . GLY A 1 321 ? -14.825 21.563 34.964 1.00 83.69 321 GLY A N 1
ATOM 2657 C CA . GLY A 1 321 ? -15.440 22.871 34.755 1.00 83.69 321 GLY A CA 1
ATOM 2658 C C . GLY A 1 321 ? -14.965 23.901 35.779 1.00 83.69 321 GLY A C 1
ATOM 2659 O O . GLY A 1 321 ? -14.516 24.976 35.389 1.00 83.69 321 GLY A O 1
ATOM 2660 N N . ALA A 1 322 ? -14.979 23.564 37.073 1.00 84.25 322 ALA A N 1
ATOM 2661 C CA . ALA A 1 322 ? -14.513 24.453 38.138 1.00 84.25 322 ALA A CA 1
ATOM 2662 C C . ALA A 1 322 ? -13.027 24.829 37.988 1.00 84.25 322 ALA A C 1
ATOM 2664 O O . ALA A 1 322 ? -12.655 25.992 38.180 1.00 84.25 322 ALA A O 1
ATOM 2665 N N . LEU A 1 323 ? -12.173 23.874 37.607 1.00 79.19 323 LEU A N 1
ATOM 2666 C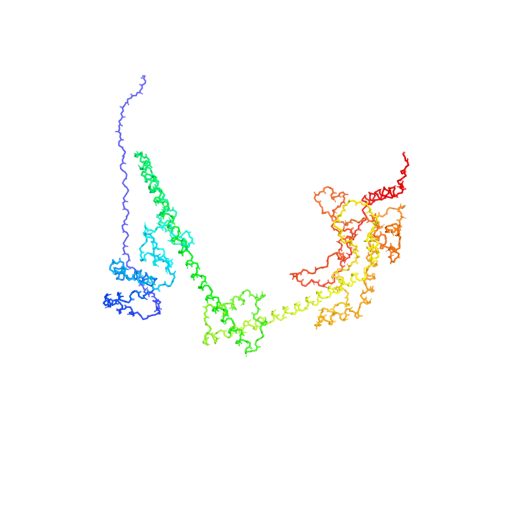 CA . LEU A 1 323 ? -10.737 24.095 37.412 1.00 79.19 323 LEU A CA 1
ATOM 2667 C C . LEU A 1 323 ? -10.427 24.943 36.171 1.00 79.19 323 LEU A C 1
ATOM 2669 O O . LEU A 1 323 ? -9.542 25.793 36.236 1.00 79.19 323 LEU A O 1
ATOM 2673 N N . GLN A 1 324 ? -11.178 24.763 35.081 1.00 78.62 324 GLN A N 1
ATOM 2674 C CA . GLN A 1 324 ? -10.997 25.497 33.822 1.00 78.62 324 GLN A CA 1
ATOM 2675 C C . GLN A 1 324 ? -11.524 26.940 33.857 1.00 78.62 324 GLN A C 1
ATOM 2677 O O . GLN A 1 324 ? -11.148 27.729 32.991 1.00 78.62 324 GLN A O 1
ATOM 2682 N N . GLN A 1 325 ? -12.349 27.315 34.845 1.00 70.81 325 GLN A N 1
ATOM 2683 C CA . GLN A 1 325 ? -12.738 28.719 35.022 1.00 70.81 325 GLN A CA 1
ATOM 2684 C C . GLN A 1 325 ? -11.485 29.592 35.218 1.00 70.81 325 GLN A C 1
ATOM 2686 O O . GLN A 1 325 ? -10.653 29.251 36.069 1.00 70.81 325 GLN A O 1
ATOM 2691 N N . PRO A 1 326 ? -11.333 30.716 34.493 1.00 58.38 326 PRO A N 1
ATOM 2692 C CA . PRO A 1 326 ? -10.208 31.616 34.687 1.00 58.38 326 PRO A CA 1
ATOM 2693 C C . PRO A 1 326 ? -10.262 32.173 36.110 1.00 58.38 326 PRO A C 1
ATOM 2695 O O . PRO A 1 326 ? -11.158 32.934 36.468 1.00 58.38 326 PRO A O 1
ATOM 2698 N N . SER A 1 327 ? -9.310 31.768 36.946 1.00 51.00 327 SER A N 1
ATOM 2699 C CA . SER A 1 327 ? -9.070 32.453 38.209 1.00 51.00 327 SER A CA 1
ATOM 2700 C C . SER A 1 327 ? -8.568 33.851 37.861 1.00 51.00 327 SER A C 1
ATOM 2702 O O . SER A 1 327 ? -7.625 33.973 37.079 1.00 51.00 327 SER A O 1
ATOM 2704 N N . SER A 1 328 ? -9.183 34.896 38.410 1.00 47.62 328 SER A N 1
ATOM 2705 C CA . SER A 1 328 ? -8.715 36.279 38.300 1.00 47.62 328 SER A CA 1
ATOM 2706 C C . SER A 1 328 ? -7.291 36.397 38.864 1.00 47.62 328 SER A C 1
ATOM 2708 O O . SER A 1 328 ? -7.104 36.675 40.042 1.00 47.62 328 SER A O 1
ATOM 2710 N N . SER A 1 329 ? -6.279 36.124 38.042 1.00 44.81 329 SER A N 1
ATOM 2711 C CA . SER A 1 329 ? -4.866 36.237 38.389 1.00 44.81 329 SER A CA 1
ATOM 2712 C C . SER A 1 329 ? -4.192 37.167 37.390 1.00 44.81 329 SER A C 1
ATOM 2714 O O . SER A 1 329 ? -3.948 36.841 36.230 1.00 44.81 329 SER A O 1
ATOM 2716 N N . THR A 1 330 ? -3.930 38.372 37.875 1.00 45.34 330 THR A N 1
ATOM 2717 C CA . THR A 1 330 ? -2.988 39.341 37.333 1.00 45.34 330 THR A CA 1
ATOM 2718 C C . THR A 1 330 ? -1.577 38.779 37.535 1.00 45.34 330 THR A C 1
ATOM 2720 O O . THR A 1 330 ? -1.073 38.773 38.654 1.00 45.34 330 THR A O 1
ATOM 2723 N N . GLY A 1 331 ? -0.925 38.281 36.482 1.00 40.34 331 GLY A N 1
ATOM 2724 C CA . GLY A 1 331 ? 0.463 37.820 36.594 1.00 40.34 331 GLY A CA 1
ATOM 2725 C C . GLY A 1 331 ? 1.002 37.155 35.332 1.00 40.34 331 GLY A C 1
ATOM 2726 O O . GLY A 1 331 ? 0.396 36.239 34.791 1.00 40.34 331 GLY A O 1
ATOM 2727 N N . LEU A 1 332 ? 2.143 37.649 34.852 1.00 41.66 332 LEU A N 1
ATOM 2728 C CA . LEU A 1 332 ? 2.857 37.220 33.649 1.00 41.66 332 LEU A CA 1
ATOM 2729 C C . LEU A 1 332 ? 3.152 35.709 33.614 1.00 41.66 332 LEU A C 1
ATOM 2731 O O . LEU A 1 332 ? 3.869 35.213 34.475 1.00 41.66 332 LEU A O 1
ATOM 2735 N N . MET A 1 333 ? 2.649 35.042 32.566 1.00 35.12 333 MET A N 1
ATOM 2736 C CA . MET A 1 333 ? 3.222 33.930 31.773 1.00 35.12 333 MET A CA 1
ATOM 2737 C C . MET A 1 333 ? 2.053 33.098 31.219 1.00 35.12 333 MET A C 1
ATOM 2739 O O . MET A 1 333 ? 1.477 32.263 31.913 1.00 35.12 333 MET A O 1
ATOM 2743 N N . LYS A 1 334 ? 1.680 33.320 29.949 1.00 39.75 334 LYS A N 1
ATOM 2744 C CA . LYS A 1 334 ? 0.751 32.436 29.223 1.00 39.75 334 LYS A CA 1
ATOM 2745 C C . LYS A 1 334 ? 1.464 31.114 28.935 1.00 39.75 334 LYS A C 1
ATOM 2747 O O . LYS A 1 334 ? 1.998 30.913 27.849 1.00 39.75 334 LYS A O 1
ATOM 2752 N N . ILE A 1 335 ? 1.484 30.217 29.913 1.00 41.09 335 ILE A N 1
ATOM 2753 C CA . ILE A 1 335 ? 1.760 28.807 29.654 1.00 41.09 335 ILE A CA 1
ATOM 2754 C C . ILE A 1 335 ? 0.576 28.311 28.825 1.00 41.09 335 ILE A C 1
ATOM 2756 O O . ILE A 1 335 ? -0.571 28.450 29.256 1.00 41.09 335 ILE A O 1
ATOM 2760 N N . ASN A 1 336 ? 0.848 27.807 27.616 1.00 40.09 336 ASN A N 1
ATOM 2761 C CA . ASN A 1 336 ? -0.142 27.197 26.727 1.00 40.09 336 ASN A CA 1
ATOM 2762 C C . ASN A 1 336 ? -1.041 26.268 27.549 1.00 40.09 336 ASN A C 1
ATOM 2764 O O . ASN A 1 336 ? -0.612 25.187 27.955 1.00 40.09 336 ASN A O 1
ATOM 2768 N N . SER A 1 337 ? -2.255 26.730 27.859 1.00 47.4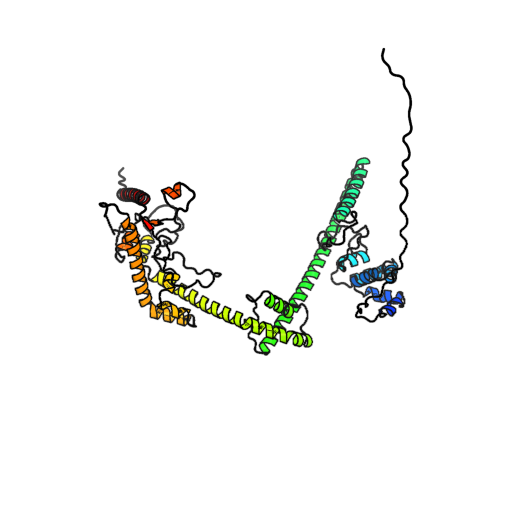1 337 SER A N 1
ATOM 2769 C CA . SER A 1 337 ? -3.167 26.040 28.765 1.00 47.41 337 SER A CA 1
ATOM 2770 C C . SER A 1 337 ? -3.690 24.808 28.048 1.00 47.41 337 SER A C 1
ATOM 2772 O O . SER A 1 337 ? -4.654 24.869 27.287 1.00 47.41 337 SER A O 1
ATOM 2774 N N . HIS A 1 338 ? -2.998 23.689 28.243 1.00 54.84 338 HIS A N 1
ATOM 2775 C CA . HIS A 1 338 ? -3.503 22.389 27.847 1.00 54.84 338 HIS A CA 1
ATOM 2776 C C . HIS A 1 338 ? -4.817 22.186 28.606 1.00 54.84 338 HIS A C 1
ATOM 2778 O O . HIS A 1 338 ? -4.903 22.474 29.802 1.00 54.84 338 HIS A O 1
ATOM 2784 N N . ARG A 1 339 ? -5.866 21.766 27.894 1.00 60.72 339 ARG A N 1
ATOM 2785 C CA . ARG A 1 339 ? -7.180 21.488 28.481 1.00 60.72 339 ARG A CA 1
ATOM 2786 C C . ARG A 1 339 ? -6.980 20.518 29.648 1.00 60.72 339 ARG A C 1
ATOM 2788 O O . ARG A 1 339 ? -6.492 19.416 29.427 1.00 60.72 339 ARG A O 1
ATOM 2795 N N . ILE A 1 340 ? -7.327 20.930 30.869 1.00 66.69 340 ILE A N 1
ATOM 2796 C CA . ILE A 1 340 ? -7.264 20.050 32.045 1.00 66.69 340 ILE A CA 1
ATOM 2797 C C . ILE A 1 340 ? -8.171 18.849 31.759 1.00 66.69 340 ILE A C 1
ATOM 2799 O O . ILE A 1 340 ? -9.361 19.046 31.501 1.00 66.69 340 ILE A O 1
ATOM 2803 N N . MET A 1 341 ? -7.610 17.640 31.757 1.00 65.31 341 MET A N 1
ATOM 2804 C CA . MET A 1 341 ? -8.342 16.387 31.568 1.00 65.31 341 MET A CA 1
ATOM 2805 C C . MET A 1 341 ? -8.271 15.576 32.859 1.00 65.31 341 MET A C 1
ATOM 2807 O O . MET A 1 341 ? -7.181 15.276 33.334 1.00 65.31 341 MET A O 1
ATOM 2811 N N . LEU A 1 342 ? -9.434 15.244 33.418 1.00 74.31 342 LEU A N 1
ATOM 2812 C CA . LEU A 1 342 ? -9.575 14.354 34.565 1.00 74.31 342 LEU A CA 1
ATOM 2813 C C . LEU A 1 342 ? -10.461 13.186 34.132 1.00 74.31 342 LEU A C 1
ATOM 2815 O O . LEU A 1 342 ? -11.681 13.288 34.162 1.00 74.31 342 LEU A O 1
ATOM 2819 N N . ASP A 1 343 ? -9.841 12.106 33.662 1.00 73.06 343 ASP A N 1
ATOM 2820 C CA . ASP A 1 343 ? -10.567 10.959 33.120 1.00 73.06 343 ASP A CA 1
ATOM 2821 C C . ASP A 1 343 ? -11.067 10.025 34.242 1.00 73.06 343 ASP A C 1
ATOM 2823 O O . ASP A 1 343 ? -10.262 9.576 35.065 1.00 73.06 343 ASP A O 1
ATOM 2827 N N . PRO A 1 344 ? -12.366 9.675 34.274 1.00 76.75 344 PRO A N 1
ATOM 2828 C CA . PRO A 1 344 ? -12.891 8.675 35.195 1.00 76.75 344 PRO A CA 1
ATOM 2829 C C . PRO A 1 344 ? -12.430 7.262 34.823 1.00 76.75 344 PRO A C 1
ATOM 2831 O O . PRO A 1 344 ? -12.159 7.003 33.641 1.00 76.75 344 PRO A O 1
ATOM 2834 N N . PRO A 1 345 ? -12.435 6.312 35.785 1.00 79.31 345 PRO A N 1
ATOM 2835 C CA . PRO A 1 345 ? -12.256 4.902 35.479 1.00 79.31 345 PRO A CA 1
ATOM 2836 C C . PRO A 1 345 ? -13.259 4.488 34.405 1.00 79.31 345 PRO A C 1
ATOM 2838 O O . PRO A 1 345 ? -14.469 4.726 34.537 1.00 79.31 345 PRO A O 1
ATOM 2841 N N . PHE A 1 346 ? -12.746 3.881 33.340 1.00 83.12 346 PHE A N 1
ATOM 2842 C CA . PHE A 1 346 ? -13.542 3.407 32.219 1.00 83.12 346 PHE A CA 1
ATOM 2843 C C . PHE A 1 346 ? -13.147 1.967 31.875 1.00 83.12 346 PHE A C 1
ATOM 2845 O O . PHE A 1 346 ? -11.947 1.667 31.910 1.00 83.12 346 PHE A O 1
ATOM 2852 N N . PRO A 1 347 ? -14.114 1.077 31.584 1.00 81.69 347 PRO A N 1
ATOM 2853 C CA . PRO A 1 347 ? -13.815 -0.318 31.293 1.00 81.69 347 PRO A CA 1
ATOM 2854 C C . PRO A 1 347 ? -12.907 -0.463 30.072 1.00 81.69 347 PRO A C 1
ATOM 2856 O O . PRO A 1 347 ? -13.031 0.291 29.108 1.00 81.69 347 PRO A O 1
ATOM 2859 N N . SER A 1 348 ? -12.012 -1.448 30.104 1.00 75.69 348 SER A N 1
ATOM 2860 C CA . SER A 1 348 ? -11.287 -1.896 28.918 1.00 75.69 348 SER A CA 1
ATOM 2861 C C . SER A 1 348 ? -12.191 -2.625 27.929 1.00 75.69 348 SER A C 1
ATOM 2863 O O . SER A 1 348 ? -13.264 -3.131 28.268 1.00 75.69 348 SER A O 1
ATOM 2865 N N . GLU A 1 349 ? -11.715 -2.747 26.693 1.00 70.56 349 GLU A N 1
ATOM 2866 C CA . GLU A 1 349 ? -12.384 -3.495 25.620 1.00 70.56 349 GLU A CA 1
ATOM 2867 C C . GLU A 1 349 ? -12.706 -4.942 26.020 1.00 70.56 349 GLU A C 1
ATOM 2869 O O . GLU A 1 349 ? -13.777 -5.448 25.692 1.00 70.56 349 GLU A O 1
ATOM 2874 N N . SER A 1 350 ? -11.839 -5.584 26.806 1.00 69.75 350 SER A N 1
ATOM 2875 C CA . SER A 1 350 ? -12.072 -6.930 27.342 1.00 69.75 350 SER A CA 1
ATOM 2876 C C . SER A 1 350 ? -13.233 -7.005 28.343 1.00 69.75 350 SER A C 1
ATOM 2878 O O . SER A 1 350 ? -13.942 -8.011 28.388 1.00 69.75 350 SER A O 1
ATOM 2880 N N . VAL A 1 351 ? -13.477 -5.948 29.126 1.00 76.81 351 VAL A N 1
ATOM 2881 C CA . VAL A 1 351 ? -14.636 -5.883 30.031 1.00 76.81 351 VAL A CA 1
ATOM 2882 C C . VAL A 1 351 ? -15.916 -5.684 29.236 1.00 76.81 351 VAL A C 1
ATOM 2884 O O . VAL A 1 351 ? -16.897 -6.379 29.500 1.00 76.81 351 VAL A O 1
ATOM 2887 N N . PHE A 1 352 ? -15.895 -4.795 28.238 1.00 76.69 352 PHE A N 1
ATOM 2888 C CA . PHE A 1 352 ? -17.034 -4.596 27.342 1.00 76.69 352 PHE A CA 1
ATOM 2889 C C . PHE A 1 352 ? -17.388 -5.866 26.569 1.00 76.69 352 PHE A C 1
ATOM 2891 O O . PHE A 1 352 ? -18.566 -6.178 26.429 1.00 76.69 352 PHE A O 1
ATOM 2898 N N . ALA A 1 353 ? -16.393 -6.649 26.144 1.00 70.94 353 ALA A N 1
ATOM 2899 C CA . ALA A 1 353 ? -16.611 -7.961 25.535 1.00 70.94 353 ALA A CA 1
ATOM 2900 C C . ALA A 1 353 ? -17.355 -8.932 26.470 1.00 70.94 353 ALA A C 1
ATOM 2902 O O . ALA A 1 353 ? -18.145 -9.762 26.021 1.00 70.94 353 ALA A O 1
ATOM 2903 N N . GLY A 1 354 ? -17.127 -8.814 27.782 1.00 74.50 354 GLY A N 1
ATOM 2904 C CA . GLY A 1 354 ? -17.832 -9.583 28.803 1.00 74.50 354 GLY A CA 1
ATOM 2905 C C . GLY A 1 354 ? -19.278 -9.138 29.040 1.00 74.50 354 GLY A C 1
ATOM 2906 O O . GLY A 1 354 ? -20.053 -9.905 29.618 1.00 74.50 354 GLY A O 1
ATOM 2907 N N . TRP A 1 355 ? -19.658 -7.933 28.607 1.00 82.31 355 TRP A N 1
ATOM 2908 C CA . TRP A 1 355 ? -21.024 -7.430 28.715 1.00 82.31 355 TRP A CA 1
ATOM 2909 C C . TRP A 1 355 ? -21.818 -7.881 27.487 1.00 82.31 355 TRP A C 1
ATOM 2911 O O . TRP A 1 355 ? -21.678 -7.337 26.393 1.00 82.31 355 TRP A O 1
ATOM 2921 N N . GLY A 1 356 ? -22.695 -8.870 27.674 1.00 79.81 356 GLY A N 1
ATOM 2922 C CA . GLY A 1 356 ? -23.481 -9.461 26.582 1.00 79.81 356 GLY A CA 1
ATOM 2923 C C . GLY A 1 356 ? -24.353 -8.466 25.803 1.00 79.81 356 GLY A C 1
ATOM 2924 O O . GLY A 1 356 ? -24.734 -8.755 24.676 1.00 79.81 356 GLY A O 1
ATOM 2925 N N . ILE A 1 357 ? -24.616 -7.278 26.362 1.00 82.75 357 ILE A N 1
ATOM 2926 C CA . ILE A 1 357 ? -25.373 -6.194 25.713 1.00 82.75 357 ILE A CA 1
ATOM 2927 C C . ILE A 1 357 ? -24.674 -5.593 24.485 1.00 82.75 357 ILE A C 1
ATOM 2929 O O . ILE A 1 357 ? -25.315 -4.863 23.731 1.00 82.75 357 ILE A O 1
ATOM 2933 N N . PHE A 1 358 ? -23.374 -5.856 24.311 1.00 80.62 358 PHE A N 1
ATOM 2934 C CA . PHE A 1 358 ? -22.607 -5.398 23.155 1.00 80.62 358 PHE A CA 1
ATOM 2935 C C . PHE A 1 358 ? -22.357 -6.489 22.121 1.00 80.62 358 PHE A C 1
ATOM 2937 O O . PHE A 1 358 ? -21.953 -6.163 21.011 1.00 80.62 358 PHE A O 1
ATOM 2944 N N . THR A 1 359 ? -22.548 -7.766 22.459 1.00 78.38 359 THR A N 1
ATOM 2945 C CA . THR A 1 359 ? -22.105 -8.874 21.605 1.00 78.38 359 THR A CA 1
ATOM 2946 C C . THR A 1 359 ? -22.808 -8.868 20.252 1.00 78.38 359 THR A C 1
ATOM 2948 O O . THR A 1 359 ? -22.153 -8.918 19.214 1.00 78.38 359 THR A O 1
ATOM 2951 N N . ASP A 1 360 ? -24.127 -8.752 20.237 1.00 79.75 360 ASP A N 1
ATOM 2952 C CA . ASP A 1 360 ? -24.948 -8.673 19.024 1.00 79.75 360 ASP A CA 1
ATOM 2953 C C . ASP A 1 360 ? -24.661 -7.418 18.178 1.00 79.75 360 ASP A C 1
ATOM 2955 O O . ASP A 1 360 ? -24.605 -7.518 16.955 1.00 79.75 360 ASP A O 1
ATOM 2959 N N . LEU A 1 361 ? -24.335 -6.277 18.803 1.00 80.50 361 LEU A N 1
ATOM 2960 C CA . LEU A 1 361 ? -24.005 -5.023 18.103 1.00 80.50 361 LEU A CA 1
ATOM 2961 C C . LEU A 1 361 ? -22.866 -5.165 17.081 1.00 80.50 361 LEU A C 1
ATOM 2963 O O . LEU A 1 361 ? -22.856 -4.455 16.076 1.00 80.50 361 LEU A O 1
ATOM 2967 N N . TYR A 1 362 ? -21.893 -6.048 17.323 1.00 74.19 362 TYR A N 1
ATOM 2968 C CA . TYR A 1 362 ? -20.777 -6.264 16.394 1.00 74.19 362 TYR A CA 1
ATOM 2969 C C . TYR A 1 362 ? -20.754 -7.654 15.745 1.00 74.19 362 TYR A C 1
ATOM 2971 O O . TYR A 1 362 ? -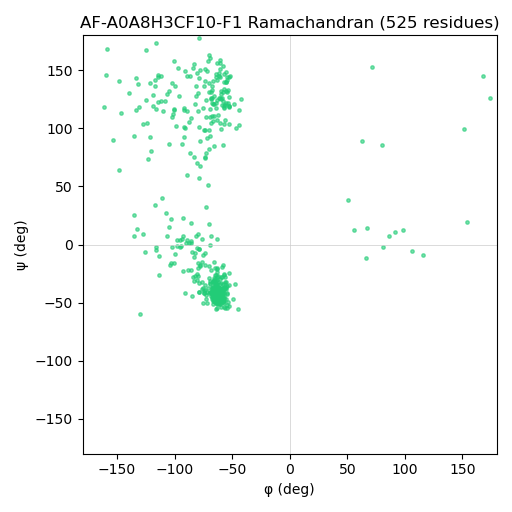20.208 -7.778 14.641 1.00 74.19 362 TYR A O 1
ATOM 2979 N N . THR A 1 363 ? -21.325 -8.684 16.383 1.00 75.00 363 THR A N 1
ATOM 2980 C CA . THR A 1 363 ? -21.337 -10.055 15.837 1.00 75.00 363 THR A CA 1
ATOM 2981 C C . THR A 1 363 ? -22.332 -10.230 14.696 1.00 75.00 363 THR A C 1
ATOM 2983 O O . THR A 1 363 ? -21.999 -10.904 13.720 1.00 75.00 363 THR A O 1
ATOM 2986 N N . GLU A 1 364 ? -23.500 -9.593 14.766 1.00 83.62 364 GLU A N 1
ATOM 2987 C CA . GLU A 1 364 ? -24.488 -9.625 13.690 1.00 83.62 364 GLU A CA 1
ATOM 2988 C C . GLU A 1 364 ? -24.090 -8.676 12.544 1.00 83.62 364 GLU A C 1
ATOM 2990 O O . GLU A 1 364 ? -23.404 -7.664 12.737 1.00 83.62 364 GLU A O 1
ATOM 2995 N N . GLU A 1 365 ? -24.489 -8.999 11.308 1.00 83.38 365 GLU A N 1
ATOM 2996 C CA . GLU A 1 365 ? -24.227 -8.154 10.133 1.00 83.38 365 GLU A CA 1
ATOM 2997 C C . GLU A 1 365 ? -25.198 -6.963 10.068 1.00 83.38 365 GLU A C 1
ATOM 2999 O O . GLU A 1 365 ? -26.039 -6.847 9.181 1.00 83.38 365 GLU A O 1
ATOM 3004 N N . HIS A 1 366 ? -25.068 -6.049 11.027 1.00 84.38 366 HIS A N 1
ATOM 3005 C CA . HIS A 1 366 ? -25.797 -4.783 11.045 1.00 84.38 366 HIS A CA 1
ATOM 3006 C C . HIS A 1 366 ? -25.114 -3.701 10.193 1.00 84.38 366 HIS A C 1
ATOM 3008 O O . HIS A 1 366 ? -23.885 -3.688 10.042 1.00 84.38 366 HIS A O 1
ATOM 3014 N N . SER A 1 367 ? -25.907 -2.757 9.670 1.00 91.19 367 SER A N 1
ATOM 3015 C CA . SER A 1 367 ? -25.381 -1.502 9.115 1.00 91.19 367 SER A CA 1
ATOM 3016 C C . SER A 1 367 ? -24.829 -0.611 10.235 1.00 91.19 367 SER A C 1
ATOM 3018 O O . SER A 1 367 ? -25.163 -0.793 11.408 1.00 91.19 367 SER A O 1
ATOM 3020 N N . LEU A 1 368 ? -23.979 0.363 9.898 1.00 91.06 368 LEU A N 1
ATOM 3021 C CA . LEU A 1 368 ? -23.379 1.249 10.904 1.00 91.06 368 LEU A CA 1
ATOM 3022 C C . LEU A 1 368 ? -24.424 2.135 11.598 1.00 91.06 368 LEU A C 1
ATOM 3024 O O . LEU A 1 368 ? -24.271 2.444 12.779 1.00 91.06 368 LEU A O 1
ATOM 3028 N N . GLU A 1 369 ? -25.484 2.506 10.882 1.00 92.12 369 GLU A N 1
ATOM 3029 C CA . GLU A 1 369 ? -26.635 3.244 11.406 1.00 92.12 369 GLU A CA 1
ATOM 3030 C C . GLU A 1 369 ? -27.405 2.379 12.402 1.00 92.12 369 GLU A C 1
ATOM 3032 O O . GLU A 1 369 ? -27.688 2.819 13.514 1.00 92.12 369 GLU A O 1
ATOM 3037 N N . ARG A 1 370 ? -27.655 1.108 12.056 1.00 91.31 370 ARG A N 1
ATOM 3038 C CA . ARG A 1 370 ? -28.367 0.187 12.946 1.00 91.31 370 ARG A CA 1
ATOM 3039 C C . ARG A 1 370 ? -27.601 -0.075 14.244 1.00 91.31 370 ARG A C 1
ATOM 3041 O O . ARG A 1 370 ? -28.216 -0.184 15.301 1.00 91.31 370 ARG A O 1
ATOM 3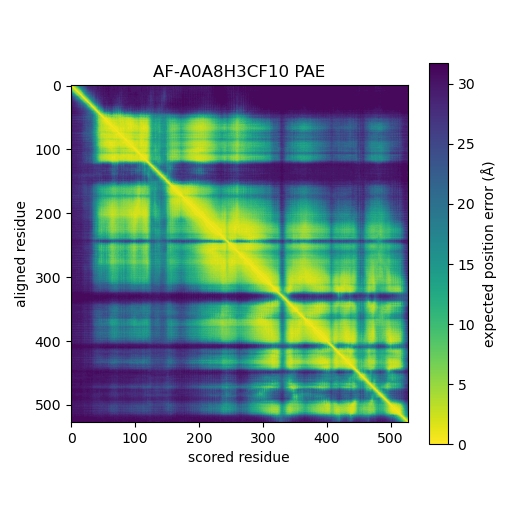048 N N . VAL A 1 371 ? -26.268 -0.137 14.185 1.00 90.19 371 VAL A N 1
ATOM 3049 C CA . VAL A 1 371 ? -25.415 -0.230 15.386 1.00 90.19 371 VAL A CA 1
ATOM 3050 C C . VAL A 1 371 ? -25.601 0.987 16.296 1.00 90.19 371 VAL A C 1
ATOM 3052 O O . VAL A 1 371 ? -25.668 0.836 17.513 1.00 90.19 371 VAL A O 1
ATOM 3055 N N . GLU A 1 372 ? -25.700 2.192 15.734 1.00 93.25 372 GLU A N 1
ATOM 3056 C CA . GLU A 1 372 ? -25.921 3.418 16.509 1.00 93.25 372 GLU A CA 1
ATOM 3057 C C . GLU A 1 372 ? -27.325 3.488 17.112 1.00 93.25 372 GLU A C 1
ATOM 3059 O O . GLU A 1 372 ? -27.459 3.839 18.282 1.00 93.25 372 GLU A O 1
ATOM 3064 N N . GLU A 1 373 ? -28.356 3.104 16.361 1.00 92.19 373 GLU A N 1
ATOM 3065 C CA . GLU A 1 373 ? -29.727 2.997 16.873 1.00 92.19 373 GLU A CA 1
ATOM 3066 C C . GLU A 1 373 ? -29.801 2.052 18.072 1.00 92.19 373 GLU A C 1
ATOM 3068 O O . GLU A 1 373 ? -30.228 2.458 19.149 1.00 92.19 373 GLU A O 1
ATOM 3073 N N . LEU A 1 374 ? -29.308 0.820 17.915 1.00 90.81 374 LEU A N 1
ATOM 3074 C CA . LEU A 1 374 ? -29.300 -0.183 18.979 1.00 90.81 374 LEU A CA 1
ATOM 3075 C C . LEU A 1 374 ? -28.471 0.266 20.192 1.00 90.81 374 LEU A C 1
ATOM 3077 O O . LEU A 1 374 ? -28.844 -0.006 21.333 1.00 90.81 374 LEU A O 1
ATOM 3081 N N . PHE A 1 375 ? -27.350 0.962 19.973 1.00 92.31 375 PHE A N 1
ATOM 3082 C CA . PHE A 1 375 ? -26.563 1.540 21.062 1.00 92.31 375 PHE A CA 1
ATOM 3083 C C . PHE A 1 375 ? -27.367 2.593 21.834 1.00 92.31 375 PHE A C 1
ATOM 3085 O O . PHE A 1 375 ? -27.378 2.572 23.064 1.00 92.31 375 PHE A O 1
ATOM 3092 N N . ASN A 1 376 ? -28.067 3.482 21.126 1.00 91.94 376 ASN A N 1
ATOM 3093 C CA . ASN A 1 376 ? -28.892 4.527 21.730 1.00 91.94 376 ASN A CA 1
ATOM 3094 C C . ASN A 1 376 ? -30.104 3.940 22.472 1.00 91.94 376 ASN A C 1
ATOM 3096 O O . ASN A 1 376 ? -30.392 4.364 23.589 1.00 91.94 376 ASN A O 1
ATOM 3100 N N . GLU A 1 377 ? -30.765 2.925 21.903 1.00 92.88 377 GLU A N 1
ATOM 3101 C CA . GLU A 1 377 ? -31.849 2.167 22.552 1.00 92.88 377 GLU A CA 1
ATOM 3102 C C . GLU A 1 377 ? -31.390 1.553 23.888 1.00 92.88 377 GLU A C 1
ATOM 3104 O O . GLU A 1 377 ? -32.157 1.471 24.845 1.00 92.88 377 GLU A O 1
ATOM 3109 N N . ARG A 1 378 ? -30.117 1.148 23.977 1.00 92.81 378 ARG A N 1
ATOM 3110 C CA . ARG A 1 378 ? -29.522 0.503 25.159 1.00 92.81 378 ARG A CA 1
ATOM 3111 C C . ARG A 1 378 ? -28.745 1.459 26.054 1.00 92.81 378 ARG A C 1
ATOM 3113 O O . ARG A 1 378 ? -28.156 1.014 27.039 1.00 92.81 378 ARG A O 1
ATOM 3120 N N . GLN A 1 379 ? -28.732 2.753 25.745 1.00 90.50 379 GLN A N 1
ATOM 3121 C CA . GLN A 1 379 ? -27.871 3.730 26.407 1.00 90.50 379 GLN A CA 1
ATOM 3122 C C . GLN A 1 379 ? -28.094 3.769 27.928 1.00 90.50 379 GLN A C 1
ATOM 3124 O O . GLN A 1 379 ? -27.137 3.890 28.693 1.00 90.50 379 GLN A O 1
ATOM 3129 N N . GLU A 1 380 ? -29.342 3.625 28.374 1.00 90.50 380 GLU A N 1
ATOM 3130 C CA . GLU A 1 380 ? -29.700 3.632 29.795 1.00 90.50 380 GLU A CA 1
ATOM 3131 C C . GLU A 1 380 ? -29.158 2.389 30.526 1.00 90.50 380 GLU A C 1
ATOM 3133 O O . GLU A 1 380 ? -28.515 2.507 31.570 1.00 90.50 380 GLU A O 1
ATOM 3138 N N . ILE A 1 381 ? -29.301 1.206 29.915 1.00 91.12 381 ILE A N 1
ATOM 3139 C CA . ILE A 1 381 ? -28.766 -0.068 30.427 1.00 91.12 381 ILE A CA 1
ATOM 3140 C C . ILE A 1 381 ? -27.233 -0.025 30.484 1.00 91.12 381 ILE A C 1
ATOM 3142 O O . ILE A 1 381 ? -26.629 -0.445 31.473 1.00 91.12 381 ILE A O 1
ATOM 3146 N N . ILE A 1 382 ? -26.595 0.519 29.442 1.00 89.94 382 ILE A N 1
ATOM 3147 C CA . ILE A 1 382 ? -25.140 0.718 29.388 1.00 89.94 382 ILE A CA 1
ATOM 3148 C C . ILE A 1 382 ? -24.692 1.639 30.530 1.00 89.94 382 ILE A C 1
ATOM 3150 O O . ILE A 1 382 ? -23.708 1.344 31.211 1.00 89.94 382 ILE A O 1
ATOM 3154 N N . GLY A 1 383 ? -25.421 2.733 30.769 1.00 89.06 383 GLY A N 1
ATOM 3155 C CA . GLY A 1 383 ? -25.151 3.670 31.859 1.00 89.06 383 GLY A CA 1
ATOM 3156 C C . GLY A 1 383 ? -25.266 3.038 33.244 1.00 89.06 383 GLY A C 1
ATOM 3157 O O . GLY A 1 383 ? -24.401 3.269 34.095 1.00 89.06 383 GLY A O 1
ATOM 3158 N N . GLN A 1 384 ? -26.278 2.194 33.456 1.00 90.12 384 GLN A N 1
ATOM 3159 C CA . GLN A 1 384 ? -26.434 1.442 34.697 1.00 90.12 384 GLN A CA 1
ATOM 3160 C C . GLN A 1 384 ? -25.258 0.478 34.919 1.00 90.12 384 GLN A C 1
ATOM 3162 O O . GLN A 1 384 ? -24.606 0.547 35.962 1.00 90.12 384 GLN A O 1
ATOM 3167 N N . GLN A 1 385 ? -24.918 -0.355 33.928 1.00 89.12 385 GLN A N 1
ATOM 3168 C CA . GLN A 1 385 ? -23.801 -1.304 34.047 1.00 89.12 385 GLN A CA 1
ATOM 3169 C C . GLN A 1 385 ? -22.455 -0.604 34.255 1.00 89.12 385 GLN A C 1
ATOM 3171 O O . GLN A 1 385 ? -21.641 -1.050 35.065 1.00 89.12 385 GLN A O 1
ATOM 3176 N N . LEU A 1 386 ? -22.225 0.521 33.572 1.00 89.19 386 LEU A N 1
ATOM 3177 C CA . LEU A 1 386 ? -21.028 1.335 33.765 1.00 89.19 386 LEU A CA 1
ATOM 3178 C C . LEU A 1 386 ? -20.940 1.890 35.186 1.00 89.19 386 LEU A C 1
ATOM 3180 O O . LEU A 1 386 ? -19.857 1.882 35.774 1.00 89.19 386 LEU A O 1
ATOM 3184 N N . SER A 1 387 ? -22.059 2.349 35.743 1.00 87.75 387 SER A N 1
ATOM 3185 C CA . SER A 1 387 ? -22.103 2.884 37.105 1.00 87.75 387 SER A CA 1
ATOM 3186 C C . SER A 1 387 ? -21.829 1.789 38.136 1.00 87.75 387 SER A C 1
ATOM 3188 O O . SER A 1 387 ? -20.959 1.959 38.988 1.00 87.75 387 SER A O 1
ATOM 3190 N N . GLU A 1 388 ? -22.480 0.631 38.004 1.00 89.38 388 GLU A N 1
ATOM 3191 C CA . GLU A 1 388 ? -22.255 -0.537 38.865 1.00 89.38 388 GLU A CA 1
ATOM 3192 C C . GLU A 1 388 ? -20.801 -1.028 38.796 1.00 89.38 388 GLU A C 1
ATOM 3194 O O . GLU A 1 388 ? -20.162 -1.280 39.825 1.00 89.38 388 GLU A O 1
ATOM 3199 N N . TRP A 1 389 ? -20.246 -1.120 37.583 1.00 89.56 389 TRP A N 1
ATOM 3200 C CA . TRP A 1 389 ? -18.849 -1.486 37.373 1.00 89.56 389 TRP A CA 1
ATOM 3201 C C . TRP A 1 389 ? -17.901 -0.475 38.022 1.00 89.56 389 TRP A C 1
ATOM 3203 O O . TRP A 1 389 ? -16.983 -0.877 38.741 1.00 89.56 389 TRP A O 1
ATOM 3213 N N . ARG A 1 390 ? -18.142 0.830 37.837 1.00 86.88 390 ARG A N 1
ATOM 3214 C CA . ARG A 1 390 ? -17.318 1.893 38.426 1.00 86.88 390 ARG A CA 1
ATOM 3215 C C . ARG A 1 390 ? -17.335 1.812 39.948 1.00 86.88 390 ARG A C 1
ATOM 3217 O O . ARG A 1 390 ? -16.270 1.784 40.556 1.00 86.88 390 ARG A O 1
ATOM 3224 N N . THR A 1 391 ? -18.510 1.682 40.564 1.00 88.00 391 THR A N 1
ATOM 3225 C CA . THR A 1 391 ? -18.634 1.513 42.019 1.00 88.00 391 THR A CA 1
ATOM 3226 C C . THR A 1 391 ? -17.873 0.282 42.509 1.00 88.00 391 THR A C 1
ATOM 3228 O O . THR A 1 391 ? -17.181 0.343 43.525 1.00 88.00 391 THR A O 1
ATOM 3231 N N . LYS A 1 392 ? -17.937 -0.840 41.782 1.00 88.00 392 LYS A N 1
ATOM 3232 C CA . LYS A 1 392 ? -17.180 -2.052 42.126 1.00 88.00 392 LYS A CA 1
ATOM 3233 C C . LYS A 1 392 ? -15.666 -1.817 42.092 1.00 88.00 392 LYS A C 1
ATOM 3235 O O . LYS A 1 392 ? -14.973 -2.258 43.010 1.00 88.00 392 LYS A O 1
ATOM 3240 N N . VAL A 1 393 ? -15.165 -1.124 41.068 1.00 86.06 393 VAL A N 1
ATOM 3241 C CA . VAL A 1 393 ? -13.743 -0.767 40.935 1.00 86.06 393 VAL A CA 1
ATOM 3242 C C . VAL A 1 393 ? -13.307 0.175 42.056 1.00 86.06 393 VAL A C 1
ATOM 3244 O O . VAL A 1 393 ? -12.317 -0.103 42.728 1.00 86.06 393 VAL A O 1
ATOM 3247 N N . GLU A 1 394 ? -14.071 1.237 42.319 1.00 87.56 394 GLU A N 1
ATOM 3248 C CA . GLU A 1 394 ? -13.800 2.188 43.404 1.00 87.56 394 GLU A CA 1
ATOM 3249 C C . GLU A 1 394 ? -13.742 1.481 44.766 1.00 87.56 394 GLU A C 1
ATOM 3251 O O . GLU A 1 394 ? -12.781 1.648 45.518 1.00 87.56 394 GLU A O 1
ATOM 3256 N N . ASN A 1 395 ? -14.720 0.617 45.060 1.00 87.31 395 ASN A N 1
ATOM 3257 C CA . ASN A 1 395 ? -14.755 -0.183 46.286 1.00 87.31 395 ASN A CA 1
ATOM 3258 C C . ASN A 1 395 ? -13.515 -1.074 46.422 1.00 87.31 395 ASN A C 1
ATOM 3260 O O . ASN A 1 395 ? -12.953 -1.203 47.512 1.00 87.31 395 ASN A O 1
ATOM 3264 N N . GLN A 1 396 ? -13.092 -1.707 45.326 1.00 85.75 396 GLN A N 1
ATOM 3265 C CA . GLN A 1 396 ? -11.929 -2.583 45.325 1.00 85.75 396 GLN A CA 1
ATOM 3266 C C . GLN A 1 396 ? -10.633 -1.801 45.561 1.00 85.75 396 GLN A C 1
ATOM 3268 O O . GLN A 1 396 ? -9.838 -2.219 46.401 1.00 85.75 396 GLN A O 1
ATOM 3273 N N . LEU A 1 397 ? -10.450 -0.660 44.892 1.00 84.31 397 LEU A N 1
ATOM 3274 C CA . LEU A 1 397 ? -9.282 0.205 45.068 1.00 84.31 397 LEU A CA 1
ATOM 3275 C C . LEU A 1 397 ? -9.193 0.750 46.496 1.00 84.31 397 LEU A C 1
ATOM 3277 O O . LEU A 1 397 ? -8.138 0.663 47.120 1.00 84.31 397 LEU A O 1
ATOM 3281 N N . VAL A 1 398 ? -10.302 1.235 47.062 1.00 86.94 398 VAL A N 1
ATOM 3282 C CA . VAL A 1 398 ? -10.336 1.707 48.457 1.00 86.94 398 VAL A CA 1
ATOM 3283 C C . VAL A 1 398 ? -10.054 0.564 49.431 1.00 86.94 398 VAL A C 1
ATOM 3285 O O . VAL A 1 398 ? -9.300 0.736 50.391 1.00 86.94 398 VAL A O 1
ATOM 3288 N N . LYS A 1 399 ? -10.607 -0.632 49.195 1.00 86.31 399 LYS A N 1
ATOM 3289 C CA . LYS A 1 399 ? -10.325 -1.809 50.027 1.00 86.31 399 LYS A CA 1
ATOM 3290 C C . LYS A 1 399 ? -8.842 -2.178 49.988 1.00 86.31 399 LYS A C 1
ATOM 3292 O O . LYS A 1 399 ? -8.258 -2.400 51.043 1.00 86.31 399 LYS A O 1
ATOM 3297 N N . GLN A 1 400 ? -8.239 -2.222 48.802 1.00 82.81 400 GLN A N 1
ATOM 3298 C CA . GLN A 1 400 ? -6.814 -2.504 48.648 1.00 82.81 400 GLN A CA 1
ATOM 3299 C C . GLN A 1 400 ? -5.956 -1.427 49.333 1.00 82.81 400 GLN A C 1
ATOM 3301 O O . GLN A 1 400 ? -5.098 -1.764 50.145 1.00 82.81 400 GLN A O 1
ATOM 3306 N N . TYR A 1 401 ? -6.263 -0.143 49.120 1.00 82.88 401 TYR A N 1
ATOM 3307 C CA . TYR A 1 401 ? -5.556 0.978 49.746 1.00 82.88 401 TYR A CA 1
ATOM 3308 C C . TYR A 1 401 ? -5.624 0.935 51.278 1.00 82.88 401 TYR A C 1
ATOM 3310 O O . TYR A 1 401 ? -4.619 1.098 51.969 1.00 82.88 401 TYR A O 1
ATOM 3318 N N . THR A 1 402 ? -6.821 0.697 51.821 1.00 83.31 402 THR A N 1
ATOM 3319 C CA . THR A 1 402 ? -7.061 0.708 53.272 1.00 83.31 402 THR A CA 1
ATOM 3320 C C . THR A 1 402 ? -6.582 -0.553 53.986 1.00 83.31 402 THR A C 1
ATOM 3322 O O . THR A 1 402 ? -6.365 -0.510 55.194 1.00 83.31 402 THR A O 1
ATOM 3325 N N . SER A 1 403 ? -6.365 -1.657 53.262 1.00 80.81 403 SER A N 1
ATOM 3326 C CA . SER A 1 403 ? -5.848 -2.908 53.837 1.00 80.81 403 SER A CA 1
ATOM 3327 C C . SER A 1 403 ? -4.435 -2.781 54.418 1.00 80.81 403 SER A C 1
ATOM 3329 O O . SER A 1 403 ? -4.047 -3.584 55.258 1.00 80.81 403 SER A O 1
ATOM 3331 N N . SER A 1 404 ? -3.684 -1.754 54.006 1.00 70.06 404 SER A N 1
ATOM 3332 C CA . SER A 1 404 ? -2.321 -1.471 54.467 1.00 70.06 404 SER A CA 1
ATOM 3333 C C . SER A 1 404 ? -2.254 -0.482 55.643 1.00 70.06 404 SER A C 1
ATOM 3335 O O . SER A 1 404 ? -1.158 -0.057 56.014 1.00 70.06 404 SER A O 1
ATOM 3337 N N . PHE A 1 405 ? -3.390 -0.045 56.203 1.00 74.94 405 PHE A N 1
ATOM 3338 C CA . PHE A 1 405 ? -3.384 0.836 57.374 1.00 74.94 405 PHE A CA 1
ATOM 3339 C C . PHE A 1 405 ? -3.011 0.071 58.647 1.00 74.94 405 PHE A C 1
ATOM 3341 O O . PHE A 1 405 ? -3.516 -1.018 58.904 1.00 74.94 405 PHE A O 1
ATOM 3348 N N . THR A 1 406 ? -2.149 0.671 59.470 1.00 62.09 406 THR A N 1
ATOM 3349 C CA . THR A 1 406 ? -1.885 0.202 60.833 1.00 62.09 406 THR A CA 1
ATOM 3350 C C . THR A 1 406 ? -3.010 0.660 61.764 1.00 62.09 406 THR A C 1
ATOM 3352 O O . THR A 1 406 ? -3.554 1.761 61.605 1.00 62.09 406 THR A O 1
ATOM 3355 N N . GLU A 1 407 ? -3.377 -0.183 62.733 1.00 50.75 407 GLU A N 1
ATOM 3356 C CA . GLU A 1 407 ? -4.439 0.108 63.703 1.00 50.75 407 GLU A CA 1
ATOM 3357 C C . GLU A 1 407 ? -4.198 1.470 64.384 1.00 50.75 407 GLU A C 1
ATOM 3359 O O . GLU A 1 407 ? -3.164 1.695 65.008 1.00 50.75 407 GLU A O 1
ATOM 3364 N N . GLY A 1 408 ? -5.144 2.407 64.219 1.00 54.94 408 GLY A N 1
ATOM 3365 C CA . GLY A 1 408 ? -5.127 3.725 64.874 1.00 54.94 408 GLY A CA 1
ATOM 3366 C C . GLY A 1 408 ? -5.003 4.957 63.964 1.00 54.94 408 GLY A C 1
ATOM 3367 O O . GLY A 1 408 ? -5.217 6.066 64.441 1.00 54.94 408 GLY A O 1
ATOM 3368 N N . THR A 1 409 ? -4.738 4.814 62.657 1.00 53.75 409 THR A N 1
ATOM 3369 C CA . THR A 1 409 ? -4.611 5.958 61.711 1.00 53.75 409 THR A CA 1
ATOM 3370 C C . THR A 1 409 ? -5.830 6.176 60.797 1.00 53.75 409 THR A C 1
ATOM 3372 O O . THR A 1 409 ? -5.739 6.814 59.746 1.00 53.75 409 THR A O 1
ATOM 3375 N N . ASN A 1 410 ? -7.003 5.681 61.204 1.00 55.22 410 ASN A N 1
ATOM 3376 C CA . ASN A 1 410 ? -8.234 5.677 60.407 1.00 55.22 410 ASN A CA 1
ATOM 3377 C C . ASN A 1 410 ? -8.887 7.063 60.277 1.00 55.22 410 ASN A C 1
ATOM 3379 O O . ASN A 1 410 ? -9.935 7.325 60.859 1.00 55.22 410 ASN A O 1
ATOM 3383 N N . SER A 1 411 ? -8.329 7.936 59.443 1.00 56.06 411 SER A N 1
ATOM 3384 C CA . SER A 1 411 ? -9.105 9.037 58.872 1.00 56.06 411 SER A CA 1
ATOM 3385 C C . SER A 1 411 ? -9.423 8.723 57.414 1.00 56.06 411 SER A C 1
ATOM 3387 O O . SER A 1 411 ? -8.714 9.137 56.494 1.00 56.06 411 SER A O 1
ATOM 3389 N N . ARG A 1 412 ? -10.529 7.997 57.192 1.00 66.75 412 ARG A N 1
ATOM 3390 C CA . ARG A 1 412 ? -11.209 7.910 55.885 1.00 66.75 412 ARG A CA 1
ATOM 3391 C C . ARG A 1 412 ? -11.900 9.241 55.567 1.00 66.75 412 ARG A C 1
ATOM 3393 O O . ARG A 1 412 ? -13.094 9.281 55.300 1.00 66.75 412 ARG A O 1
ATOM 3400 N N . SER A 1 413 ? -11.171 10.351 55.663 1.00 73.19 413 SER A N 1
ATOM 3401 C CA . SER A 1 413 ? -11.709 11.641 55.250 1.00 73.19 413 SER A CA 1
ATOM 3402 C C . SER A 1 413 ? -12.064 11.564 53.764 1.00 73.19 413 SER A C 1
ATOM 3404 O O . SER A 1 413 ? -11.247 11.166 52.932 1.00 73.19 413 SER A O 1
ATOM 3406 N N . THR A 1 414 ? -13.302 11.903 53.433 1.00 78.81 414 THR A N 1
ATOM 3407 C CA . THR A 1 414 ? -13.809 11.976 52.055 1.00 78.81 414 THR A CA 1
ATOM 3408 C C . THR A 1 414 ? -13.951 13.431 51.611 1.00 78.81 414 THR A C 1
ATOM 3410 O O . THR A 1 414 ? -14.626 13.729 50.623 1.00 78.81 414 THR A O 1
ATOM 3413 N N . THR A 1 415 ? -13.340 14.357 52.357 1.00 79.88 415 THR A N 1
ATOM 3414 C CA . THR A 1 415 ? -13.335 15.780 52.035 1.00 79.88 415 THR A CA 1
ATOM 3415 C C . THR A 1 415 ? -12.485 16.010 50.794 1.00 79.88 415 THR A C 1
ATOM 3417 O O . THR A 1 415 ? -11.279 15.771 50.802 1.00 79.88 415 THR A O 1
ATOM 3420 N N . LEU A 1 416 ? -13.128 16.488 49.732 1.00 82.62 416 LEU A N 1
ATOM 3421 C CA . LEU A 1 416 ? -12.496 16.877 48.480 1.00 82.62 416 LEU A CA 1
ATOM 3422 C C . LEU A 1 416 ? -13.058 18.238 48.078 1.00 82.62 416 LEU A C 1
ATOM 3424 O O . LEU A 1 416 ? -14.255 18.355 47.808 1.00 82.62 416 LEU A O 1
ATOM 3428 N N . THR A 1 417 ? -12.202 19.255 48.051 1.00 82.12 417 THR A N 1
ATOM 3429 C CA . THR A 1 417 ? -12.567 20.610 47.637 1.00 82.12 417 THR A CA 1
ATOM 3430 C C . THR A 1 417 ? -11.840 20.980 46.350 1.00 82.12 417 THR A C 1
ATOM 3432 O O . THR A 1 417 ? -10.693 20.610 46.115 1.00 82.12 417 THR A O 1
ATOM 3435 N N . THR A 1 418 ? -12.520 21.730 45.493 1.00 79.56 418 THR A N 1
ATOM 3436 C CA . THR A 1 418 ? -11.983 22.288 44.251 1.00 79.56 418 THR A CA 1
ATOM 3437 C C . THR A 1 418 ? -12.064 23.802 44.355 1.00 79.56 418 THR A C 1
ATOM 3439 O O . THR A 1 418 ? -13.158 24.338 44.534 1.00 79.56 418 THR A O 1
ATOM 3442 N N . LYS A 1 419 ? -10.923 24.504 44.290 1.00 78.19 419 LYS A N 1
ATOM 3443 C CA . LYS A 1 419 ? -10.852 25.963 44.531 1.00 78.19 419 LYS A CA 1
ATOM 3444 C C . LYS A 1 419 ? -11.548 26.393 45.842 1.00 78.19 419 LYS A C 1
ATOM 3446 O O . LYS A 1 419 ? -12.222 27.414 45.886 1.00 78.19 419 LYS A O 1
ATOM 3451 N N . GLY A 1 420 ? -11.413 25.589 46.901 1.00 76.25 420 GLY A N 1
ATOM 3452 C CA . GLY A 1 420 ? -11.973 25.885 48.226 1.00 76.25 420 GLY A CA 1
ATOM 3453 C C . GLY A 1 420 ? -13.461 25.560 48.425 1.00 76.25 420 GLY A C 1
ATOM 3454 O O . GLY A 1 420 ? -13.944 25.715 49.541 1.00 76.25 420 GLY A O 1
ATOM 3455 N N . SER A 1 421 ? -14.180 25.068 47.407 1.00 80.75 421 SER A N 1
ATOM 3456 C CA . SER A 1 421 ? -15.584 24.628 47.526 1.00 80.75 421 SER A CA 1
ATOM 3457 C C . SER A 1 421 ? -15.734 23.118 47.291 1.00 80.75 421 SER A C 1
ATOM 3459 O O . SER A 1 421 ? -15.016 22.539 46.477 1.00 80.75 421 SER A O 1
ATOM 3461 N N . SER A 1 422 ? -16.677 22.473 47.984 1.00 84.50 422 SER A N 1
ATOM 3462 C CA . SER A 1 422 ? -17.093 21.080 47.745 1.00 84.50 422 SER A CA 1
ATOM 3463 C C . SER A 1 422 ? -18.246 20.945 46.739 1.00 84.50 422 SER A C 1
ATOM 3465 O O . SER A 1 422 ? -18.709 19.839 46.474 1.00 84.50 422 SER A O 1
ATOM 3467 N N . ASP A 1 423 ? -18.740 22.047 46.170 1.00 83.19 423 ASP A N 1
ATOM 3468 C CA . ASP A 1 423 ? -19.919 22.025 45.293 1.00 83.19 423 ASP A CA 1
ATOM 3469 C C . ASP A 1 423 ? -19.703 21.179 44.034 1.00 83.19 423 ASP A C 1
ATOM 3471 O O . ASP A 1 423 ? -20.613 20.482 43.592 1.00 83.19 423 ASP A O 1
ATOM 3475 N N . ALA A 1 424 ? -18.490 21.197 43.472 1.00 83.94 424 ALA A N 1
ATOM 3476 C CA . ALA A 1 424 ? -18.153 20.431 42.273 1.00 83.94 424 ALA A CA 1
ATOM 3477 C C . ALA A 1 424 ? -17.958 18.926 42.537 1.00 83.94 424 ALA A C 1
ATOM 3479 O O . ALA A 1 424 ? -17.805 18.157 41.591 1.00 83.94 424 ALA A O 1
ATOM 3480 N N . THR A 1 425 ? -17.930 18.504 43.806 1.00 86.12 425 THR A N 1
ATOM 3481 C CA . THR A 1 425 ? -17.661 17.119 44.228 1.00 86.12 425 THR A CA 1
ATOM 3482 C C . THR A 1 425 ? -18.856 16.472 44.932 1.00 86.12 425 THR A C 1
ATOM 3484 O O . THR A 1 425 ? -18.789 15.294 45.280 1.00 86.12 425 THR A O 1
ATOM 3487 N N . LYS A 1 426 ? -19.961 17.210 45.120 1.00 85.12 426 LYS A N 1
ATOM 3488 C CA . LYS A 1 426 ? -21.146 16.784 45.886 1.00 85.12 426 LYS A CA 1
ATOM 3489 C C . LYS A 1 426 ? -21.838 15.536 45.327 1.00 85.12 426 LYS A C 1
ATOM 3491 O O . LYS A 1 426 ? -22.332 14.722 46.098 1.00 85.12 426 LYS A O 1
ATOM 3496 N N . ASP A 1 427 ? -21.831 15.380 44.003 1.00 85.50 427 ASP A N 1
ATOM 3497 C CA . ASP A 1 427 ? -22.518 14.291 43.300 1.00 85.50 427 ASP A CA 1
ATOM 3498 C C . ASP A 1 427 ? -21.633 13.031 43.180 1.00 85.50 427 ASP A C 1
ATOM 3500 O O . ASP A 1 427 ? -22.034 12.025 42.596 1.00 85.50 427 ASP A O 1
ATOM 3504 N N . LEU A 1 428 ? -20.413 13.067 43.736 1.00 86.38 428 LEU A N 1
ATOM 3505 C CA . LEU A 1 428 ? -19.478 11.946 43.724 1.00 86.38 428 LEU A CA 1
ATOM 3506 C C . LEU A 1 428 ? -19.656 11.022 44.930 1.00 86.38 428 LEU A C 1
ATOM 3508 O O . LEU A 1 428 ? -19.872 11.460 46.065 1.00 86.38 428 LEU A O 1
ATOM 3512 N N . SER A 1 429 ? -19.448 9.725 44.686 1.00 88.56 429 SER A N 1
ATOM 3513 C CA . SER A 1 429 ? -19.403 8.710 45.739 1.00 88.56 429 SER A CA 1
ATOM 3514 C C . SER A 1 429 ? -18.315 9.040 46.773 1.00 88.56 429 SER A C 1
ATOM 3516 O O . SER A 1 429 ? -17.306 9.686 46.474 1.00 88.56 429 SER A O 1
ATOM 3518 N N . GLU A 1 430 ? -18.491 8.576 48.009 1.00 88.06 430 GLU A N 1
ATOM 3519 C CA . GLU A 1 430 ? -17.472 8.716 49.059 1.00 88.06 430 GLU A CA 1
ATOM 3520 C C . GLU A 1 430 ? -16.121 8.124 48.645 1.00 88.06 430 GLU A C 1
ATOM 3522 O O . GLU A 1 430 ? -15.073 8.717 48.908 1.00 88.06 430 GLU A O 1
ATOM 3527 N N . ASN A 1 431 ? -16.150 6.992 47.938 1.00 88.81 431 ASN A N 1
ATOM 3528 C CA . ASN A 1 431 ? -14.951 6.324 47.449 1.00 88.81 431 ASN A CA 1
ATOM 3529 C C . ASN A 1 431 ? -14.300 7.097 46.299 1.00 88.81 431 ASN A C 1
ATOM 3531 O O . ASN A 1 431 ? -13.085 7.260 46.310 1.00 88.81 431 ASN A O 1
ATOM 3535 N N . ALA A 1 432 ? -15.075 7.652 45.364 1.00 87.50 432 ALA A N 1
ATOM 3536 C CA . ALA A 1 432 ? -14.554 8.533 44.322 1.00 87.50 432 ALA A CA 1
ATOM 3537 C C . ALA A 1 432 ? -13.886 9.773 44.928 1.00 87.50 432 ALA A C 1
ATOM 3539 O O . ALA A 1 432 ? -12.760 10.110 44.562 1.00 87.50 432 ALA A O 1
ATOM 3540 N N . ARG A 1 433 ? -14.536 10.418 45.910 1.00 88.06 433 ARG A N 1
ATOM 3541 C CA . ARG A 1 433 ? -13.956 11.566 46.623 1.00 88.06 433 ARG A CA 1
ATOM 3542 C C . ARG A 1 433 ? -12.662 11.199 47.336 1.00 88.06 433 ARG A C 1
ATOM 3544 O O . ARG A 1 433 ? -11.709 11.961 47.259 1.00 88.06 433 ARG A O 1
ATOM 3551 N N . PHE A 1 434 ? -12.608 10.039 47.991 1.00 87.31 434 PHE A N 1
ATOM 3552 C CA . PHE A 1 434 ? -11.392 9.540 48.633 1.00 87.31 434 PHE A CA 1
ATOM 3553 C C . PHE A 1 434 ? -10.259 9.282 47.625 1.00 87.31 434 PHE A C 1
ATOM 3555 O O . PHE A 1 434 ? -9.123 9.692 47.862 1.00 87.31 434 PHE A O 1
ATOM 3562 N N . LEU A 1 435 ? -10.563 8.635 46.496 1.00 85.81 435 LEU A N 1
ATOM 3563 C CA . LEU A 1 435 ? -9.575 8.258 45.479 1.00 85.81 435 LEU A CA 1
ATOM 3564 C C . LEU A 1 435 ? -8.991 9.465 44.735 1.00 85.81 435 LEU A C 1
ATOM 3566 O O . LEU A 1 435 ? -7.829 9.429 44.352 1.00 85.81 435 LEU A O 1
ATOM 3570 N N . LEU A 1 436 ? -9.770 10.535 44.567 1.00 85.38 436 LEU A N 1
ATOM 3571 C CA . LEU A 1 436 ? -9.337 11.772 43.909 1.00 85.38 436 LEU A CA 1
ATOM 3572 C C . LEU A 1 436 ? -8.521 12.711 44.811 1.00 85.38 436 LEU A C 1
ATOM 3574 O O . LEU A 1 436 ? -8.083 13.770 44.354 1.00 85.38 436 LEU A O 1
ATOM 3578 N N . ARG A 1 437 ? -8.330 12.377 46.092 1.00 84.12 437 ARG A N 1
ATOM 3579 C CA . ARG A 1 437 ? -7.518 13.204 46.989 1.00 84.12 437 ARG A CA 1
ATOM 3580 C C . ARG A 1 437 ? -6.059 13.195 46.553 1.00 84.12 437 ARG A C 1
ATOM 3582 O O . ARG A 1 437 ? -5.501 12.151 46.234 1.00 84.12 437 ARG A O 1
ATOM 3589 N N . ALA A 1 438 ? -5.418 14.356 46.656 1.00 78.44 438 ALA A N 1
ATOM 3590 C CA . ALA A 1 438 ? -4.004 14.502 46.326 1.00 78.44 438 ALA A CA 1
ATOM 3591 C C . ALA A 1 438 ? -3.092 13.605 47.185 1.00 78.44 438 ALA A C 1
ATOM 3593 O O . ALA A 1 438 ? -2.031 13.199 46.724 1.00 78.44 438 ALA A O 1
ATOM 3594 N N . ASP A 1 439 ? -3.499 13.270 48.413 1.00 79.25 439 ASP A N 1
ATOM 3595 C CA . ASP A 1 439 ? -2.740 12.407 49.319 1.00 79.25 439 ASP A CA 1
ATOM 3596 C C . ASP A 1 439 ? -3.099 10.912 49.236 1.00 79.25 439 ASP A C 1
ATOM 3598 O O . ASP A 1 439 ? -2.582 10.122 50.025 1.00 79.25 439 ASP A O 1
ATOM 3602 N N . THR A 1 440 ? -3.927 10.499 48.273 1.00 82.81 440 THR A N 1
ATOM 3603 C CA . THR A 1 440 ? -4.167 9.081 47.972 1.00 82.81 440 THR A CA 1
ATOM 3604 C C . THR A 1 440 ? -3.173 8.614 46.904 1.00 82.81 440 THR A C 1
ATOM 3606 O O . THR A 1 440 ? -3.358 8.869 45.717 1.00 82.81 440 THR A O 1
ATOM 3609 N N . VAL A 1 441 ? -2.100 7.921 47.313 1.00 80.19 441 VAL A N 1
ATOM 3610 C CA . VAL A 1 441 ? -0.994 7.514 46.419 1.00 80.19 441 VAL A CA 1
ATOM 3611 C C . VAL A 1 441 ? -0.883 5.994 46.306 1.00 80.19 441 VAL A C 1
ATOM 3613 O O . VAL A 1 441 ? -0.571 5.310 47.285 1.00 80.19 441 VAL A O 1
ATOM 3616 N N . PHE A 1 442 ? -1.093 5.467 45.099 1.00 77.31 442 PHE A N 1
ATOM 3617 C CA . PHE A 1 442 ? -0.981 4.039 44.789 1.00 77.31 442 PHE A CA 1
ATOM 3618 C C . PHE A 1 442 ? 0.428 3.639 44.325 1.00 77.31 442 PHE A C 1
ATOM 3620 O O . PHE A 1 442 ? 1.120 4.413 43.667 1.00 77.31 442 PHE A O 1
ATOM 3627 N N . ILE A 1 443 ? 0.815 2.396 44.616 1.00 73.06 443 ILE A N 1
ATOM 3628 C CA . ILE A 1 443 ? 1.959 1.690 44.022 1.00 73.06 443 ILE A CA 1
ATOM 3629 C C . ILE A 1 443 ? 1.532 0.271 43.620 1.00 73.06 443 ILE A C 1
ATOM 3631 O O . ILE A 1 443 ? 0.704 -0.343 44.295 1.00 73.06 443 ILE A O 1
ATOM 3635 N N . GLU A 1 444 ? 2.056 -0.235 42.506 1.00 68.56 444 GLU A N 1
ATOM 3636 C CA . GLU A 1 444 ? 1.774 -1.587 42.014 1.00 68.56 444 GLU A CA 1
ATOM 3637 C C . GLU A 1 444 ? 2.373 -2.646 42.951 1.00 68.56 444 GLU A C 1
ATOM 3639 O O . GLU A 1 444 ? 3.526 -2.542 43.375 1.00 68.56 444 GLU A O 1
ATOM 3644 N N . ALA A 1 445 ? 1.593 -3.665 43.312 1.00 60.75 445 ALA A N 1
ATOM 3645 C CA . ALA A 1 445 ? 2.028 -4.706 44.230 1.00 60.75 445 ALA A CA 1
ATOM 3646 C C . ALA A 1 445 ? 2.699 -5.855 43.466 1.00 60.75 445 ALA A C 1
ATOM 3648 O O . ALA A 1 445 ? 2.050 -6.601 42.736 1.00 60.75 445 ALA A O 1
ATOM 3649 N N . GLY A 1 446 ? 3.994 -6.053 43.715 1.00 59.06 446 GLY A N 1
ATOM 3650 C CA . GLY A 1 446 ? 4.681 -7.301 43.376 1.00 59.06 446 GLY A CA 1
ATOM 3651 C C . GLY A 1 446 ? 5.491 -7.328 42.080 1.00 59.06 446 GLY A C 1
ATOM 3652 O O . GLY A 1 446 ? 5.926 -8.416 41.710 1.00 59.06 446 GLY A O 1
ATOM 3653 N N . ILE A 1 447 ? 5.768 -6.196 41.421 1.00 52.72 447 ILE A N 1
ATOM 3654 C CA . ILE A 1 447 ? 6.750 -6.170 40.325 1.00 52.72 447 ILE A CA 1
ATOM 3655 C C . ILE A 1 447 ? 8.101 -5.606 40.808 1.00 52.72 447 ILE A C 1
ATOM 3657 O O . ILE A 1 447 ? 8.185 -4.423 41.139 1.00 52.72 447 ILE A O 1
ATOM 3661 N N . PRO A 1 448 ? 9.194 -6.394 40.798 1.00 48.84 448 PRO A N 1
ATOM 3662 C CA . PRO A 1 448 ? 10.548 -5.867 40.874 1.00 48.84 448 PRO A CA 1
ATOM 3663 C C . PRO A 1 448 ? 10.994 -5.451 39.463 1.00 48.84 448 PRO A C 1
ATOM 3665 O O . PRO A 1 448 ? 11.754 -6.160 38.810 1.00 48.84 448 PRO A O 1
ATOM 3668 N N . THR A 1 449 ? 10.502 -4.327 38.943 1.00 47.00 449 THR A N 1
ATOM 3669 C CA . THR A 1 449 ? 10.971 -3.798 37.648 1.00 47.00 449 THR A CA 1
ATOM 3670 C C . THR A 1 449 ? 11.492 -2.384 37.797 1.00 47.00 449 THR A C 1
ATOM 3672 O O . THR A 1 449 ? 10.865 -1.434 37.342 1.00 47.00 449 THR A O 1
ATOM 3675 N N . CYS A 1 450 ? 12.678 -2.258 38.391 1.00 41.66 450 CYS A N 1
ATOM 3676 C CA . CYS A 1 450 ? 13.669 -1.307 37.901 1.00 41.66 450 CYS A CA 1
ATOM 3677 C C . CYS A 1 450 ? 15.086 -1.663 38.386 1.00 41.66 450 CYS A C 1
ATOM 3679 O O . CYS A 1 450 ? 15.278 -2.155 39.498 1.00 41.66 450 CYS A O 1
ATOM 3681 N N . TYR A 1 451 ? 16.075 -1.387 37.533 1.00 50.44 451 TYR A N 1
ATOM 3682 C CA . TYR A 1 451 ? 17.515 -1.538 37.764 1.00 50.44 451 TYR A CA 1
ATOM 3683 C C . TYR A 1 451 ? 18.150 -0.370 38.554 1.00 50.44 451 TYR A C 1
ATOM 3685 O O . TYR A 1 451 ? 19.372 -0.312 38.659 1.00 50.44 451 TYR A O 1
ATOM 3693 N N . ILE A 1 452 ? 17.356 0.570 39.086 1.00 53.50 452 ILE A N 1
ATOM 3694 C CA . ILE A 1 452 ? 17.837 1.780 39.772 1.00 53.50 452 ILE A CA 1
ATOM 3695 C C . ILE A 1 452 ? 17.341 1.775 41.226 1.00 53.50 452 ILE A C 1
ATOM 3697 O O . ILE A 1 452 ? 16.144 1.638 41.468 1.00 53.50 452 ILE A O 1
ATOM 3701 N N . GLU A 1 453 ? 18.252 1.962 42.187 1.00 52.72 453 GLU A N 1
ATOM 3702 C CA . GLU A 1 453 ? 17.965 2.001 43.638 1.00 52.72 453 GLU A CA 1
ATOM 3703 C C . GLU A 1 453 ? 16.853 3.008 43.997 1.00 52.72 453 GLU A C 1
ATOM 3705 O O . GLU A 1 453 ? 16.001 2.730 44.837 1.00 52.72 453 GLU A O 1
ATOM 3710 N N . VAL A 1 454 ? 16.788 4.136 43.280 1.00 51.09 454 VAL A N 1
ATOM 3711 C CA . VAL A 1 454 ? 15.765 5.186 43.451 1.00 51.09 454 VAL A CA 1
ATOM 3712 C C . VAL A 1 454 ? 14.345 4.668 43.176 1.00 51.09 454 VAL A C 1
ATOM 3714 O O . VAL A 1 454 ? 13.412 5.002 43.903 1.00 51.09 454 VAL A O 1
ATOM 3717 N N . ASP A 1 455 ? 14.167 3.818 42.164 1.00 49.19 455 ASP A N 1
ATOM 3718 C CA . ASP A 1 455 ? 12.857 3.252 41.817 1.00 49.19 455 ASP A CA 1
ATOM 3719 C C . ASP A 1 455 ? 12.476 2.078 42.734 1.00 49.19 455 ASP A C 1
ATOM 3721 O O . ASP A 1 455 ? 11.293 1.773 42.881 1.00 49.19 455 ASP A O 1
ATOM 3725 N N . GLN A 1 456 ? 13.449 1.447 43.400 1.00 51.41 456 GLN A N 1
ATOM 3726 C CA . GLN A 1 456 ? 13.191 0.457 44.452 1.00 51.41 456 GLN A CA 1
ATOM 3727 C C . GLN A 1 456 ? 12.691 1.120 45.743 1.00 51.41 456 GLN A C 1
ATOM 3729 O O . GLN A 1 456 ? 11.836 0.559 46.427 1.00 51.41 456 GLN A O 1
ATOM 3734 N N . GLU A 1 457 ? 13.180 2.323 46.059 1.00 53.00 457 GLU A N 1
ATOM 3735 C CA . GLU A 1 457 ? 12.766 3.081 47.246 1.00 53.00 457 GLU A CA 1
ATOM 3736 C C . GLU A 1 457 ? 11.476 3.895 47.022 1.00 53.00 457 GLU A C 1
ATOM 3738 O O . GLU A 1 457 ? 10.722 4.155 47.966 1.00 53.00 457 GLU A O 1
ATOM 3743 N N . HIS A 1 458 ? 11.199 4.314 45.781 1.00 52.84 458 HIS A N 1
ATOM 3744 C CA . HIS A 1 458 ? 10.120 5.265 45.481 1.00 52.84 458 HIS A CA 1
ATOM 3745 C C . HIS A 1 458 ? 9.104 4.792 44.425 1.00 52.84 458 HIS A C 1
ATOM 3747 O O . HIS A 1 458 ? 8.091 5.469 44.224 1.00 52.84 458 HIS A O 1
ATOM 3753 N N . GLY A 1 459 ? 9.316 3.647 43.771 1.00 53.56 459 GLY A N 1
ATOM 3754 C CA . GLY A 1 459 ? 8.486 3.141 42.670 1.00 53.56 459 GLY A CA 1
ATOM 3755 C C . GLY A 1 459 ? 8.651 3.936 41.360 1.00 53.56 459 GLY A C 1
ATOM 3756 O O . GLY A 1 459 ? 8.942 5.136 41.408 1.00 53.56 459 GLY A O 1
ATOM 3757 N N . PRO A 1 460 ? 8.422 3.313 40.185 1.00 50.72 460 PRO A N 1
ATOM 3758 C CA . PRO A 1 460 ? 8.581 3.975 38.890 1.00 50.72 460 PRO A CA 1
ATOM 3759 C C . PRO A 1 460 ? 7.639 5.180 38.738 1.00 50.72 460 PRO A C 1
ATOM 3761 O O . PRO A 1 460 ? 6.511 5.191 39.240 1.00 50.72 460 PRO A O 1
ATOM 3764 N N . ILE A 1 461 ? 8.092 6.207 38.014 1.00 49.47 461 ILE A N 1
ATOM 3765 C CA . ILE A 1 461 ? 7.270 7.378 37.680 1.00 49.47 461 ILE A CA 1
ATOM 3766 C C . ILE A 1 461 ? 6.178 6.941 36.692 1.00 49.47 461 ILE A C 1
ATOM 3768 O O . ILE A 1 461 ? 6.461 6.625 35.538 1.00 49.47 461 ILE A O 1
ATOM 3772 N N . SER A 1 462 ? 4.921 6.912 37.146 1.00 49.94 462 SER A N 1
ATOM 3773 C CA . SER A 1 462 ? 3.770 6.635 36.280 1.00 49.94 462 SER A CA 1
ATOM 3774 C C . SER A 1 462 ? 3.552 7.773 35.278 1.00 49.94 462 SER A C 1
ATOM 3776 O O . SER A 1 462 ? 3.554 8.945 35.650 1.00 49.94 462 SER A O 1
ATOM 3778 N N . ASN A 1 463 ? 3.276 7.422 34.019 1.00 44.09 463 ASN A N 1
ATOM 3779 C CA . ASN A 1 463 ? 2.844 8.368 32.983 1.00 44.09 463 ASN A CA 1
ATOM 3780 C C . ASN A 1 463 ? 1.350 8.750 33.099 1.00 44.09 463 ASN A C 1
ATOM 3782 O O . ASN A 1 463 ? 0.873 9.566 32.310 1.00 44.09 463 ASN A O 1
ATOM 3786 N N . SER A 1 464 ? 0.591 8.161 34.036 1.00 50.66 464 SER A N 1
ATOM 3787 C CA . SER A 1 464 ? -0.814 8.507 34.305 1.00 50.66 464 SER A CA 1
ATOM 3788 C C . SER A 1 464 ? -0.952 9.330 35.591 1.00 50.66 464 SER A C 1
ATOM 3790 O O . SER A 1 464 ? -0.393 8.986 36.630 1.00 50.66 464 SER A O 1
ATOM 3792 N N . VAL A 1 465 ? -1.701 10.436 35.514 1.00 52.00 465 VAL A N 1
ATOM 3793 C CA . VAL A 1 465 ? -1.735 11.479 36.561 1.00 52.00 465 VAL A CA 1
ATOM 3794 C C . VAL A 1 465 ? -2.742 11.179 37.686 1.00 52.00 465 VAL A C 1
ATOM 3796 O O . VAL A 1 465 ? -2.593 11.705 38.785 1.00 52.00 465 VAL A O 1
ATOM 3799 N N . HIS A 1 466 ? -3.762 10.343 37.446 1.00 57.00 466 HIS A N 1
ATOM 3800 C CA . HIS A 1 466 ? -4.914 10.222 38.358 1.00 57.00 466 HIS A CA 1
ATOM 3801 C C . HIS A 1 466 ? -5.260 8.782 38.740 1.00 57.00 466 HIS A C 1
ATOM 3803 O O . HIS A 1 466 ? -5.196 8.434 39.915 1.00 57.00 466 HIS A O 1
ATOM 3809 N N . PHE A 1 467 ? -5.589 7.931 37.765 1.00 62.41 467 PHE A N 1
ATOM 3810 C CA . PHE A 1 467 ? -5.798 6.508 38.018 1.00 62.41 467 PHE A CA 1
ATOM 3811 C C . PHE A 1 467 ? -4.573 5.703 37.573 1.00 62.41 467 PHE A C 1
ATOM 3813 O O . PHE A 1 467 ? -3.987 6.000 36.522 1.00 62.41 467 PHE A O 1
ATOM 3820 N N . PRO A 1 468 ? -4.161 4.692 38.355 1.00 60.66 468 PRO A N 1
ATOM 3821 C CA . PRO A 1 468 ? -3.126 3.757 37.932 1.00 60.66 468 PRO A CA 1
ATOM 3822 C C . PRO A 1 468 ? -3.520 3.075 36.609 1.00 60.66 468 PRO A C 1
ATOM 3824 O O . PRO A 1 468 ? -4.701 2.867 36.322 1.00 60.66 468 PRO A O 1
ATOM 3827 N N . ASN A 1 469 ? -2.532 2.768 35.766 1.00 59.53 469 ASN A N 1
ATOM 3828 C CA . ASN A 1 469 ? -2.751 2.093 34.486 1.00 59.53 469 ASN A CA 1
ATOM 3829 C C . ASN A 1 469 ? -2.915 0.584 34.689 1.00 59.53 469 ASN A C 1
ATOM 3831 O O . ASN A 1 469 ? -2.024 -0.183 34.353 1.00 59.53 469 ASN A O 1
ATOM 3835 N N . ILE A 1 470 ? -4.043 0.199 35.287 1.00 67.44 470 ILE A N 1
ATOM 3836 C CA . ILE A 1 470 ? -4.332 -1.169 35.724 1.00 67.44 470 ILE A CA 1
ATOM 3837 C C . ILE A 1 470 ? -5.217 -1.861 34.700 1.00 67.44 470 ILE A C 1
ATOM 3839 O O . ILE A 1 470 ? -6.245 -1.302 34.328 1.00 67.44 470 ILE A O 1
ATOM 3843 N N . SER A 1 471 ? -4.939 -3.114 34.348 1.00 61.09 471 SER A N 1
ATOM 3844 C CA . SER A 1 471 ? -5.998 -3.975 33.807 1.00 61.09 471 SER A CA 1
ATOM 3845 C C . SER A 1 471 ? -7.051 -4.224 34.908 1.00 61.09 471 SER A C 1
ATOM 3847 O O . SER A 1 471 ? -6.686 -4.722 35.979 1.00 61.09 471 SER A O 1
ATOM 3849 N N . PRO A 1 472 ? -8.345 -3.863 34.740 1.00 68.69 472 PRO A N 1
ATOM 3850 C CA . PRO A 1 472 ? -9.095 -3.698 33.490 1.00 68.69 472 PRO A CA 1
ATOM 3851 C C . PRO A 1 472 ? -9.617 -2.260 33.209 1.00 68.69 472 PRO A C 1
ATOM 3853 O O . PRO A 1 472 ? -10.715 -2.075 32.678 1.00 68.69 472 PRO A O 1
ATOM 3856 N N . ILE A 1 473 ? -8.880 -1.227 33.618 1.00 73.19 473 ILE A N 1
ATOM 3857 C CA . ILE A 1 473 ? -9.183 0.195 33.394 1.00 73.19 473 ILE A CA 1
ATOM 3858 C C . ILE A 1 473 ? -8.421 0.683 32.155 1.00 73.19 473 ILE A C 1
ATOM 3860 O O . ILE A 1 473 ? -7.206 0.534 32.058 1.00 73.19 473 ILE A O 1
ATOM 3864 N N . GLN A 1 474 ? -9.117 1.308 31.205 1.00 68.81 474 GLN A N 1
ATOM 3865 C CA . GLN A 1 474 ? -8.499 1.815 29.979 1.00 68.81 474 GLN A CA 1
ATOM 3866 C C . GLN A 1 474 ? -8.239 3.323 30.047 1.00 68.81 474 GLN A C 1
ATOM 3868 O O . GLN A 1 474 ? -9.168 4.132 30.056 1.00 68.81 474 GLN A O 1
ATOM 3873 N N . ASN A 1 475 ? -6.958 3.700 30.014 1.00 56.50 475 ASN A N 1
ATOM 3874 C CA . ASN A 1 475 ? -6.527 5.100 29.931 1.00 56.50 475 ASN A CA 1
ATOM 3875 C C . ASN A 1 475 ? -6.389 5.611 28.480 1.00 56.50 475 ASN A C 1
ATOM 3877 O O . ASN A 1 475 ? -6.498 6.811 28.247 1.00 56.50 475 ASN A O 1
ATOM 3881 N N . TYR A 1 476 ? -6.217 4.716 27.493 1.00 52.97 476 TYR A N 1
ATOM 3882 C CA . TYR A 1 476 ? -6.089 5.057 26.067 1.00 52.97 476 TYR A CA 1
ATOM 3883 C C . TYR A 1 476 ? -7.023 4.201 25.203 1.00 52.97 476 TYR A C 1
ATOM 3885 O O . TYR A 1 476 ? -6.901 2.980 25.169 1.00 52.97 476 TYR A O 1
ATOM 3893 N N . ALA A 1 477 ? -7.963 4.845 24.506 1.00 47.81 477 ALA A N 1
ATOM 3894 C CA . ALA A 1 477 ? -8.965 4.187 23.666 1.00 47.81 477 ALA A CA 1
ATOM 3895 C C . ALA A 1 477 ? -8.480 4.056 22.214 1.00 47.81 477 ALA A C 1
ATOM 3897 O O . ALA A 1 477 ? -8.692 4.975 21.414 1.00 47.81 477 ALA A O 1
ATOM 3898 N N . GLY A 1 478 ? -7.854 2.932 21.863 1.00 48.78 478 GLY A N 1
ATOM 3899 C CA . GLY A 1 478 ? -7.514 2.640 20.474 1.00 48.78 478 GLY A CA 1
ATOM 3900 C C . GLY A 1 478 ? -7.226 1.166 20.224 1.00 48.78 478 GLY A C 1
ATOM 3901 O O . GLY A 1 478 ? -6.236 0.646 20.726 1.00 48.78 478 GLY A O 1
ATOM 3902 N N . PHE A 1 479 ? -8.028 0.534 19.363 1.00 48.16 479 PHE A N 1
ATOM 3903 C CA . PHE A 1 479 ? -7.575 -0.651 18.638 1.00 48.16 479 PHE A CA 1
ATOM 3904 C C . PHE A 1 479 ? -6.584 -0.188 17.565 1.00 48.16 479 PHE A C 1
ATOM 3906 O O . PHE A 1 479 ? -6.909 0.671 16.738 1.00 48.16 479 PHE A O 1
ATOM 3913 N N . TYR A 1 480 ? -5.371 -0.734 17.557 1.00 47.09 480 TYR A N 1
ATOM 3914 C CA . TYR A 1 480 ? -4.410 -0.443 16.497 1.00 47.09 480 TYR A CA 1
ATOM 3915 C C . TYR A 1 480 ? -4.931 -0.944 15.138 1.00 47.09 480 TYR A C 1
ATOM 3917 O O . TYR A 1 480 ? -5.537 -2.013 15.026 1.00 47.09 480 TYR A O 1
ATOM 3925 N N . ARG A 1 481 ? -4.670 -0.159 14.082 1.00 47.09 481 ARG A N 1
ATOM 3926 C CA . ARG A 1 481 ? -5.096 -0.430 12.693 1.00 47.09 481 ARG A CA 1
ATOM 3927 C C . ARG A 1 481 ? -4.575 -1.758 12.122 1.00 47.09 481 ARG A C 1
ATOM 3929 O O . ARG A 1 481 ? -5.182 -2.280 11.189 1.00 47.09 481 ARG A O 1
ATOM 3936 N N . ASP A 1 482 ? -3.521 -2.321 12.710 1.00 44.91 482 ASP A N 1
ATOM 3937 C CA . ASP A 1 482 ? -2.818 -3.495 12.181 1.00 44.91 482 ASP A CA 1
ATOM 3938 C C . ASP A 1 482 ? -2.882 -4.734 13.084 1.00 44.91 482 ASP A C 1
ATOM 3940 O O . ASP A 1 482 ? -2.451 -5.808 12.669 1.00 44.91 482 ASP A O 1
ATOM 3944 N N . GLU A 1 483 ? -3.468 -4.639 14.282 1.00 47.56 483 GLU A N 1
ATOM 3945 C CA . GLU A 1 483 ? -3.590 -5.808 15.158 1.00 47.56 483 GLU A CA 1
ATOM 3946 C C . GLU A 1 483 ? -4.777 -6.700 14.765 1.00 47.56 483 GLU A C 1
ATOM 3948 O O . GLU A 1 483 ? -5.782 -6.197 14.247 1.00 47.56 483 GLU A O 1
ATOM 3953 N N . PRO A 1 484 ? -4.684 -8.032 14.955 1.00 46.94 484 PRO A N 1
ATOM 3954 C CA . PRO A 1 484 ? -5.844 -8.908 14.835 1.00 46.94 484 PRO A CA 1
ATOM 3955 C C . PRO A 1 484 ? -6.977 -8.356 15.704 1.00 46.94 484 PRO A C 1
ATOM 3957 O O . PRO A 1 484 ? -6.704 -7.783 16.757 1.00 46.94 484 PRO A O 1
ATOM 3960 N N . VAL A 1 485 ? -8.233 -8.505 15.252 1.00 49.78 485 VAL A N 1
ATOM 3961 C CA . VAL A 1 485 ? -9.407 -8.215 16.094 1.00 49.78 485 VAL A CA 1
ATOM 3962 C C . VAL A 1 485 ? -9.107 -8.842 17.452 1.00 49.78 485 VAL A C 1
ATOM 3964 O O . VAL A 1 485 ? -8.866 -10.055 17.469 1.00 49.78 485 VAL A O 1
ATOM 3967 N N . PRO A 1 486 ? -8.983 -8.041 18.526 1.00 50.31 486 PRO A N 1
ATOM 3968 C CA . PRO A 1 486 ? -8.481 -8.555 19.783 1.00 50.31 486 PRO A CA 1
ATOM 3969 C C . PRO A 1 486 ? -9.330 -9.737 20.176 1.00 50.31 486 PRO A C 1
ATOM 3971 O O . PRO A 1 486 ? -10.536 -9.749 19.925 1.00 50.31 486 PRO A O 1
ATOM 3974 N N . ASP A 1 487 ? -8.677 -10.746 20.730 1.00 48.97 487 ASP A N 1
ATOM 3975 C CA . ASP A 1 487 ? -9.372 -11.910 21.227 1.00 48.97 487 ASP A CA 1
ATOM 3976 C C . ASP A 1 487 ? -10.354 -11.437 22.309 1.00 48.97 487 ASP A C 1
ATOM 3978 O O . ASP A 1 487 ? -9.966 -11.152 23.440 1.00 48.97 487 ASP A O 1
ATOM 3982 N N . LEU A 1 488 ? -11.629 -11.289 21.930 1.00 52.84 488 LEU A N 1
ATOM 3983 C CA . LEU A 1 488 ? -12.740 -10.851 22.782 1.00 52.84 488 LEU A CA 1
ATOM 3984 C C . LEU A 1 488 ? -13.108 -11.931 23.817 1.00 52.84 488 LEU A C 1
ATOM 3986 O O . LEU A 1 488 ? -14.196 -11.912 24.395 1.00 52.84 488 LEU A O 1
ATOM 3990 N N . ASN A 1 489 ? -12.215 -12.894 24.053 1.00 48.78 489 ASN A N 1
ATOM 3991 C CA . ASN A 1 489 ? -12.301 -13.818 25.161 1.00 48.78 489 ASN A CA 1
ATOM 3992 C C . ASN A 1 489 ? -12.396 -13.036 26.477 1.00 48.78 489 ASN A C 1
ATOM 3994 O O . ASN A 1 489 ? -11.649 -12.089 26.726 1.00 48.78 489 ASN A O 1
ATOM 3998 N N . LYS A 1 490 ? -13.356 -13.444 27.318 1.00 51.62 490 LYS A N 1
ATOM 3999 C CA . LYS A 1 490 ? -13.631 -12.847 28.630 1.00 51.62 490 LYS A CA 1
ATOM 4000 C C . LYS A 1 490 ? -12.344 -12.806 29.442 1.00 51.62 490 LYS A C 1
ATOM 4002 O O . LYS A 1 490 ? -11.926 -13.829 29.982 1.00 51.62 490 LYS A O 1
ATOM 4007 N N . ASP A 1 491 ? -11.740 -11.632 29.560 1.00 46.12 491 ASP A N 1
ATOM 4008 C CA . ASP A 1 491 ? -10.609 -11.479 30.454 1.00 46.12 491 ASP A CA 1
ATOM 4009 C C . ASP A 1 491 ? -11.134 -11.484 31.891 1.00 46.12 491 ASP A C 1
ATOM 4011 O O . ASP A 1 491 ? -11.682 -10.506 32.397 1.00 46.12 491 ASP A O 1
ATOM 4015 N N . THR A 1 492 ? -11.032 -12.642 32.538 1.00 46.72 492 THR A N 1
ATOM 4016 C CA . THR A 1 492 ? -11.396 -12.834 33.943 1.00 46.72 492 THR A CA 1
ATOM 4017 C C . THR A 1 492 ? -10.307 -12.340 34.898 1.00 46.72 492 THR A C 1
ATOM 4019 O O . THR A 1 492 ? -10.383 -12.633 36.096 1.00 46.72 492 THR A O 1
ATOM 4022 N N . ARG A 1 493 ? -9.270 -11.639 34.405 1.00 53.09 493 ARG A N 1
ATOM 4023 C CA . ARG A 1 493 ? -8.215 -11.077 35.252 1.00 53.09 493 ARG A CA 1
ATOM 4024 C C . ARG A 1 493 ? -8.839 -10.188 36.331 1.00 53.09 493 ARG A C 1
ATOM 4026 O O . ARG A 1 493 ? -9.581 -9.245 36.065 1.00 53.09 493 ARG A O 1
ATOM 4033 N N . LYS A 1 494 ? -8.569 -10.544 37.589 1.00 61.22 494 LYS A N 1
ATOM 4034 C CA . LYS A 1 494 ? -8.893 -9.708 38.749 1.00 61.22 494 LYS A CA 1
ATOM 4035 C C . LYS A 1 494 ? -8.061 -8.429 38.643 1.00 61.22 494 LYS A C 1
ATOM 4037 O O . LYS A 1 494 ? -6.919 -8.515 38.206 1.00 61.22 494 LYS A O 1
ATOM 4042 N N . LEU A 1 495 ? -8.631 -7.295 39.068 1.00 63.00 495 LEU A N 1
ATOM 4043 C CA . LEU A 1 495 ? -7.918 -6.016 39.184 1.00 63.00 495 LEU A CA 1
ATOM 4044 C C . LEU A 1 495 ? -6.533 -6.267 39.796 1.00 63.00 495 LEU A C 1
ATOM 4046 O O . LEU A 1 495 ? -6.466 -6.899 40.862 1.00 63.00 495 LEU A O 1
ATOM 4050 N N . GLU A 1 496 ? -5.469 -5.825 39.123 1.00 65.75 496 GLU A N 1
ATOM 4051 C CA . GLU A 1 496 ? -4.102 -6.006 39.624 1.00 65.75 496 GLU A CA 1
ATOM 4052 C C . GLU A 1 496 ? -3.994 -5.414 41.038 1.00 65.75 496 GLU A C 1
ATOM 4054 O O . GLU A 1 496 ? -4.736 -4.502 41.428 1.00 65.75 496 GLU A O 1
ATOM 4059 N N . ALA A 1 497 ? -3.142 -6.007 41.871 1.00 66.31 497 ALA A N 1
ATOM 4060 C CA . ALA A 1 497 ? -3.025 -5.581 43.255 1.00 66.31 497 ALA A CA 1
ATOM 4061 C C . ALA A 1 497 ? -2.250 -4.260 43.299 1.00 66.31 497 ALA A C 1
ATOM 4063 O O . ALA A 1 497 ? -1.089 -4.218 42.916 1.00 66.31 497 ALA A O 1
ATOM 4064 N N . TYR A 1 498 ? -2.881 -3.190 43.777 1.00 71.31 498 TYR A N 1
ATOM 4065 C CA . TYR A 1 498 ? -2.209 -1.929 44.085 1.00 71.31 498 TYR A CA 1
ATOM 4066 C C . TYR A 1 498 ? -2.333 -1.646 45.575 1.00 71.31 498 TYR A C 1
ATOM 4068 O O . TYR A 1 498 ? -3.368 -1.905 46.181 1.00 71.31 498 TYR A O 1
ATOM 4076 N N . VAL A 1 499 ? -1.278 -1.119 46.184 1.00 72.25 499 VAL A N 1
ATOM 4077 C CA . VAL A 1 499 ? -1.228 -0.832 47.623 1.00 72.25 499 VAL A CA 1
ATOM 4078 C C . VAL A 1 499 ? -0.878 0.628 47.879 1.00 72.25 499 VAL A C 1
ATOM 4080 O O . VAL A 1 499 ? -0.488 1.374 46.981 1.00 72.25 499 VAL A O 1
ATOM 4083 N N . ARG A 1 500 ? -1.062 1.056 49.125 1.00 78.94 500 ARG A N 1
ATOM 4084 C CA . ARG A 1 500 ? -0.761 2.409 49.593 1.00 78.94 500 ARG A CA 1
ATOM 4085 C C . ARG A 1 500 ? 0.748 2.677 49.595 1.00 78.94 500 ARG A C 1
ATOM 4087 O O . ARG A 1 500 ? 1.501 1.933 50.221 1.00 78.94 500 ARG A O 1
ATOM 4094 N N . HIS A 1 501 ? 1.181 3.806 49.030 1.00 80.94 501 HIS A N 1
ATOM 4095 C CA . HIS A 1 501 ? 2.560 4.290 49.158 1.00 80.94 501 HIS A CA 1
ATOM 4096 C C . HIS A 1 501 ? 2.708 5.278 50.331 1.00 80.94 501 HIS A C 1
ATOM 4098 O O . HIS A 1 501 ? 2.692 6.498 50.155 1.00 80.94 501 HIS A O 1
ATOM 4104 N N . ALA A 1 502 ? 2.944 4.759 51.541 1.00 75.19 502 ALA A N 1
ATOM 4105 C CA . ALA A 1 502 ? 2.978 5.564 52.772 1.00 75.19 502 ALA A CA 1
ATOM 4106 C C . ALA A 1 502 ? 4.004 6.722 52.758 1.00 75.19 502 ALA A C 1
ATOM 4108 O O . ALA A 1 502 ? 3.696 7.808 53.245 1.00 75.19 502 ALA A O 1
ATOM 4109 N N . GLY A 1 503 ? 5.196 6.514 52.180 1.00 73.75 503 GLY A N 1
ATOM 4110 C CA . GLY A 1 503 ? 6.243 7.546 52.094 1.00 73.75 503 GLY A CA 1
ATOM 4111 C C . GLY A 1 503 ? 5.839 8.767 51.255 1.00 73.75 503 GLY A C 1
ATOM 4112 O O . GLY A 1 503 ? 5.838 9.890 51.757 1.00 73.75 503 GLY A O 1
ATOM 4113 N N . LYS A 1 504 ? 5.425 8.554 49.998 1.00 78.94 504 LYS A N 1
ATOM 4114 C CA . LYS A 1 504 ? 4.934 9.620 49.107 1.00 78.94 504 LYS A CA 1
ATOM 4115 C C . LYS A 1 504 ? 3.688 10.311 49.658 1.00 78.94 504 LYS A C 1
ATOM 4117 O O . LYS A 1 504 ? 3.607 11.533 49.602 1.00 78.94 504 LYS A O 1
ATOM 4122 N N . GLU A 1 505 ? 2.762 9.562 50.255 1.00 80.69 505 GLU A N 1
ATOM 4123 C CA . GLU A 1 505 ? 1.609 10.149 50.945 1.00 80.69 505 GLU A CA 1
ATOM 4124 C C . GLU A 1 505 ? 2.041 11.125 52.058 1.00 80.69 505 GLU A C 1
ATOM 4126 O O . GLU A 1 505 ? 1.487 12.220 52.158 1.00 80.69 505 GLU A O 1
ATOM 4131 N N . ALA A 1 506 ? 3.035 10.770 52.882 1.00 79.12 506 ALA A N 1
ATOM 4132 C CA . ALA A 1 506 ? 3.525 11.644 53.950 1.00 79.12 506 ALA A CA 1
ATOM 4133 C C . ALA A 1 506 ? 4.152 12.941 53.406 1.00 79.12 506 ALA A C 1
ATOM 4135 O O . ALA A 1 506 ? 3.894 14.019 53.946 1.00 79.12 506 ALA A O 1
ATOM 4136 N N . ILE A 1 507 ? 4.913 12.845 52.311 1.00 80.56 507 ILE A N 1
ATOM 4137 C CA . ILE A 1 507 ? 5.505 14.001 51.622 1.00 80.56 507 ILE A CA 1
ATOM 4138 C C . ILE A 1 507 ? 4.406 14.922 51.081 1.00 80.56 507 ILE A C 1
ATOM 4140 O O . ILE A 1 507 ? 4.428 16.123 51.344 1.00 80.56 507 ILE A O 1
ATOM 4144 N N . ILE A 1 508 ? 3.409 14.373 50.379 1.00 83.00 508 ILE A N 1
ATOM 4145 C CA . ILE A 1 508 ? 2.305 15.171 49.830 1.00 83.00 508 ILE A CA 1
ATOM 4146 C C . ILE A 1 508 ? 1.508 15.843 50.950 1.00 83.00 508 ILE A C 1
ATOM 4148 O O . ILE A 1 508 ? 1.198 17.027 50.850 1.00 83.00 508 ILE A O 1
ATOM 4152 N N . LYS A 1 509 ? 1.228 15.138 52.051 1.00 82.06 509 LYS A N 1
ATOM 4153 C CA . LYS A 1 509 ? 0.565 15.733 53.222 1.00 82.06 509 LYS A CA 1
ATOM 4154 C C . LYS A 1 509 ? 1.353 16.903 53.809 1.00 82.06 509 LYS A C 1
ATOM 4156 O O . LYS A 1 509 ? 0.738 17.885 54.215 1.00 82.06 509 LYS A O 1
ATOM 4161 N N . ALA A 1 510 ? 2.683 16.815 53.864 1.00 83.12 510 ALA A N 1
ATOM 4162 C CA . ALA A 1 510 ? 3.521 17.926 54.309 1.00 83.12 510 ALA A CA 1
ATOM 4163 C C . ALA A 1 510 ? 3.431 19.119 53.341 1.00 83.12 510 ALA A C 1
ATOM 4165 O O . ALA A 1 510 ? 3.207 20.241 53.783 1.00 83.12 510 ALA A O 1
ATOM 4166 N N . LEU A 1 511 ? 3.499 18.871 52.028 1.00 83.88 511 LEU A N 1
ATOM 4167 C CA . LEU A 1 511 ? 3.371 19.914 51.003 1.00 83.88 511 LEU A CA 1
ATOM 4168 C C . LEU A 1 511 ? 2.002 20.606 51.026 1.00 83.88 511 LEU A C 1
ATOM 4170 O O . LEU A 1 511 ? 1.932 21.828 50.938 1.00 83.88 511 LEU A O 1
ATOM 4174 N N . LEU A 1 512 ? 0.913 19.846 51.177 1.00 80.69 512 LEU A N 1
ATOM 4175 C CA . LEU A 1 512 ? -0.439 20.404 51.268 1.00 80.69 512 LEU A CA 1
ATOM 4176 C C . LEU A 1 512 ? -0.5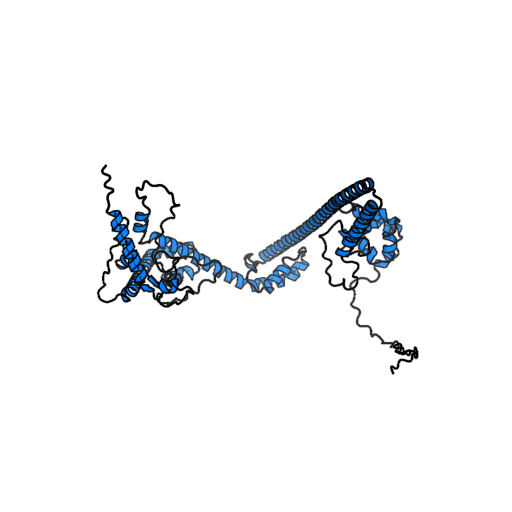94 21.321 52.488 1.00 80.69 512 LEU A C 1
ATOM 4178 O O . LEU A 1 512 ? -1.194 22.382 52.368 1.00 80.69 512 LEU A O 1
ATOM 4182 N N . ARG A 1 513 ? 0.008 20.970 53.635 1.00 82.69 513 ARG A N 1
ATOM 4183 C CA . ARG A 1 513 ? 0.009 21.838 54.827 1.00 82.69 513 ARG A CA 1
ATOM 4184 C C . ARG A 1 513 ? 0.717 23.170 54.575 1.00 82.69 513 ARG A C 1
ATOM 4186 O O . ARG A 1 513 ? 0.220 24.200 55.019 1.00 82.69 513 ARG A O 1
ATOM 4193 N N . GLU A 1 514 ? 1.839 23.161 53.858 1.00 81.25 514 GLU A N 1
ATOM 4194 C CA . GLU A 1 514 ? 2.565 24.386 53.483 1.00 81.25 514 GLU A CA 1
ATOM 4195 C C . GLU A 1 514 ? 1.770 25.246 52.479 1.00 81.25 514 GLU A C 1
ATOM 4197 O O . GLU A 1 514 ? 1.734 26.477 52.581 1.00 81.25 514 GLU A O 1
ATOM 4202 N N . LEU A 1 515 ? 1.075 24.616 51.526 1.00 74.25 515 LEU A N 1
ATOM 4203 C CA . LEU A 1 515 ? 0.207 25.311 50.567 1.00 74.25 515 LEU A CA 1
ATOM 4204 C C . LEU A 1 515 ? -1.017 25.944 51.249 1.00 74.25 515 LEU A C 1
ATOM 4206 O O . LEU A 1 515 ? -1.337 27.106 50.993 1.00 74.25 515 LEU A O 1
ATOM 4210 N N . ASP A 1 516 ? -1.658 25.233 52.174 1.00 67.00 516 ASP A N 1
ATOM 4211 C CA . ASP A 1 516 ? -2.761 25.788 52.960 1.00 67.00 516 ASP A CA 1
ATOM 4212 C C . ASP A 1 516 ? -2.269 26.939 53.856 1.00 67.00 516 ASP A C 1
ATOM 4214 O O . ASP A 1 516 ? -2.904 27.993 53.912 1.00 67.00 516 ASP A O 1
ATOM 4218 N N . ALA A 1 517 ? -1.088 26.810 54.475 1.00 54.94 517 ALA A N 1
ATOM 4219 C CA . ALA A 1 517 ? -0.487 27.857 55.307 1.00 54.94 517 ALA A CA 1
ATOM 4220 C C . ALA A 1 517 ? -0.120 29.137 54.527 1.00 54.94 517 ALA A C 1
ATOM 4222 O O . ALA A 1 517 ? -0.156 30.238 55.087 1.00 54.94 517 ALA A O 1
ATOM 4223 N N . THR A 1 518 ? 0.209 29.024 53.237 1.00 50.16 518 THR A N 1
ATOM 4224 C CA . THR A 1 518 ? 0.517 30.173 52.366 1.00 50.16 518 THR A CA 1
ATOM 4225 C C . THR A 1 518 ? -0.733 30.859 51.811 1.00 50.16 518 THR A C 1
ATOM 4227 O O . THR A 1 518 ? -0.707 32.071 51.604 1.00 50.16 518 THR A O 1
ATOM 4230 N N . SER A 1 519 ? -1.853 30.141 51.665 1.00 49.53 519 SER A N 1
ATOM 4231 C CA . SER A 1 519 ? -3.147 30.711 51.249 1.00 49.53 519 SER A CA 1
ATOM 4232 C C . SER A 1 519 ? -3.818 31.609 52.310 1.00 49.53 519 SER A C 1
ATOM 4234 O O . SER A 1 519 ? -4.675 32.426 51.979 1.00 49.53 519 SER A O 1
ATOM 4236 N N . VAL A 1 520 ? -3.401 31.497 53.579 1.00 40.91 520 VAL A N 1
ATOM 4237 C CA . VAL A 1 520 ? -4.019 32.168 54.743 1.00 40.91 520 VAL A CA 1
ATOM 4238 C C . VAL A 1 520 ? -3.334 33.491 55.128 1.00 40.91 520 VAL A C 1
ATOM 4240 O O . VAL A 1 520 ? -3.811 34.191 56.018 1.00 40.91 520 VAL A O 1
ATOM 4243 N N . LYS A 1 521 ? -2.252 33.915 54.459 1.00 35.81 521 LYS A N 1
ATOM 4244 C CA . LYS A 1 521 ? -1.667 35.246 54.712 1.00 35.81 521 LYS A CA 1
ATOM 4245 C C . LYS A 1 521 ? -2.269 36.294 53.767 1.00 35.81 521 LYS A C 1
ATOM 4247 O O . LYS A 1 521 ? -1.806 36.391 52.630 1.00 35.81 521 LYS A O 1
ATOM 4252 N N . PRO A 1 522 ? -3.229 37.138 54.205 1.00 35.78 522 PRO A N 1
ATOM 4253 C CA . PRO A 1 522 ? -3.458 38.389 53.506 1.00 35.78 522 PRO A CA 1
ATOM 4254 C C . PRO A 1 522 ? -2.151 39.177 53.560 1.00 35.78 522 PRO A C 1
ATOM 4256 O O . PRO A 1 522 ? -1.521 39.311 54.614 1.00 35.78 522 PRO A O 1
ATOM 4259 N N . TRP A 1 523 ? -1.716 39.656 52.401 1.00 38.31 523 TRP A N 1
ATOM 4260 C CA . TRP A 1 523 ? -0.594 40.570 52.284 1.00 38.31 523 TRP A CA 1
ATOM 4261 C C . TRP A 1 523 ? -1.006 41.885 52.960 1.00 38.31 523 TRP A C 1
ATOM 4263 O O . TRP A 1 523 ? -1.531 42.792 52.320 1.00 38.31 523 TRP A O 1
ATOM 4273 N N . ASN A 1 524 ? -0.839 41.968 54.282 1.00 36.25 524 ASN A N 1
ATOM 4274 C CA . ASN A 1 524 ? -0.975 43.210 55.032 1.00 36.25 524 ASN A CA 1
ATOM 4275 C C . ASN A 1 524 ? 0.241 44.077 54.709 1.00 36.25 524 ASN A C 1
ATOM 4277 O O . ASN A 1 524 ? 1.207 44.154 55.464 1.00 36.25 524 ASN A O 1
ATOM 4281 N N . GLY A 1 525 ? 0.191 44.705 53.538 1.00 44.47 525 GLY A N 1
ATOM 4282 C CA . GLY A 1 525 ? 1.003 45.864 53.236 1.00 44.47 525 GLY A CA 1
ATOM 4283 C C . GLY A 1 525 ? 0.488 47.039 54.057 1.00 44.47 525 GLY A C 1
ATOM 4284 O O . GLY A 1 525 ? -0.477 47.694 53.673 1.00 44.47 525 GLY A O 1
ATOM 4285 N N . THR A 1 526 ? 1.145 47.326 55.175 1.00 36.38 526 THR A N 1
ATOM 4286 C CA . THR A 1 526 ? 1.067 48.642 55.812 1.00 36.38 526 THR A CA 1
ATOM 4287 C C . THR A 1 526 ? 2.466 49.182 56.057 1.00 36.38 526 THR A C 1
ATOM 4289 O O . THR A 1 526 ? 3.119 48.765 57.006 1.00 36.38 526 THR A O 1
ATOM 4292 N N . LYS A 1 527 ? 2.791 50.135 55.172 1.00 37.59 527 LYS A N 1
ATOM 4293 C CA . LYS A 1 527 ? 3.700 51.291 55.242 1.00 37.59 527 LYS A CA 1
ATOM 4294 C C . LYS A 1 527 ? 5.186 51.069 55.486 1.00 37.59 527 LYS A C 1
ATOM 4296 O O . LYS A 1 527 ? 5.564 50.678 56.607 1.00 37.59 527 LYS A O 1
#

Sequence (527 aa):
MSDQPNVPKVEHQEDSHQRAPKRARTNASSQSGPKKRVKGRQGGLQGIMKMPIEIFMEIAPYVNPGDLVSLIRTSRFFRGMLLDRSAALVWQRSLDNVPDLPPCPTGMVEPQYAALMFTKNCTANGKITTFLLPRIRQCHPVHFARSYHKNPAYLLRVQEQEYERRKMEFIRKGDNEGRNKWQKEQLAAWETQQKEGDRLLDYINSVAESRSNELHDTKVERREQIHERLKALGWDEKYFEFWRGSDNARKQWHSLVEAPKPLTERTWMNILAKLTQLLEENRPQVDEQERKERLRSRLVRLQDLLRKFKRNTDPYQAIVGALQQPSSSTGLMKINSHRIMLDPPFPSESVFAGWGIFTDLYTEEHSLERVEELFNERQEIIGQQLSEWRTKVENQLVKQYTSSFTEGTNSRSTTLTTKGSSDATKDLSENARFLLRADTVFIEAGIPTCYIEVDQEHGPISNSVHFPNISPIQNYAGFYRDEPVPDLNKDTRKLEAYVRHAGKEAIIKALLRELDATSVKPWNGTK

pLDDT: mean 73.2, std 21.09, range [23.2, 97.81]

Organism: NCBI:txid456999

InterPro domains:
  IPR001810 F-box domain [PS50181] (45-94)
  IPR036047 F-box-like domain superfamily [SSF81383] (34-93)